Protein AF-0000000073546910 (afdb_homodimer)

Radius of gyration: 27.58 Å; Cα contacts (8 Å, |Δi|>4): 1381; chains: 2; bounding box: 55×91×62 Å

Solvent-accessible surface area (backbone atoms only — not comparable to full-atom values): 33506 Å² total; per-residue (Å²): 132,84,55,55,30,28,35,29,56,52,60,58,39,86,56,25,52,48,54,94,54,43,61,73,51,51,74,62,28,40,79,40,33,62,66,52,44,73,75,37,59,79,50,26,66,51,26,33,32,34,53,36,30,92,54,50,89,72,77,43,71,75,54,55,68,55,28,81,49,39,44,32,39,32,32,50,40,63,79,60,80,67,53,60,58,70,64,45,42,74,70,67,23,46,44,32,38,32,61,84,58,40,33,60,45,31,25,50,44,51,52,20,40,51,37,30,60,32,52,33,46,59,60,32,30,50,41,53,56,62,50,55,92,92,61,69,89,55,79,89,59,50,17,46,73,60,60,64,33,31,39,20,32,40,22,60,51,75,40,33,45,51,36,37,39,33,41,39,44,42,50,30,46,37,36,31,28,52,97,66,82,72,61,66,69,65,28,60,75,35,58,40,41,84,32,89,49,62,61,62,40,35,48,68,17,44,32,36,41,39,43,45,75,77,45,83,82,31,46,40,60,41,30,56,70,50,49,66,40,28,33,48,76,14,33,43,33,35,68,46,49,23,54,31,38,31,60,68,42,48,46,51,31,52,75,68,47,41,24,51,32,38,26,26,28,38,46,72,58,78,70,60,64,72,80,41,68,65,66,72,42,88,53,47,47,45,35,73,60,51,44,50,48,19,54,61,43,45,51,51,36,51,54,48,39,50,51,30,52,54,28,44,75,69,71,42,81,33,89,41,57,62,82,131,132,83,55,55,30,28,34,30,56,51,61,57,40,87,57,26,52,46,55,94,54,45,61,73,52,52,73,62,27,39,80,40,32,61,66,52,45,73,75,37,59,79,49,25,67,52,26,33,31,35,52,36,31,93,55,51,89,71,78,43,70,76,54,57,69,56,28,81,48,38,44,33,38,33,34,50,38,61,77,58,79,65,54,60,58,70,66,45,41,73,71,69,24,44,44,31,36,29,60,86,58,41,31,62,45,31,26,50,42,51,53,21,41,52,36,31,60,32,51,32,46,61,59,31,30,51,42,52,55,63,50,54,91,92,62,67,89,54,79,90,59,50,17,46,70,62,59,64,33,31,37,20,33,40,23,59,51,75,39,32,44,51,36,37,38,33,40,39,45,43,49,31,46,37,37,31,28,53,97,66,81,73,60,66,68,66,27,60,75,34,57,41,41,85,32,89,49,63,60,61,40,35,47,67,17,43,32,36,40,39,43,46,74,74,45,83,84,31,48,40,60,42,29,56,70,48,48,66,38,28,32,48,78,13,32,44,33,35,68,44,49,22,56,31,39,32,61,67,40,48,47,52,31,52,74,68,48,40,24,50,32,37,26,26,29,37,48,72,59,77,73,58,64,73,79,41,68,65,66,72,42,88,52,46,47,45,35,73,58,52,42,50,48,18,54,61,43,43,51,50,35,50,52,48,39,50,52,32,52,53,28,44,75,70,71,42,80,33,90,42,56,61,83,129

Organism: Merluccius polli (NCBI:txid89951)

InterPro domains:
  IPR006139 D-isomer specific 2-hydroxyacid dehydrogenase, catalytic domain [PF00389] (46-322)
  IPR006140 D-isomer specific 2-hydroxyacid dehydrogenase, NAD-binding domain [PF02826] (111-291)
  IPR029752 D-isomer specific 2-hydroxyacid dehydrogenase, NAD-binding domain conserved site 1 [PS00065] (151-178)
  IPR036291 NAD(P)-binding domain superfamily [SSF51735] (104-291)
  IPR050223 D-isomer specific 2-hydroxyacid dehydrogenase [PTHR10996] (21-318)

Foldseek 3Di:
DAAAEAEFADACDPQGPHPVQVVLVVVRHHYDYPVRCVVPVVCLARHAEYEGGPADPPPDLVSLVSNLNHAEYEYEDDADVRDPQVSCCVSVHFYFYDHPLLQQLLLVVLVVLVCCLQQVVVVVVVCVVDPDPPDDDDPVRHGHQLAQFEEEEEDCDRNNLSNLQVSVVSNYQYEYEDPDDDPPVSCVVSNYHYDPDLLVSQQRHQEYEYADHDDPCQFQCPALVSLLSHDLAHEYEYLHEQRSHPVVSVLVCCVVSSHQAYEYAYHPPQPDDPPDSQNVRSRYHYHRNCSQVDPVSSNVSSNLSSQQSVCSVVVHHGPGTDDD/DAAAEAEFADACDPQGPHPVQVVLVVVRHHYDYPVRCVVPVVCLARHAEYEGGPADPPPDPVSLVSNLNHAEYEYEDDADVRDPQVSCCVSVHFYFYDHPLLQQLLLVVLVVLVCCLQQVVVVVVVCVVDPDPPDDDDPVRHGHQLAQFEEEEEDCDRNNLSNLQVSVVSNYQYEYEDPDDDPPVSCVVSNYHYDPDLLVSQQRHQEYEYADHDDPCQFQCPALVSLLSHQLAHEYEYLHEQRSHPVVSVLVCCVVSSHQAYEYAYHPPQPDDPPDSQNVRSRYHYHRNCSQVDPVSSSVSSNLSSQQSVCSVVVHHGPGTDDD

pLDDT: mean 95.23, std 5.52, range [59.09, 98.94]

Structure (mmCIF, N/CA/C/O backbone):
data_AF-0000000073546910-model_v1
#
loop_
_entity.id
_entity.type
_entity.pdbx_description
1 polymer 'Glyoxylate reductase/hydroxypyruvate reductase'
#
loop_
_atom_site.group_PDB
_atom_site.id
_atom_site.type_symbol
_atom_site.label_atom_id
_atom_site.label_alt_id
_atom_site.label_comp_id
_atom_site.label_asym_id
_atom_site.label_entity_id
_atom_site.label_seq_id
_atom_site.pdbx_PDB_ins_code
_atom_site.Cartn_x
_atom_site.Cartn_y
_atom_site.Cartn_z
_atom_site.occupancy
_atom_site.B_iso_or_equiv
_atom_site.auth_seq_id
_atom_site.auth_comp_id
_atom_site.auth_asym_id
_atom_site.auth_atom_id
_atom_site.pdbx_PDB_model_num
ATOM 1 N N . MET A 1 1 ? 22.75 -40.25 -12.492 1 59.09 1 MET A N 1
ATOM 2 C CA . MET A 1 1 ? 21.438 -40.75 -12.93 1 59.09 1 MET A CA 1
ATOM 3 C C . MET A 1 1 ? 20.719 -39.688 -13.766 1 59.09 1 MET A C 1
ATOM 5 O O . MET A 1 1 ? 20.891 -38.469 -13.531 1 59.09 1 MET A O 1
ATOM 9 N N . GLU A 1 2 ? 20.031 -40.031 -14.828 1 87.62 2 GLU A N 1
ATOM 10 C CA . GLU A 1 2 ? 19.406 -39.125 -15.789 1 87.62 2 GLU A CA 1
ATOM 11 C C . GLU A 1 2 ? 18.203 -38.406 -15.172 1 87.62 2 GLU A C 1
ATOM 13 O O . GLU A 1 2 ? 17.406 -39 -14.469 1 87.62 2 GLU A O 1
ATOM 18 N N . LYS A 1 3 ? 18.188 -37.031 -15.172 1 94.88 3 LYS A N 1
ATOM 19 C CA . LYS A 1 3 ? 17.078 -36.25 -14.633 1 94.88 3 LYS A CA 1
ATOM 20 C C . LYS A 1 3 ? 15.773 -36.594 -15.328 1 94.88 3 LYS A C 1
ATOM 22 O O . LYS A 1 3 ? 15.742 -36.812 -16.547 1 94.88 3 LYS A O 1
ATOM 27 N N . PRO A 1 4 ? 14.758 -36.781 -14.555 1 96.94 4 PRO A N 1
ATOM 28 C CA . PRO A 1 4 ? 13.461 -36.969 -15.203 1 96.94 4 PRO A CA 1
ATOM 29 C C . PRO A 1 4 ? 13.086 -35.844 -16.141 1 96.94 4 PRO A C 1
ATOM 31 O O . PRO A 1 4 ? 13.57 -34.719 -15.984 1 96.94 4 PRO A O 1
ATOM 34 N N . CYS A 1 5 ? 12.234 -36.188 -17.156 1 97.38 5 CYS A N 1
ATOM 35 C CA . CYS A 1 5 ? 11.836 -35.188 -18.156 1 97.38 5 CYS A CA 1
ATOM 36 C C . CYS A 1 5 ? 10.508 -34.562 -17.781 1 97.38 5 CYS A C 1
ATOM 38 O O . CYS A 1 5 ? 9.57 -35.25 -17.375 1 97.38 5 CYS A O 1
ATOM 40 N N . VAL A 1 6 ? 10.539 -33.25 -17.906 1 97.75 6 VAL A N 1
ATOM 41 C CA . VAL A 1 6 ? 9.32 -32.5 -17.641 1 97.75 6 VAL A CA 1
ATOM 42 C C . VAL A 1 6 ? 8.977 -31.625 -18.844 1 97.75 6 VAL A C 1
ATOM 44 O O . VAL A 1 6 ? 9.867 -31.172 -19.562 1 97.75 6 VAL A O 1
ATOM 47 N N . LEU A 1 7 ? 7.691 -31.547 -19.047 1 96.81 7 LEU A N 1
ATOM 48 C CA . LEU A 1 7 ? 7.18 -30.672 -20.109 1 96.81 7 LEU A CA 1
ATOM 49 C C . LEU A 1 7 ? 6.781 -29.312 -19.562 1 96.81 7 LEU A C 1
ATOM 51 O O . LEU A 1 7 ? 6.125 -29.234 -18.516 1 96.81 7 LEU A O 1
ATOM 55 N N . ALA A 1 8 ? 7.262 -28.281 -20.172 1 94.81 8 ALA A N 1
ATOM 56 C CA . ALA A 1 8 ? 6.902 -26.906 -19.812 1 94.81 8 ALA A CA 1
ATOM 57 C C . ALA A 1 8 ? 6.934 -26 -21.031 1 94.81 8 ALA A C 1
ATOM 59 O O . ALA A 1 8 ? 7.508 -26.344 -22.062 1 94.81 8 ALA A O 1
ATOM 60 N N . ARG A 1 9 ? 6.219 -24.844 -20.938 1 92.5 9 ARG A N 1
ATOM 61 C CA . ARG A 1 9 ? 6.414 -23.812 -21.938 1 92.5 9 ARG A CA 1
ATOM 62 C C . ARG A 1 9 ? 7.848 -23.281 -21.922 1 92.5 9 ARG A C 1
ATOM 64 O O . ARG A 1 9 ? 8.484 -23.266 -20.859 1 92.5 9 ARG A O 1
ATOM 71 N N . LYS A 1 10 ? 8.273 -22.844 -23.078 1 91.69 10 LYS A N 1
ATOM 72 C CA . LYS A 1 10 ? 9.625 -22.297 -23.141 1 91.69 10 LYS A CA 1
ATOM 73 C C . LYS A 1 10 ? 9.797 -21.141 -22.156 1 91.69 10 LYS A C 1
ATOM 75 O O . LYS A 1 10 ? 8.984 -20.219 -22.141 1 91.69 10 LYS A O 1
ATOM 80 N N . PHE A 1 11 ? 10.867 -21.281 -21.375 1 91.88 11 PHE A N 1
ATOM 81 C CA . PHE A 1 11 ? 11.109 -20.281 -20.344 1 91.88 11 PHE A CA 1
ATOM 82 C C . PHE A 1 11 ? 11.195 -18.891 -20.953 1 91.88 11 PHE A C 1
ATOM 84 O O . PHE A 1 11 ? 11.805 -18.703 -22.016 1 91.88 11 PHE A O 1
ATOM 91 N N . GLY A 1 12 ? 10.562 -17.938 -20.234 1 87.19 12 GLY A N 1
ATOM 92 C CA . GLY A 1 12 ? 10.625 -16.547 -20.688 1 87.19 12 GLY A CA 1
ATOM 93 C C . GLY A 1 12 ? 9.508 -16.172 -21.641 1 87.19 12 GLY A C 1
ATOM 94 O O . GLY A 1 12 ? 9.281 -14.992 -21.906 1 87.19 12 GLY A O 1
ATOM 95 N N . ASN A 1 13 ? 8.82 -17.203 -22.156 1 85.88 13 ASN A N 1
ATOM 96 C CA . ASN A 1 13 ? 7.656 -16.922 -22.984 1 85.88 13 ASN A CA 1
ATOM 97 C C . ASN A 1 13 ? 6.449 -16.516 -22.141 1 85.88 13 ASN A C 1
ATOM 99 O O . ASN A 1 13 ? 6.504 -16.562 -20.906 1 85.88 13 ASN A O 1
ATOM 103 N N . GLN A 1 14 ? 5.441 -16.109 -22.891 1 81.94 14 GLN A N 1
ATOM 104 C CA . GLN A 1 14 ? 4.195 -15.766 -22.219 1 81.94 14 GLN A CA 1
ATOM 105 C C . GLN A 1 14 ? 3.65 -16.953 -21.438 1 81.94 14 GLN A C 1
ATOM 107 O O . GLN A 1 14 ? 3.654 -18.078 -21.922 1 81.94 14 GLN A O 1
ATOM 112 N N . GLU A 1 15 ? 3.285 -16.703 -20.188 1 83.56 15 GLU A N 1
ATOM 113 C CA . GLU A 1 15 ? 2.668 -17.703 -19.328 1 83.56 15 GLU A CA 1
ATOM 114 C C . GLU A 1 15 ? 3.656 -18.812 -18.969 1 83.56 15 GLU A C 1
ATOM 116 O O . GLU A 1 15 ? 3.26 -19.953 -18.75 1 83.56 15 GLU A O 1
ATOM 121 N N . ALA A 1 16 ? 4.953 -18.5 -19.094 1 90.06 16 ALA A N 1
ATOM 122 C CA . ALA A 1 16 ? 5.984 -19.484 -18.75 1 90.06 16 ALA A CA 1
ATOM 123 C C . ALA A 1 16 ? 6.809 -19.016 -17.562 1 90.06 16 ALA A C 1
ATOM 125 O O . ALA A 1 16 ? 6.762 -17.844 -17.188 1 90.06 16 ALA A O 1
ATOM 126 N N . ILE A 1 17 ? 7.465 -20.031 -16.969 1 93.31 17 ILE A N 1
ATOM 127 C CA . ILE A 1 17 ? 8.422 -19.703 -15.914 1 93.31 17 ILE A CA 1
ATOM 128 C C . ILE A 1 17 ? 9.484 -18.766 -16.469 1 93.31 17 ILE A C 1
ATOM 130 O O . ILE A 1 17 ? 9.969 -18.938 -17.594 1 93.31 17 ILE A O 1
ATOM 134 N N . TYR A 1 18 ? 9.805 -17.797 -15.703 1 92.88 18 TYR A N 1
ATOM 135 C CA . TYR A 1 18 ? 10.758 -16.766 -16.125 1 92.88 18 TYR A CA 1
ATOM 136 C C . TYR A 1 18 ? 12.141 -17.359 -16.344 1 92.88 18 TYR A C 1
ATOM 138 O O . TYR A 1 18 ? 12.578 -18.234 -15.594 1 92.88 18 TYR A O 1
ATOM 146 N N . SER A 1 19 ? 12.875 -16.828 -17.312 1 94.12 19 SER A N 1
ATOM 147 C CA . SER A 1 19 ? 14.18 -17.344 -17.703 1 94.12 19 SER A CA 1
ATOM 148 C C . SER A 1 19 ? 15.172 -17.281 -16.547 1 94.12 19 SER A C 1
ATOM 150 O O . SER A 1 19 ? 15.992 -18.188 -16.375 1 94.12 19 SER A O 1
ATOM 152 N N . CYS A 1 20 ? 15.055 -16.266 -15.75 1 93.81 20 CYS A N 1
ATOM 153 C CA . CYS A 1 20 ? 16.016 -16.047 -14.68 1 93.81 20 CYS A CA 1
ATOM 154 C C . CYS A 1 20 ? 15.836 -17.078 -13.57 1 93.81 20 CYS A C 1
ATOM 156 O O . CYS A 1 20 ? 16.688 -17.219 -12.695 1 93.81 20 CYS A O 1
ATOM 158 N N . LEU A 1 21 ? 14.773 -17.875 -13.633 1 96.31 21 LEU A N 1
ATOM 159 C CA . LEU A 1 21 ? 14.492 -18.859 -12.586 1 96.31 21 LEU A CA 1
ATOM 160 C C . LEU A 1 21 ? 14.523 -20.281 -13.148 1 96.31 21 LEU A C 1
ATOM 162 O O . LEU A 1 21 ? 14.18 -21.234 -12.453 1 96.31 21 LEU A O 1
ATOM 166 N N . SER A 1 22 ? 14.922 -20.422 -14.398 1 96.5 22 SER A N 1
ATOM 167 C CA . SER A 1 22 ? 14.891 -21.703 -15.094 1 96.5 22 SER A CA 1
ATOM 168 C C . SER A 1 22 ? 15.812 -22.719 -14.414 1 96.5 22 SER A C 1
ATOM 170 O O . SER A 1 22 ? 15.531 -23.906 -14.414 1 96.5 22 SER A O 1
ATOM 172 N N . SER A 1 23 ? 16.906 -22.234 -13.789 1 97.25 23 SER A N 1
ATOM 173 C CA . SER A 1 23 ? 17.891 -23.109 -13.18 1 97.25 23 SER A CA 1
ATOM 174 C C . SER A 1 23 ? 17.281 -23.906 -12.023 1 97.25 23 SER A C 1
ATOM 176 O O . SER A 1 23 ? 17.719 -25.016 -11.742 1 97.25 23 SER A O 1
ATOM 178 N N . LEU A 1 24 ? 16.297 -23.344 -11.406 1 97.56 24 LEU A N 1
ATOM 179 C CA . LEU A 1 24 ? 15.641 -24.016 -10.297 1 97.56 24 LEU A CA 1
ATOM 180 C C . LEU A 1 24 ? 14.93 -25.281 -10.766 1 97.56 24 LEU A C 1
ATOM 182 O O . LEU A 1 24 ? 14.828 -26.25 -10.023 1 97.56 24 LEU A O 1
ATOM 186 N N . VAL A 1 25 ? 14.445 -25.25 -11.984 1 98.12 25 VAL A N 1
ATOM 187 C CA . VAL A 1 25 ? 13.781 -26.406 -12.578 1 98.12 25 VAL A CA 1
ATOM 188 C C . VAL A 1 25 ? 14.828 -27.391 -13.117 1 98.12 25 VAL A C 1
ATOM 190 O O . VAL A 1 25 ? 14.758 -28.594 -12.867 1 98.12 25 VAL A O 1
ATOM 193 N N . GLU A 1 26 ? 15.812 -26.812 -13.773 1 97.44 26 GLU A N 1
ATOM 194 C CA . GLU A 1 26 ? 16.812 -27.594 -14.492 1 97.44 26 GLU A CA 1
ATOM 195 C C . GLU A 1 26 ? 17.719 -28.344 -13.523 1 97.44 26 GLU A C 1
ATOM 197 O O . GLU A 1 26 ? 18.391 -29.312 -13.914 1 97.44 26 GLU A O 1
ATOM 202 N N . GLU A 1 27 ? 17.734 -27.875 -12.344 1 96.81 27 GLU A N 1
ATOM 203 C CA . GLU A 1 27 ? 18.5 -28.578 -11.312 1 96.81 27 GLU A CA 1
ATOM 204 C C . GLU A 1 27 ? 17.938 -29.984 -11.078 1 96.81 27 GLU A C 1
ATOM 206 O O . GLU A 1 27 ? 18.672 -30.906 -10.719 1 96.81 27 GLU A O 1
ATOM 211 N N . HIS A 1 28 ? 16.688 -30.188 -11.359 1 97.19 28 HIS A N 1
ATOM 212 C CA . HIS A 1 28 ? 16.031 -31.438 -10.984 1 97.19 28 HIS A CA 1
ATOM 213 C C . HIS A 1 28 ? 15.523 -32.188 -12.211 1 97.19 28 HIS A C 1
ATOM 215 O O . HIS A 1 28 ? 15.32 -33.406 -12.164 1 97.19 28 HIS A O 1
ATOM 221 N N . PHE A 1 29 ? 15.383 -31.406 -13.352 1 97.94 29 PHE A N 1
ATOM 222 C CA . PHE A 1 29 ? 14.68 -32 -14.477 1 97.94 29 PHE A CA 1
ATOM 223 C C . PHE A 1 29 ? 15.344 -31.641 -15.797 1 97.94 29 PHE A C 1
ATOM 225 O O . PHE A 1 29 ? 16 -30.609 -15.898 1 97.94 29 PHE A O 1
ATOM 232 N N . THR A 1 30 ? 15.195 -32.562 -16.75 1 97.44 30 THR A N 1
ATOM 233 C CA . THR A 1 30 ? 15.383 -32.188 -18.156 1 97.44 30 THR A CA 1
ATOM 234 C C . THR A 1 30 ? 14.102 -31.578 -18.719 1 97.44 30 THR A C 1
ATOM 236 O O . THR A 1 30 ? 13.062 -32.25 -18.766 1 97.44 30 THR A O 1
ATOM 239 N N . VAL A 1 31 ? 14.227 -30.344 -19.156 1 97.12 31 VAL A N 1
ATOM 240 C CA . VAL A 1 31 ? 13.039 -29.609 -19.562 1 97.12 31 VAL A CA 1
ATOM 241 C C . VAL A 1 31 ? 12.852 -29.75 -21.078 1 97.12 31 VAL A C 1
ATOM 243 O O . VAL A 1 31 ? 13.766 -29.469 -21.844 1 97.12 31 VAL A O 1
ATOM 246 N N . ILE A 1 32 ? 11.688 -30.234 -21.422 1 96.5 32 ILE A N 1
ATOM 247 C CA . ILE A 1 32 ? 11.273 -30.297 -22.828 1 96.5 32 ILE A CA 1
ATOM 248 C C . ILE A 1 32 ? 10.125 -29.312 -23.078 1 96.5 32 ILE A C 1
ATOM 250 O O . ILE A 1 32 ? 9.133 -29.328 -22.344 1 96.5 32 ILE A O 1
ATOM 254 N N . ASP A 1 33 ? 10.25 -28.406 -24.062 1 93.88 33 ASP A N 1
ATOM 255 C CA . ASP A 1 33 ? 9.203 -27.422 -24.281 1 93.88 33 ASP A CA 1
ATOM 256 C C . ASP A 1 33 ? 8.133 -27.953 -25.234 1 93.88 33 ASP A C 1
ATOM 258 O O . ASP A 1 33 ? 8.32 -29 -25.859 1 93.88 33 ASP A O 1
ATOM 262 N N . LEU A 1 34 ? 7.066 -27.266 -25.281 1 90.19 34 LEU A N 1
ATOM 263 C CA . LEU A 1 34 ? 5.895 -27.688 -26.047 1 90.19 34 LEU A CA 1
ATOM 264 C C . LEU A 1 34 ? 6.215 -27.781 -27.531 1 90.19 34 LEU A C 1
ATOM 266 O O . LEU A 1 34 ? 5.68 -28.641 -28.234 1 90.19 34 LEU A O 1
ATOM 270 N N . GLU A 1 35 ? 7.055 -26.984 -28 1 89.19 35 GLU A N 1
ATOM 271 C CA . GLU A 1 35 ? 7.426 -27.016 -29.422 1 89.19 35 GLU A CA 1
ATOM 272 C C . GLU A 1 35 ? 8.242 -28.25 -29.75 1 89.19 35 GLU A C 1
ATOM 274 O O . GLU A 1 35 ? 8.086 -28.844 -30.828 1 89.19 35 GLU A O 1
ATOM 279 N N . THR A 1 36 ? 9.078 -28.609 -28.859 1 91.19 36 THR A N 1
ATOM 280 C CA . THR A 1 36 ? 9.93 -29.781 -29.062 1 91.19 36 THR A CA 1
ATOM 281 C C . THR A 1 36 ? 9.086 -31.047 -29.156 1 91.19 36 THR A C 1
ATOM 283 O O . THR A 1 36 ? 9.32 -31.891 -30.016 1 91.19 36 THR A O 1
ATOM 286 N N . ILE A 1 37 ? 8.125 -31.188 -28.281 1 90.69 37 ILE A N 1
ATOM 287 C CA . ILE A 1 37 ? 7.332 -32.406 -28.281 1 90.69 37 ILE A CA 1
ATOM 288 C C . ILE A 1 37 ? 6.477 -32.469 -29.531 1 90.69 37 ILE A C 1
ATOM 290 O O . ILE A 1 37 ? 6.137 -33.562 -30 1 90.69 37 ILE A O 1
ATOM 294 N N . ALA A 1 38 ? 6.137 -31.344 -30.078 1 88.62 38 ALA A N 1
ATOM 295 C CA . ALA A 1 38 ? 5.352 -31.297 -31.312 1 88.62 38 ALA A CA 1
ATOM 296 C C . ALA A 1 38 ? 6.184 -31.75 -32.5 1 88.62 38 ALA A C 1
ATOM 298 O O . ALA A 1 38 ? 5.672 -32.438 -33.406 1 88.62 38 ALA A O 1
ATOM 299 N N . SER A 1 39 ? 7.441 -31.469 -32.469 1 92.56 39 SER A N 1
ATOM 300 C CA . SER A 1 39 ? 8.305 -31.766 -33.625 1 92.56 39 SER A CA 1
ATOM 301 C C . SER A 1 39 ? 9.016 -33.094 -33.438 1 92.56 39 SER A C 1
ATOM 303 O O . SER A 1 39 ? 9.414 -33.75 -34.406 1 92.56 39 SER A O 1
ATOM 305 N N . GLN A 1 40 ? 9.164 -33.531 -32.219 1 93.75 40 GLN A N 1
ATOM 306 C CA . GLN A 1 40 ? 9.883 -34.75 -31.906 1 93.75 40 GLN A CA 1
ATOM 307 C C . GLN A 1 40 ? 9.07 -35.656 -30.969 1 93.75 40 GLN A C 1
ATOM 309 O O . GLN A 1 40 ? 9.391 -35.75 -29.781 1 93.75 40 GLN A O 1
ATOM 314 N N . PRO A 1 41 ? 8.219 -36.375 -31.516 1 91.75 41 PRO A N 1
ATOM 315 C CA . PRO A 1 41 ? 7.289 -37.188 -30.703 1 91.75 41 PRO A CA 1
ATOM 316 C C . PRO A 1 41 ? 7.992 -38.25 -29.875 1 91.75 41 PRO A C 1
ATOM 318 O O . PRO A 1 41 ? 7.398 -38.812 -28.953 1 91.75 41 PRO A O 1
ATOM 321 N N . GLU A 1 42 ? 9.203 -38.594 -30.203 1 92.44 42 GLU A N 1
ATOM 322 C CA . GLU A 1 42 ? 9.945 -39.594 -29.453 1 92.44 42 GLU A CA 1
ATOM 323 C C . GLU A 1 42 ? 10.117 -39.156 -28 1 92.44 42 GLU A C 1
ATOM 325 O O . GLU A 1 42 ? 10.273 -40 -27.109 1 92.44 42 GLU A O 1
ATOM 330 N N . PHE A 1 43 ? 9.992 -37.875 -27.812 1 93.81 43 PHE A N 1
ATOM 331 C CA . PHE A 1 43 ? 10.172 -37.375 -26.453 1 93.81 43 PHE A CA 1
ATOM 332 C C . PHE A 1 43 ? 8.922 -37.594 -25.609 1 93.81 43 PHE A C 1
ATOM 334 O O . PHE A 1 43 ? 8.961 -37.5 -24.391 1 93.81 43 PHE A O 1
ATOM 341 N N . ASN A 1 44 ? 7.805 -37.844 -26.234 1 95.69 44 ASN A N 1
ATOM 342 C CA . ASN A 1 44 ? 6.535 -38.031 -25.531 1 95.69 44 ASN A CA 1
ATOM 343 C C . ASN A 1 44 ? 6.625 -39.094 -24.469 1 95.69 44 ASN A C 1
ATOM 345 O O . ASN A 1 44 ? 6.062 -38.969 -23.375 1 95.69 44 ASN A O 1
ATOM 349 N N . GLN A 1 45 ? 7.43 -40.125 -24.766 1 95.38 45 GLN A N 1
ATOM 350 C CA . GLN A 1 45 ? 7.527 -41.25 -23.859 1 95.38 45 GLN A CA 1
ATOM 351 C C . GLN A 1 45 ? 8.375 -40.906 -22.641 1 95.38 45 GLN A C 1
ATOM 353 O O . GLN A 1 45 ? 8.305 -41.594 -21.625 1 95.38 45 GLN A O 1
ATOM 358 N N . LYS A 1 46 ? 9.047 -39.812 -22.781 1 96.19 46 LYS A N 1
ATOM 359 C CA . LYS A 1 46 ? 9.984 -39.469 -21.719 1 96.19 46 LYS A CA 1
ATOM 360 C C . LYS A 1 46 ? 9.352 -38.531 -20.703 1 96.19 46 LYS A C 1
ATOM 362 O O . LYS A 1 46 ? 9.867 -38.375 -19.594 1 96.19 46 LYS A O 1
ATOM 367 N N . ILE A 1 47 ? 8.32 -37.938 -21.031 1 97.69 47 ILE A N 1
ATOM 368 C CA . ILE A 1 47 ? 7.715 -36.906 -20.203 1 97.69 47 ILE A CA 1
ATOM 369 C C . ILE A 1 47 ? 7.027 -37.562 -19 1 97.69 47 ILE A C 1
ATOM 371 O O . ILE A 1 47 ? 6.164 -38.406 -19.156 1 97.69 47 ILE A O 1
ATOM 375 N N . GLN A 1 48 ? 7.367 -37.062 -17.859 1 98 48 GLN A N 1
ATOM 376 C CA . GLN A 1 48 ? 6.809 -37.656 -16.641 1 98 48 GLN A CA 1
ATOM 377 C C . GLN A 1 48 ? 6.016 -36.625 -15.844 1 98 48 GLN A C 1
ATOM 379 O O . GLN A 1 48 ? 5.23 -37 -14.969 1 98 48 GLN A O 1
ATOM 384 N N . ALA A 1 49 ? 6.223 -35.406 -16.094 1 98.31 49 ALA A N 1
ATOM 385 C CA . ALA A 1 49 ? 5.52 -34.312 -15.406 1 98.31 49 ALA A CA 1
ATOM 386 C C . ALA A 1 49 ? 5.316 -33.125 -16.328 1 98.31 49 ALA A C 1
ATOM 388 O O . ALA A 1 49 ? 6.047 -32.969 -17.312 1 98.31 49 ALA A O 1
ATOM 389 N N . ILE A 1 50 ? 4.281 -32.344 -16.047 1 97.62 50 ILE A N 1
ATOM 390 C CA . ILE A 1 50 ? 4.027 -31.078 -16.75 1 97.62 50 ILE A CA 1
ATOM 391 C C . ILE A 1 50 ? 4.031 -29.938 -15.742 1 97.62 50 ILE A C 1
ATOM 393 O O . ILE A 1 50 ? 3.426 -30.031 -14.672 1 97.62 50 ILE A O 1
ATOM 397 N N . LEU A 1 51 ? 4.75 -28.891 -16.047 1 97.06 51 LEU A N 1
ATOM 398 C CA . LEU A 1 51 ? 4.738 -27.672 -15.242 1 97.06 51 LEU A CA 1
ATOM 399 C C . LEU A 1 51 ? 3.877 -26.609 -15.898 1 97.06 51 LEU A C 1
ATOM 401 O O . LEU A 1 51 ? 4.062 -26.281 -17.078 1 97.06 51 LEU A O 1
ATOM 405 N N . VAL A 1 52 ? 2.926 -26.125 -15.125 1 95.69 52 VAL A N 1
ATOM 406 C CA . VAL A 1 52 ? 2.029 -25.078 -15.602 1 95.69 52 VAL A CA 1
ATOM 407 C C . VAL A 1 52 ? 2.277 -23.797 -14.82 1 95.69 52 VAL A C 1
ATOM 409 O O . VAL A 1 52 ? 2.271 -23.797 -13.586 1 95.69 52 VAL A O 1
ATOM 412 N N . TRP A 1 53 ? 2.555 -22.719 -15.602 1 91.44 53 TRP A N 1
ATOM 413 C CA . TRP A 1 53 ? 2.777 -21.406 -15 1 91.44 53 TRP A CA 1
ATOM 414 C C . TRP A 1 53 ? 1.747 -20.391 -15.5 1 91.44 53 TRP A C 1
ATOM 416 O O . TRP A 1 53 ? 1.717 -20.062 -16.688 1 91.44 53 TRP A O 1
ATOM 426 N N . ASP A 1 54 ? 0.639 -19.719 -14.688 1 76.69 54 ASP A N 1
ATOM 427 C CA . ASP A 1 54 ? -0.355 -18.672 -14.93 1 76.69 54 ASP A CA 1
ATOM 428 C C . ASP A 1 54 ? -1.488 -19.188 -15.812 1 76.69 54 ASP A C 1
ATOM 430 O O . ASP A 1 54 ? -2.658 -18.891 -15.57 1 76.69 54 ASP A O 1
ATOM 434 N N . GLY A 1 55 ? -1.188 -19.938 -17.031 1 74.5 55 GLY A N 1
ATOM 435 C CA . GLY A 1 55 ? -2.213 -20.406 -17.953 1 74.5 55 GLY A CA 1
ATOM 436 C C . GLY A 1 55 ? -1.895 -21.75 -18.578 1 74.5 55 GLY A C 1
ATOM 437 O O . GLY A 1 55 ? -0.782 -22.266 -18.422 1 74.5 55 GLY A O 1
ATOM 438 N N . CYS A 1 56 ? -3.057 -22.422 -18.875 1 74.12 56 CYS A N 1
ATOM 439 C CA . CYS A 1 56 ? -2.83 -23.766 -19.422 1 74.12 56 CYS A CA 1
ATOM 440 C C . CYS A 1 56 ? -3.771 -24.031 -20.594 1 74.12 56 CYS A C 1
ATOM 442 O O . CYS A 1 56 ? -4.715 -24.812 -20.469 1 74.12 56 CYS A O 1
ATOM 444 N N . SER A 1 57 ? -3.484 -23.438 -21.703 1 74.44 57 SER A N 1
ATOM 445 C CA . SER A 1 57 ? -4.367 -23.719 -22.828 1 74.44 57 SER A CA 1
ATOM 446 C C . SER A 1 57 ? -3.951 -25 -23.547 1 74.44 57 SER A C 1
ATOM 448 O O . SER A 1 57 ? -4.75 -25.594 -24.281 1 74.44 57 SER A O 1
ATOM 450 N N . PHE A 1 58 ? -2.873 -25.562 -23.234 1 83.31 58 PHE A N 1
ATOM 451 C CA . PHE A 1 58 ? -2.332 -26.672 -24 1 83.31 58 PHE A CA 1
ATOM 452 C C . PHE A 1 58 ? -2.666 -28.016 -23.344 1 83.31 58 PHE A C 1
ATOM 454 O O . PHE A 1 58 ? -2.537 -29.062 -23.953 1 83.31 58 PHE A O 1
ATOM 461 N N . LEU A 1 59 ? -3.098 -28.016 -22.125 1 92.19 59 LEU A N 1
ATOM 462 C CA . LEU A 1 59 ? -3.373 -29.25 -21.391 1 92.19 59 LEU A CA 1
ATOM 463 C C . LEU A 1 59 ? -4.766 -29.781 -21.719 1 92.19 59 LEU A C 1
ATOM 465 O O . LEU A 1 59 ? -5.715 -29.547 -20.969 1 92.19 59 LEU A O 1
ATOM 469 N N . ASN A 1 60 ? -4.852 -30.516 -22.844 1 93.69 60 ASN A N 1
ATOM 470 C CA . ASN A 1 60 ? -6.102 -31.094 -23.328 1 93.69 60 ASN A CA 1
ATOM 471 C C . ASN A 1 60 ? -5.984 -32.594 -23.531 1 93.69 60 ASN A C 1
ATOM 473 O O . ASN A 1 60 ? -4.93 -33.188 -23.281 1 93.69 60 ASN A O 1
ATOM 477 N N . ARG A 1 61 ? -7.066 -33.188 -24 1 95.81 61 ARG A N 1
ATOM 478 C CA . ARG A 1 61 ? -7.129 -34.656 -24.156 1 95.81 61 ARG A CA 1
ATOM 479 C C . ARG A 1 61 ? -6.078 -35.125 -25.156 1 95.81 61 ARG A C 1
ATOM 481 O O . ARG A 1 61 ? -5.422 -36.156 -24.938 1 95.81 61 ARG A O 1
ATOM 488 N N . SER A 1 62 ? -5.953 -34.375 -26.25 1 94.94 62 SER A N 1
ATOM 489 C CA . SER A 1 62 ? -5.016 -34.781 -27.312 1 94.94 62 SER A CA 1
ATOM 490 C C . SER A 1 62 ? -3.592 -34.844 -26.766 1 94.94 62 SER A C 1
ATOM 492 O O . SER A 1 62 ? -2.854 -35.781 -27.094 1 94.94 62 SER A O 1
ATOM 494 N N . LEU A 1 63 ? -3.229 -33.906 -25.922 1 95.25 63 LEU A N 1
ATOM 495 C CA . LEU A 1 63 ? -1.889 -33.906 -25.344 1 95.25 63 LEU A CA 1
ATOM 496 C C . LEU A 1 63 ? -1.725 -35.062 -24.359 1 95.25 63 LEU A C 1
ATOM 498 O O . LEU A 1 63 ? -0.71 -35.75 -24.375 1 95.25 63 LEU A O 1
ATOM 502 N N . LEU A 1 64 ? -2.688 -35.312 -23.5 1 96.69 64 LEU A N 1
ATOM 503 C CA . LEU A 1 64 ? -2.619 -36.312 -22.469 1 96.69 64 LEU A CA 1
ATOM 504 C C . LEU A 1 64 ? -2.51 -37.719 -23.078 1 96.69 64 LEU A C 1
ATOM 506 O O . LEU A 1 64 ? -1.821 -38.594 -22.531 1 96.69 64 LEU A O 1
ATOM 510 N N . GLN A 1 65 ? -3.078 -37.875 -24.234 1 96.06 65 GLN A N 1
ATOM 511 C CA . GLN A 1 65 ? -3.111 -39.188 -24.906 1 96.06 65 GLN A CA 1
ATOM 512 C C . GLN A 1 65 ? -1.723 -39.594 -25.391 1 96.06 65 GLN A C 1
ATOM 514 O O . GLN A 1 65 ? -1.413 -40.781 -25.484 1 96.06 65 GLN A O 1
ATOM 519 N N . VAL A 1 66 ? -0.938 -38.625 -25.672 1 95.12 66 VAL A N 1
ATOM 520 C CA . VAL A 1 66 ? 0.35 -38.938 -26.281 1 95.12 66 VAL A CA 1
ATOM 521 C C . VAL A 1 66 ? 1.442 -38.938 -25.219 1 95.12 66 VAL A C 1
ATOM 523 O O . VAL A 1 66 ? 2.629 -39.031 -25.531 1 95.12 66 VAL A O 1
ATOM 526 N N . LEU A 1 67 ? 1.092 -38.781 -23.922 1 97.19 67 LEU A N 1
ATOM 527 C CA . LEU A 1 67 ? 2.045 -38.781 -22.828 1 97.19 67 LEU A CA 1
ATOM 528 C C . LEU A 1 67 ? 1.79 -39.969 -21.875 1 97.19 67 LEU A C 1
ATOM 530 O O . LEU A 1 67 ? 1.367 -39.75 -20.734 1 97.19 67 LEU A O 1
ATOM 534 N N . PRO A 1 68 ? 2.158 -41.156 -22.266 1 95.75 68 PRO A N 1
ATOM 535 C CA . PRO A 1 68 ? 1.768 -42.344 -21.531 1 95.75 68 PRO A CA 1
ATOM 536 C C . PRO A 1 68 ? 2.441 -42.469 -20.172 1 95.75 68 PRO A C 1
ATOM 538 O O . PRO A 1 68 ? 1.945 -43.156 -19.281 1 95.75 68 PRO A O 1
ATOM 541 N N . ASN A 1 69 ? 3.549 -41.781 -19.969 1 97.12 69 ASN A N 1
ATOM 542 C CA . ASN A 1 69 ? 4.285 -41.938 -18.719 1 97.12 69 ASN A CA 1
ATOM 543 C C . ASN A 1 69 ? 4.078 -40.75 -17.797 1 97.12 69 ASN A C 1
ATOM 545 O O . ASN A 1 69 ? 4.754 -40.625 -16.766 1 97.12 69 ASN A O 1
ATOM 549 N N . LEU A 1 70 ? 3.189 -39.844 -18.172 1 98.06 70 LEU A N 1
ATOM 550 C CA . LEU A 1 70 ? 2.904 -38.656 -17.359 1 98.06 70 LEU A CA 1
ATOM 551 C C . LEU A 1 70 ? 2.314 -39.062 -16.016 1 98.06 70 LEU A C 1
ATOM 553 O O . LEU A 1 70 ? 1.366 -39.844 -15.945 1 98.06 70 LEU A O 1
ATOM 557 N N . LYS A 1 71 ? 2.844 -38.5 -14.961 1 98.06 71 LYS A N 1
ATOM 558 C CA . LYS A 1 71 ? 2.408 -38.875 -13.625 1 98.06 71 LYS A CA 1
ATOM 559 C C . LYS A 1 71 ? 1.736 -37.719 -12.914 1 98.06 71 LYS A C 1
ATOM 561 O O . LYS A 1 71 ? 0.87 -37.906 -12.055 1 98.06 71 LYS A O 1
ATOM 566 N N . VAL A 1 72 ? 2.17 -36.531 -13.289 1 98.38 72 VAL A N 1
ATOM 567 C CA . VAL A 1 72 ? 1.682 -35.406 -12.5 1 98.38 72 VAL A CA 1
ATOM 568 C C . VAL A 1 72 ? 1.694 -34.125 -13.344 1 98.38 72 VAL A C 1
ATOM 570 O O . VAL A 1 72 ? 2.576 -33.938 -14.188 1 98.38 72 VAL A O 1
ATOM 573 N N . VAL A 1 73 ? 0.667 -33.312 -13.164 1 97.88 73 VAL A N 1
ATOM 574 C CA . VAL A 1 73 ? 0.617 -31.906 -13.602 1 97.88 73 VAL A CA 1
ATOM 575 C C . VAL A 1 73 ? 0.761 -30.984 -12.391 1 97.88 73 VAL A C 1
ATOM 577 O O . VAL A 1 73 ? -0.04 -31.047 -11.461 1 97.88 73 VAL A O 1
ATOM 580 N N . VAL A 1 74 ? 1.826 -30.156 -12.422 1 97.56 74 VAL A N 1
ATOM 581 C CA . VAL A 1 74 ? 2.088 -29.266 -11.289 1 97.56 74 VAL A CA 1
ATOM 582 C C . VAL A 1 74 ? 1.808 -27.828 -11.695 1 97.56 74 VAL A C 1
ATOM 584 O O . VAL A 1 74 ? 2.477 -27.281 -12.578 1 97.56 74 VAL A O 1
ATOM 587 N N . ASN A 1 75 ? 0.834 -27.297 -11.023 1 96.19 75 ASN A N 1
ATOM 588 C CA . ASN A 1 75 ? 0.411 -25.922 -11.273 1 96.19 75 ASN A CA 1
ATOM 589 C C . ASN A 1 75 ? 1.065 -24.938 -10.297 1 96.19 75 ASN A C 1
ATOM 591 O O . ASN A 1 75 ? 1.048 -25.172 -9.086 1 96.19 75 ASN A O 1
ATOM 595 N N . GLY A 1 76 ? 1.677 -23.891 -10.938 1 94.75 76 GLY A N 1
ATOM 596 C CA . GLY A 1 76 ? 2.125 -22.781 -10.094 1 94.75 76 GLY A CA 1
ATOM 597 C C . GLY A 1 76 ? 1.001 -21.859 -9.68 1 94.75 76 GLY A C 1
ATOM 598 O O . GLY A 1 76 ? 0.342 -21.25 -10.523 1 94.75 76 GLY A O 1
ATOM 599 N N . GLY A 1 77 ? 0.866 -21.672 -8.352 1 93.06 77 GLY A N 1
ATOM 600 C CA . GLY A 1 77 ? -0.205 -20.844 -7.836 1 93.06 77 GLY A CA 1
ATOM 601 C C . GLY A 1 77 ? -1.245 -21.625 -7.055 1 93.06 77 GLY A C 1
ATOM 602 O O . GLY A 1 77 ? -1.221 -22.859 -7.035 1 93.06 77 GLY A O 1
ATOM 603 N N . ALA A 1 78 ? -2.146 -20.969 -6.453 1 90.12 78 ALA A N 1
ATOM 604 C CA . ALA A 1 78 ? -3.178 -21.594 -5.637 1 90.12 78 ALA A CA 1
ATOM 605 C C . ALA A 1 78 ? -4.387 -22 -6.48 1 90.12 78 ALA A C 1
ATOM 607 O O . ALA A 1 78 ? -4.965 -23.062 -6.285 1 90.12 78 ALA A O 1
ATOM 608 N N . GLY A 1 79 ? -4.785 -21.109 -7.414 1 88.5 79 GLY A N 1
ATOM 609 C CA . GLY A 1 79 ? -5.957 -21.359 -8.242 1 88.5 79 GLY A CA 1
ATOM 610 C C . GLY A 1 79 ? -5.719 -22.406 -9.312 1 88.5 79 GLY A C 1
ATOM 611 O O . GLY A 1 79 ? -4.637 -22.469 -9.898 1 88.5 79 GLY A O 1
ATOM 612 N N . VAL A 1 80 ? -6.75 -23.25 -9.594 1 91 80 VAL A N 1
ATOM 613 C CA . VAL A 1 80 ? -6.594 -24.328 -10.57 1 91 80 VAL A CA 1
ATOM 614 C C . VAL A 1 80 ? -7.762 -24.297 -11.555 1 91 80 VAL A C 1
ATOM 616 O O . VAL A 1 80 ? -8.031 -25.297 -12.227 1 91 80 VAL A O 1
ATOM 619 N N . ASN A 1 81 ? -8.43 -23.156 -11.633 1 88.25 81 ASN A N 1
ATOM 620 C CA . ASN A 1 81 ? -9.641 -23.047 -12.438 1 88.25 81 ASN A CA 1
ATOM 621 C C . ASN A 1 81 ? -9.344 -23.188 -13.922 1 88.25 81 ASN A C 1
ATOM 623 O O . ASN A 1 81 ? -10.242 -23.484 -14.719 1 88.25 81 ASN A O 1
ATOM 627 N N . HIS A 1 82 ? -8.133 -23.109 -14.305 1 89.25 82 HIS A N 1
ATOM 628 C CA . HIS A 1 82 ? -7.754 -23.203 -15.711 1 89.25 82 HIS A CA 1
ATOM 629 C C . HIS A 1 82 ? -7.406 -24.625 -16.094 1 89.25 82 HIS A C 1
ATOM 631 O O . HIS A 1 82 ? -7.094 -24.906 -17.25 1 89.25 82 HIS A O 1
ATOM 637 N N . LEU A 1 83 ? -7.477 -25.562 -15.188 1 93.31 83 LEU A N 1
ATOM 638 C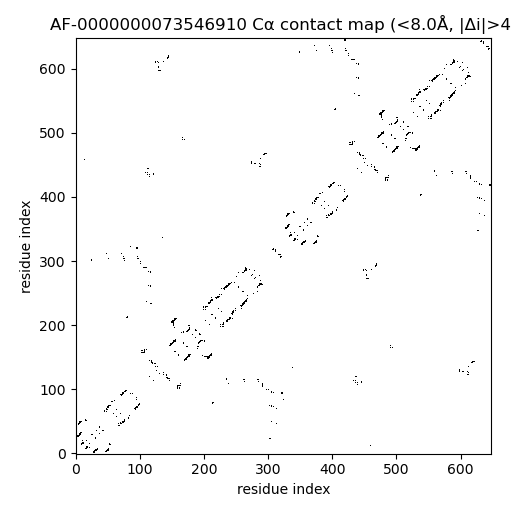 CA . LEU A 1 83 ? -7.172 -26.969 -15.43 1 93.31 83 LEU A CA 1
ATOM 639 C C . LEU A 1 83 ? -8.445 -27.812 -15.43 1 93.31 83 LEU A C 1
ATOM 641 O O . LEU A 1 83 ? -9.336 -27.609 -14.602 1 93.31 83 LEU A O 1
ATOM 645 N N . ASP A 1 84 ? -8.594 -28.688 -16.422 1 93.88 84 ASP A N 1
ATOM 646 C CA . ASP A 1 84 ? -9.633 -29.703 -16.406 1 93.88 84 ASP A CA 1
ATOM 647 C C . ASP A 1 84 ? -9.203 -30.906 -15.555 1 93.88 84 ASP A C 1
ATOM 649 O O . ASP A 1 84 ? -8.805 -31.938 -16.094 1 93.88 84 ASP A O 1
ATOM 653 N N . ILE A 1 85 ? -9.391 -30.781 -14.266 1 95.12 85 ILE A N 1
ATOM 654 C CA . ILE A 1 85 ? -8.82 -31.719 -13.312 1 95.12 85 ILE A CA 1
ATOM 655 C C . ILE A 1 85 ? -9.453 -33.094 -13.516 1 95.12 85 ILE A C 1
ATOM 657 O O . ILE A 1 85 ? -8.758 -34.125 -13.562 1 95.12 85 ILE A O 1
ATOM 661 N N . PRO A 1 86 ? -10.797 -33.219 -13.734 1 95.62 86 PRO A N 1
ATOM 662 C CA . PRO A 1 86 ? -11.375 -34.531 -14 1 95.62 86 PRO A CA 1
ATOM 663 C C . PRO A 1 86 ? -10.773 -35.219 -15.227 1 95.62 86 PRO A C 1
ATOM 665 O O . PRO A 1 86 ? -10.484 -36.406 -15.195 1 95.62 86 PRO A O 1
ATOM 668 N N . LEU A 1 87 ? -10.562 -34.469 -16.234 1 96.31 87 LEU A N 1
ATOM 669 C CA . LEU A 1 87 ? -9.953 -35 -17.438 1 96.31 87 LEU A CA 1
ATOM 670 C C . LEU A 1 87 ? -8.547 -35.5 -17.156 1 96.31 87 LEU A C 1
ATOM 672 O O . LEU A 1 87 ? -8.188 -36.625 -17.547 1 96.31 87 LEU A O 1
ATOM 676 N N . ILE A 1 88 ? -7.75 -34.719 -16.453 1 97.19 88 ILE A N 1
ATOM 677 C CA . ILE A 1 88 ? -6.371 -35.094 -16.141 1 97.19 88 ILE A CA 1
ATOM 678 C C . ILE A 1 88 ? -6.336 -36.344 -15.281 1 97.19 88 ILE A C 1
ATOM 680 O O . ILE A 1 88 ? -5.594 -37.281 -15.57 1 97.19 88 ILE A O 1
ATOM 684 N N . ASN A 1 89 ? -7.211 -36.406 -14.297 1 96.88 89 ASN A N 1
ATOM 685 C CA . ASN A 1 89 ? -7.277 -37.562 -13.391 1 96.88 89 ASN A CA 1
ATOM 686 C C . ASN A 1 89 ? -7.723 -38.812 -14.117 1 96.88 89 ASN A C 1
ATOM 688 O O . ASN A 1 89 ? -7.312 -39.938 -13.75 1 96.88 89 ASN A O 1
ATOM 692 N N . SER A 1 90 ? -8.555 -38.656 -15.117 1 97 90 SER A N 1
ATOM 693 C CA . SER A 1 90 ? -9.062 -39.812 -15.859 1 97 90 SER A CA 1
ATOM 694 C C . SER A 1 90 ? -7.934 -40.531 -16.578 1 97 90 SER A C 1
ATOM 696 O O . SER A 1 90 ? -8.086 -41.719 -16.953 1 97 90 SER A O 1
ATOM 698 N N . PHE A 1 91 ? -6.805 -39.938 -16.719 1 97.25 91 PHE A N 1
ATOM 699 C CA . PHE A 1 91 ? -5.641 -40.562 -17.328 1 97.25 91 PHE A CA 1
ATOM 700 C C . PHE A 1 91 ? -4.711 -41.125 -16.266 1 97.25 91 PHE A C 1
ATOM 702 O O . PHE A 1 91 ? -3.596 -41.562 -16.578 1 97.25 91 PHE A O 1
ATOM 709 N N . GLY A 1 92 ? -5.152 -41 -14.992 1 95.94 92 GLY A N 1
ATOM 710 C CA . GLY A 1 92 ? -4.34 -41.5 -13.891 1 95.94 92 GLY A CA 1
ATOM 711 C C . GLY A 1 92 ? -3.248 -40.531 -13.484 1 95.94 92 GLY A C 1
ATOM 712 O O . GLY A 1 92 ? -2.281 -40.906 -12.82 1 95.94 92 GLY A O 1
ATOM 713 N N . VAL A 1 93 ? -3.367 -39.312 -13.922 1 97.38 93 VAL A N 1
ATOM 714 C CA . VAL A 1 93 ? -2.371 -38.281 -13.672 1 97.38 93 VAL A CA 1
ATOM 715 C C . VAL A 1 93 ? -2.797 -37.406 -12.484 1 97.38 93 VAL A C 1
ATOM 717 O O . VAL A 1 93 ? -3.955 -37 -12.391 1 97.38 93 VAL A O 1
ATOM 720 N N . LYS A 1 94 ? -1.875 -37.125 -11.539 1 97.62 94 LYS A N 1
ATOM 721 C CA . LYS A 1 94 ? -2.156 -36.281 -10.375 1 97.62 94 LYS A CA 1
ATOM 722 C C . LYS A 1 94 ? -2.07 -34.812 -10.727 1 97.62 94 LYS A C 1
ATOM 724 O O . LYS A 1 94 ? -1.401 -34.438 -11.695 1 97.62 94 LYS A O 1
ATOM 729 N N . VAL A 1 95 ? -2.797 -34 -10 1 97.5 95 VAL A N 1
ATOM 730 C CA . VAL A 1 95 ? -2.713 -32.531 -10.125 1 97.5 95 VAL A CA 1
ATOM 731 C C . VAL A 1 95 ? -2.271 -31.922 -8.797 1 97.5 95 VAL A C 1
ATOM 733 O O . VAL A 1 95 ? -2.789 -32.281 -7.742 1 97.5 95 VAL A O 1
ATOM 736 N N . CYS A 1 96 ? -1.224 -31.109 -8.859 1 97.56 96 CYS A N 1
ATOM 737 C CA . CYS A 1 96 ? -0.742 -30.375 -7.699 1 97.56 96 CYS A CA 1
ATOM 738 C C . CYS A 1 96 ? -0.757 -28.875 -7.961 1 97.56 96 CYS A C 1
ATOM 740 O O . CYS A 1 96 ? -0.797 -28.438 -9.117 1 97.56 96 CYS A O 1
ATOM 742 N N . ASN A 1 97 ? -0.827 -28.109 -6.918 1 96.06 97 ASN A N 1
ATOM 743 C CA . ASN A 1 97 ? -0.661 -26.672 -6.973 1 96.06 97 ASN A CA 1
ATOM 744 C C . ASN A 1 97 ? 0.233 -26.156 -5.844 1 96.06 97 ASN A C 1
ATOM 746 O O . ASN A 1 97 ? 1.035 -26.922 -5.293 1 96.06 97 ASN A O 1
ATOM 750 N N . THR A 1 98 ? 0.344 -24.812 -5.602 1 94.88 98 THR A N 1
ATOM 751 C CA . THR A 1 98 ? 1.23 -24.25 -4.586 1 94.88 98 THR A CA 1
ATOM 752 C C . THR A 1 98 ? 0.476 -23.281 -3.689 1 94.88 98 THR A C 1
ATOM 754 O O . THR A 1 98 ? 0.849 -22.109 -3.584 1 94.88 98 THR A O 1
ATOM 757 N N . PRO A 1 99 ? -0.486 -23.719 -2.889 1 91.88 99 PRO A N 1
ATOM 758 C CA . PRO A 1 99 ? -1.383 -22.844 -2.143 1 91.88 99 PRO A CA 1
ATOM 759 C C . PRO A 1 99 ? -0.703 -22.188 -0.939 1 91.88 99 PRO A C 1
ATOM 761 O O . PRO A 1 99 ? -1.113 -21.109 -0.502 1 91.88 99 PRO A O 1
ATOM 764 N N . ASN A 1 100 ? 0.346 -22.719 -0.405 1 91.31 100 ASN A N 1
ATOM 765 C CA . ASN A 1 100 ? 0.908 -22.266 0.867 1 91.31 100 ASN A CA 1
ATOM 766 C C . ASN A 1 100 ? 2.008 -21.234 0.664 1 91.31 100 ASN A C 1
ATOM 768 O O . ASN A 1 100 ? 2.459 -20.609 1.623 1 91.31 100 ASN A O 1
ATOM 772 N N . VAL A 1 101 ? 2.395 -21.016 -0.56 1 95.31 101 VAL A N 1
ATOM 773 C CA . VAL A 1 101 ? 3.547 -20.141 -0.773 1 95.31 101 VAL A CA 1
ATOM 774 C C . VAL A 1 101 ? 3.084 -18.812 -1.34 1 95.31 101 VAL A C 1
ATOM 776 O O . VAL A 1 101 ? 3.836 -17.828 -1.328 1 95.31 101 VAL A O 1
ATOM 779 N N . VAL A 1 102 ? 1.834 -18.719 -1.71 1 95.69 102 VAL A N 1
ATOM 780 C CA . VAL A 1 102 ? 1.403 -17.531 -2.449 1 95.69 102 VAL A CA 1
ATOM 781 C C . VAL A 1 102 ? 0.652 -16.594 -1.516 1 95.69 102 VAL A C 1
ATOM 783 O O . VAL A 1 102 ? 0.38 -15.445 -1.874 1 95.69 102 VAL A O 1
ATOM 786 N N . GLY A 1 103 ? 0.355 -17.016 -0.288 1 96.5 103 GLY A N 1
ATOM 787 C CA . GLY A 1 103 ? -0.576 -16.344 0.604 1 96.5 103 GLY A CA 1
ATOM 788 C C . GLY A 1 103 ? -0.122 -14.953 1.002 1 96.5 103 GLY A C 1
ATOM 789 O O . GLY A 1 103 ? -0.867 -13.977 0.843 1 96.5 103 GLY A O 1
ATOM 790 N N . ASN A 1 104 ? 1.117 -14.867 1.458 1 97.81 104 ASN A N 1
ATOM 791 C CA . ASN A 1 104 ? 1.629 -13.586 1.942 1 97.81 104 ASN A CA 1
ATOM 792 C C . ASN A 1 104 ? 1.759 -12.57 0.812 1 97.81 104 ASN A C 1
ATOM 794 O O . ASN A 1 104 ? 1.342 -11.422 0.956 1 97.81 104 ASN A O 1
ATOM 798 N N . ALA A 1 105 ? 2.297 -13.023 -0.281 1 98 105 ALA A N 1
ATOM 799 C CA . ALA A 1 105 ? 2.504 -12.109 -1.405 1 98 105 ALA A CA 1
ATOM 800 C C . ALA A 1 105 ? 1.176 -11.547 -1.906 1 98 105 ALA A C 1
ATOM 802 O O . ALA A 1 105 ? 1.07 -10.352 -2.193 1 98 105 ALA A O 1
ATOM 803 N N . THR A 1 106 ? 0.189 -12.383 -2.02 1 98.25 106 THR A N 1
ATOM 804 C CA . THR A 1 106 ? -1.119 -11.953 -2.504 1 98.25 106 THR A CA 1
ATOM 805 C C . THR A 1 106 ? -1.797 -11.039 -1.492 1 98.25 106 THR A C 1
ATOM 807 O O . THR A 1 106 ? -2.398 -10.031 -1.867 1 98.25 106 THR A O 1
ATOM 810 N N . ALA A 1 107 ? -1.694 -11.383 -0.206 1 98.62 107 ALA A N 1
ATOM 811 C CA . ALA A 1 107 ? -2.268 -10.547 0.845 1 98.62 107 ALA A CA 1
ATOM 812 C C . ALA A 1 107 ? -1.6 -9.172 0.876 1 98.62 107 ALA A C 1
ATOM 814 O O . ALA A 1 107 ? -2.271 -8.156 1.042 1 98.62 107 ALA A O 1
ATOM 815 N N . ASP A 1 108 ? -0.265 -9.164 0.716 1 98.69 108 ASP A N 1
ATOM 816 C CA . ASP A 1 108 ? 0.475 -7.91 0.65 1 98.69 108 ASP A CA 1
ATOM 817 C C . ASP A 1 108 ? -0.033 -7.035 -0.493 1 98.69 108 ASP A C 1
ATOM 819 O O . ASP A 1 108 ? -0.223 -5.828 -0.321 1 98.69 108 ASP A O 1
ATOM 823 N N . LEU A 1 109 ? -0.258 -7.645 -1.609 1 98.75 109 LEU A N 1
ATOM 824 C CA . LEU A 1 109 ? -0.696 -6.875 -2.766 1 98.75 109 LEU A CA 1
ATOM 825 C C . LEU A 1 109 ? -2.113 -6.348 -2.562 1 98.75 109 LEU A C 1
ATOM 827 O O . LEU A 1 109 ? -2.428 -5.227 -2.971 1 98.75 109 LEU A O 1
ATOM 831 N N . ALA A 1 110 ? -2.967 -7.152 -1.96 1 98.88 110 ALA A N 1
ATOM 832 C CA . ALA A 1 110 ? -4.32 -6.695 -1.657 1 98.88 110 ALA A CA 1
ATOM 833 C C . ALA A 1 110 ? -4.297 -5.438 -0.793 1 98.88 110 ALA A C 1
ATOM 835 O O . ALA A 1 110 ? -4.973 -4.453 -1.101 1 98.88 110 ALA A O 1
ATOM 836 N N . MET A 1 111 ? -3.479 -5.465 0.245 1 98.88 111 MET A N 1
ATOM 837 C CA . MET A 1 111 ? -3.322 -4.293 1.104 1 98.88 111 MET A CA 1
ATOM 838 C C . MET A 1 111 ? -2.721 -3.125 0.329 1 98.88 111 MET A C 1
ATOM 840 O O . MET A 1 111 ? -3.145 -1.98 0.498 1 98.88 111 MET A O 1
ATOM 844 N N . GLY A 1 112 ? -1.691 -3.445 -0.503 1 98.88 112 GLY A N 1
ATOM 845 C CA . GLY A 1 112 ? -1.062 -2.424 -1.325 1 98.88 112 GLY A CA 1
ATOM 846 C C . GLY A 1 112 ? -2.035 -1.725 -2.256 1 98.88 112 GLY A C 1
ATOM 847 O O . GLY A 1 112 ? -2.006 -0.5 -2.387 1 98.88 112 GLY A O 1
ATOM 848 N N . LEU A 1 113 ? -2.922 -2.527 -2.883 1 98.94 113 LEU A N 1
ATOM 849 C CA . LEU A 1 113 ? -3.93 -1.971 -3.779 1 98.94 113 LEU A CA 1
ATOM 850 C C . LEU A 1 113 ? -4.926 -1.111 -3.008 1 98.94 113 LEU A C 1
ATOM 852 O O . LEU A 1 113 ? -5.312 -0.036 -3.471 1 98.94 113 LEU A O 1
ATOM 856 N N . MET A 1 114 ? -5.34 -1.573 -1.847 1 98.88 114 MET A N 1
ATOM 857 C CA . MET A 1 114 ? -6.254 -0.81 -1.003 1 98.88 114 MET A CA 1
ATOM 858 C C . MET A 1 114 ? -5.656 0.545 -0.639 1 98.88 114 MET A C 1
ATOM 860 O O . MET A 1 114 ? -6.285 1.583 -0.847 1 98.88 114 MET A O 1
ATOM 864 N N . LEU A 1 115 ? -4.43 0.55 -0.206 1 98.88 115 LEU A N 1
ATOM 865 C CA . LEU A 1 115 ? -3.764 1.771 0.234 1 98.88 115 LEU A CA 1
ATOM 866 C C . LEU A 1 115 ? -3.475 2.689 -0.949 1 98.88 115 LEU A C 1
ATOM 868 O O . LEU A 1 115 ? -3.656 3.904 -0.855 1 98.88 115 LEU A O 1
ATOM 872 N N . ALA A 1 116 ? -2.994 2.082 -2.072 1 98.88 116 ALA A N 1
ATOM 873 C CA . ALA A 1 116 ? -2.684 2.883 -3.252 1 98.88 116 ALA A CA 1
ATOM 874 C C . ALA A 1 116 ? -3.932 3.582 -3.785 1 98.88 116 ALA A C 1
ATOM 876 O O . ALA A 1 116 ? -3.875 4.746 -4.191 1 98.88 116 ALA A O 1
ATOM 877 N N . SER A 1 117 ? -5.031 2.83 -3.768 1 98.69 117 SER A N 1
ATOM 878 C CA . SER A 1 117 ? -6.297 3.4 -4.227 1 98.69 117 SER A CA 1
ATOM 879 C C . SER A 1 117 ? -6.809 4.457 -3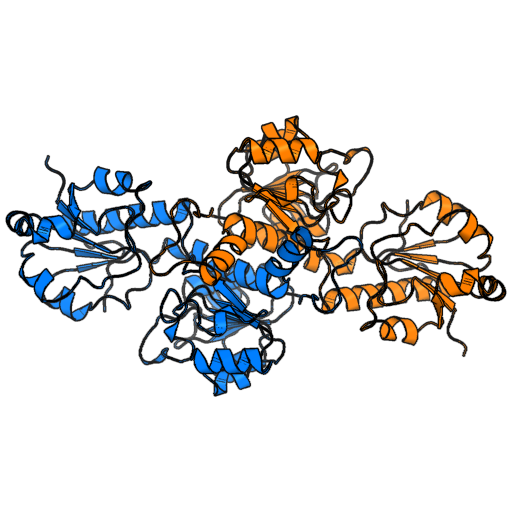.252 1 98.69 117 SER A C 1
ATOM 881 O O . SER A 1 117 ? -7.164 5.562 -3.66 1 98.69 117 SER A O 1
ATOM 883 N N . ALA A 1 118 ? -6.832 4.164 -1.972 1 98.62 118 ALA A N 1
ATOM 884 C CA . ALA A 1 118 ? -7.371 5.043 -0.937 1 98.62 118 ALA A CA 1
ATOM 885 C C . ALA A 1 118 ? -6.602 6.359 -0.879 1 98.62 118 ALA A C 1
ATOM 887 O O . ALA A 1 118 ? -7.188 7.414 -0.63 1 98.62 118 ALA A O 1
ATOM 888 N N . ARG A 1 119 ? -5.289 6.281 -1.181 1 98.25 119 ARG A N 1
ATOM 889 C CA . ARG A 1 119 ? -4.438 7.438 -0.926 1 98.25 119 ARG A CA 1
ATOM 890 C C . ARG A 1 119 ? -3.959 8.07 -2.232 1 98.25 119 ARG A C 1
ATOM 892 O O . ARG A 1 119 ? -3.082 8.93 -2.227 1 98.25 119 ARG A O 1
ATOM 899 N N . ASN A 1 120 ? -4.469 7.594 -3.326 1 97.69 120 ASN A N 1
ATOM 900 C CA . ASN A 1 120 ? -4.199 8.164 -4.641 1 97.69 120 ASN A CA 1
ATOM 901 C C . ASN A 1 120 ? -2.705 8.203 -4.941 1 97.69 120 ASN A C 1
ATOM 903 O O . ASN A 1 120 ? -2.18 9.227 -5.375 1 97.69 120 ASN A O 1
ATOM 907 N N . ILE A 1 121 ? -2.018 7.098 -4.68 1 98.31 121 ILE A N 1
ATOM 908 C CA . ILE A 1 121 ? -0.563 7.055 -4.805 1 98.31 121 ILE A CA 1
ATOM 909 C C . ILE A 1 121 ? -0.164 7.227 -6.266 1 98.31 121 ILE A C 1
ATOM 911 O O . ILE A 1 121 ? 0.76 7.977 -6.582 1 98.31 121 ILE A O 1
ATOM 915 N N . ILE A 1 122 ? -0.893 6.559 -7.199 1 97.88 122 ILE A N 1
ATOM 916 C CA . ILE A 1 122 ? -0.569 6.645 -8.617 1 97.88 122 ILE A CA 1
ATOM 917 C C . ILE A 1 122 ? -0.797 8.07 -9.109 1 97.88 122 ILE A C 1
ATOM 919 O O . ILE A 1 122 ? 0.055 8.641 -9.797 1 97.88 122 ILE A O 1
ATOM 923 N N . GLN A 1 123 ? -1.896 8.695 -8.711 1 95.62 123 GLN A N 1
ATOM 924 C CA . GLN A 1 123 ? -2.215 10.062 -9.102 1 95.62 123 GLN A CA 1
ATOM 925 C C . GLN A 1 123 ? -1.209 11.055 -8.516 1 95.62 123 GLN A C 1
ATOM 927 O O . GLN A 1 123 ? -0.802 12 -9.188 1 95.62 123 GLN A O 1
ATOM 932 N N . GLY A 1 124 ? -0.859 10.844 -7.27 1 96.19 124 GLY A N 1
ATOM 933 C CA . GLY A 1 124 ? 0.123 11.703 -6.633 1 96.19 124 GLY A CA 1
ATOM 934 C C . GLY A 1 124 ? 1.475 11.68 -7.324 1 96.19 124 GLY A C 1
ATOM 935 O O . GLY A 1 124 ? 2.09 12.727 -7.535 1 96.19 124 GLY A O 1
ATOM 936 N N . ASP A 1 125 ? 1.945 10.492 -7.668 1 97.06 125 ASP A N 1
ATOM 937 C CA . ASP A 1 125 ? 3.215 10.367 -8.375 1 97.06 125 ASP A CA 1
ATOM 938 C C . ASP A 1 125 ? 3.148 11.039 -9.75 1 97.06 125 ASP A C 1
ATOM 940 O O . ASP A 1 125 ? 4.082 11.734 -10.148 1 97.06 125 ASP A O 1
ATOM 944 N N . SER A 1 126 ? 2.055 10.742 -10.438 1 94.62 126 SER A N 1
ATOM 945 C CA . SER A 1 126 ? 1.851 11.383 -11.734 1 94.62 126 SER A CA 1
ATOM 946 C C . SER A 1 126 ? 1.871 12.898 -11.609 1 94.62 126 SER A C 1
ATOM 948 O O . SER A 1 126 ? 2.482 13.586 -12.43 1 94.62 126 SER A O 1
ATOM 950 N N . PHE A 1 127 ? 1.242 13.469 -10.617 1 93.56 127 PHE A N 1
ATOM 951 C CA . PHE A 1 127 ? 1.22 14.906 -10.375 1 93.56 127 PHE A CA 1
ATOM 952 C C . PHE A 1 127 ? 2.633 15.453 -10.188 1 93.56 127 PHE A C 1
ATOM 954 O O . PHE A 1 127 ? 3.006 16.453 -10.797 1 93.56 127 PHE A O 1
ATOM 961 N N . SER A 1 128 ? 3.402 14.789 -9.312 1 94.19 128 SER A N 1
ATOM 962 C CA . SER A 1 128 ? 4.77 15.227 -9.047 1 94.19 128 SER A CA 1
ATOM 963 C C . SER A 1 128 ? 5.594 15.266 -10.328 1 94.19 128 SER A C 1
ATOM 965 O O . SER A 1 128 ? 6.418 16.172 -10.516 1 94.19 128 SER A O 1
ATOM 967 N N . ARG A 1 129 ? 5.332 14.336 -11.203 1 93.31 129 ARG A N 1
ATOM 968 C CA . ARG A 1 129 ? 6.129 14.211 -12.422 1 93.31 129 ARG A CA 1
ATOM 969 C C . ARG A 1 129 ? 5.645 15.18 -13.492 1 93.31 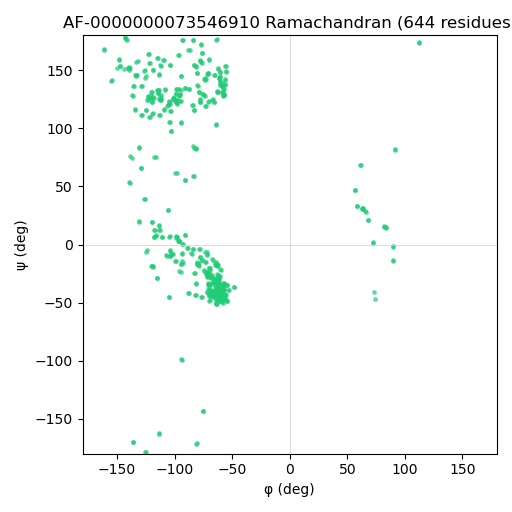129 ARG A C 1
ATOM 971 O O . ARG A 1 129 ? 6.418 15.578 -14.367 1 93.31 129 ARG A O 1
ATOM 978 N N . CYS A 1 130 ? 4.387 15.602 -13.438 1 88.81 130 CYS A N 1
ATOM 979 C CA . CYS A 1 130 ? 3.826 16.312 -14.586 1 88.81 130 CYS A CA 1
ATOM 980 C C . CYS A 1 130 ? 3.279 17.672 -14.18 1 88.81 130 CYS A C 1
ATOM 982 O O . CYS A 1 130 ? 2.848 18.453 -15.031 1 88.81 130 CYS A O 1
ATOM 984 N N . HIS A 1 131 ? 3.293 17.953 -12.945 1 82.06 131 HIS A N 1
ATOM 985 C CA . HIS A 1 131 ? 2.674 19.188 -12.5 1 82.06 131 HIS A CA 1
ATOM 986 C C . HIS A 1 131 ? 3.365 20.406 -13.117 1 82.06 131 HIS A C 1
ATOM 988 O O . HIS A 1 131 ? 4.562 20.359 -13.414 1 82.06 131 HIS A O 1
ATOM 994 N N . GLU A 1 132 ? 2.527 21.344 -13.406 1 79.56 132 GLU A N 1
ATOM 995 C CA . GLU A 1 132 ? 3.08 22.625 -13.859 1 79.56 132 GLU A CA 1
ATOM 996 C C . GLU A 1 132 ? 3.6 23.438 -12.688 1 79.56 132 GLU A C 1
ATOM 998 O O . GLU A 1 132 ? 3.199 23.234 -11.547 1 79.56 132 GLU A O 1
ATOM 1003 N N . GLU A 1 133 ? 4.461 24.328 -13.031 1 73.38 133 GLU A N 1
ATOM 1004 C CA . GLU A 1 133 ? 5.02 25.188 -12 1 73.38 133 GLU A CA 1
ATOM 1005 C C . GLU A 1 133 ? 3.922 25.953 -11.266 1 73.38 133 GLU A C 1
ATOM 1007 O O . GLU A 1 133 ? 3.006 26.484 -11.898 1 73.38 133 GLU A O 1
ATOM 1012 N N . GLY A 1 134 ? 4.008 25.859 -9.969 1 69.38 134 GLY A N 1
ATOM 1013 C CA . GLY A 1 134 ? 3.066 26.625 -9.156 1 69.38 134 GLY A CA 1
ATOM 1014 C C . GLY A 1 134 ? 1.789 25.859 -8.859 1 69.38 134 GLY A C 1
ATOM 1015 O O . GLY A 1 134 ? 0.932 26.344 -8.117 1 69.38 134 GLY A O 1
ATOM 1016 N N . GLN A 1 135 ? 1.724 24.641 -9.406 1 78.25 135 GLN A N 1
ATOM 1017 C CA . GLN A 1 135 ? 0.51 23.859 -9.172 1 78.25 135 GLN A CA 1
ATOM 1018 C C . GLN A 1 135 ? 0.651 22.984 -7.934 1 78.25 135 GLN A C 1
ATOM 1020 O O . GLN A 1 135 ? 1.715 22.406 -7.691 1 78.25 135 GLN A O 1
ATOM 1025 N N . ASP A 1 136 ? -0.453 23.047 -7.137 1 77.81 136 ASP A N 1
ATOM 1026 C CA . ASP A 1 136 ? -0.544 22.141 -5.996 1 77.81 136 ASP A CA 1
ATOM 1027 C C . ASP A 1 136 ? -1.616 21.078 -6.223 1 77.81 136 ASP A C 1
ATOM 1029 O O . ASP A 1 136 ? -2.473 21.234 -7.098 1 77.81 136 ASP A O 1
ATOM 1033 N N . ILE A 1 137 ? -1.441 20.062 -5.488 1 79.06 137 ILE A N 1
ATOM 1034 C CA . ILE A 1 137 ? -2.461 19.016 -5.57 1 79.06 137 ILE A CA 1
ATOM 1035 C C . ILE A 1 137 ? -3.779 19.531 -5.004 1 79.06 137 ILE A C 1
ATOM 1037 O O . ILE A 1 137 ? -3.807 20.125 -3.92 1 79.06 137 ILE A O 1
ATOM 1041 N N . ASP A 1 138 ? -4.781 19.469 -5.758 1 77.94 138 ASP A N 1
ATOM 1042 C CA . ASP A 1 138 ? -6.035 20.109 -5.371 1 77.94 138 ASP A CA 1
ATOM 1043 C C . ASP A 1 138 ? -6.953 19.125 -4.645 1 77.94 138 ASP A C 1
ATOM 1045 O O . ASP A 1 138 ? -6.582 17.969 -4.426 1 77.94 138 ASP A O 1
ATOM 1049 N N . GLU A 1 139 ? -8.055 19.672 -4.195 1 82.69 139 GLU A N 1
ATOM 1050 C CA . GLU A 1 139 ? -9.016 18.938 -3.369 1 82.69 139 GLU A CA 1
ATOM 1051 C C . GLU A 1 139 ? -9.625 17.766 -4.137 1 82.69 139 GLU A C 1
ATOM 1053 O O . GLU A 1 139 ? -10.211 16.875 -3.537 1 82.69 139 GLU A O 1
ATOM 1058 N N . SER A 1 140 ? -9.484 17.812 -5.422 1 78.81 140 SER A N 1
ATOM 1059 C CA . SER A 1 140 ? -10.023 16.719 -6.211 1 78.81 140 SER A CA 1
ATOM 1060 C C . SER A 1 140 ? -9.188 15.445 -6.043 1 78.81 140 SER A C 1
ATOM 1062 O O . SER A 1 140 ? -9.625 14.352 -6.406 1 78.81 140 SER A O 1
ATOM 1064 N N . HIS A 1 141 ? -8.086 15.57 -5.34 1 84.75 141 HIS A N 1
ATOM 1065 C CA . HIS A 1 141 ? -7.191 14.43 -5.172 1 84.75 141 HIS A CA 1
ATOM 1066 C C . HIS A 1 141 ? -7.156 13.969 -3.719 1 84.75 141 HIS A C 1
ATOM 1068 O O . HIS A 1 141 ? -6.254 13.227 -3.32 1 84.75 141 HIS A O 1
ATOM 1074 N N . PHE A 1 142 ? -8.188 14.461 -2.982 1 92.69 142 PHE A N 1
ATOM 1075 C CA . PHE A 1 142 ? -8.258 13.945 -1.622 1 92.69 142 PHE A CA 1
ATOM 1076 C C . PHE A 1 142 ? -8.359 12.422 -1.625 1 92.69 142 PHE A C 1
ATOM 1078 O O . PHE A 1 142 ? -9.172 11.852 -2.35 1 92.69 142 PHE A O 1
ATOM 1085 N N . GLY A 1 143 ? -7.512 11.836 -0.889 1 96.31 143 GLY A N 1
ATOM 1086 C CA . GLY A 1 143 ? -7.695 10.422 -0.605 1 96.31 143 GLY A CA 1
ATOM 1087 C C . GLY A 1 143 ? -8.695 10.164 0.507 1 96.31 143 GLY A C 1
ATOM 1088 O O . GLY A 1 143 ? -9.453 11.055 0.889 1 96.31 143 GLY A O 1
ATOM 1089 N N . ARG A 1 144 ? -8.766 8.945 0.908 1 97.62 144 ARG A N 1
ATOM 1090 C CA . ARG A 1 144 ? -9.609 8.492 2.008 1 97.62 144 ARG A CA 1
ATOM 1091 C C . ARG A 1 144 ? -8.797 7.734 3.047 1 97.62 144 ARG A C 1
ATOM 1093 O O . ARG A 1 144 ? -7.754 7.152 2.725 1 97.62 144 ARG A O 1
ATOM 1100 N N . ASP A 1 145 ? -9.227 7.816 4.246 1 98.19 145 ASP A N 1
ATOM 1101 C CA . ASP A 1 145 ? -8.555 7.082 5.316 1 98.19 145 ASP A CA 1
ATOM 1102 C C . ASP A 1 145 ? -8.812 5.582 5.195 1 98.19 145 ASP A C 1
ATOM 1104 O O . ASP A 1 145 ? -9.859 5.164 4.699 1 98.19 145 ASP A O 1
ATOM 1108 N N . VAL A 1 146 ? -7.844 4.82 5.598 1 98.56 146 VAL A N 1
ATOM 1109 C CA . VAL A 1 146 ? -7.965 3.367 5.684 1 98.56 146 VAL A CA 1
ATOM 1110 C C . VAL A 1 146 ? -8.109 2.949 7.145 1 98.56 146 VAL A C 1
ATOM 1112 O O . VAL A 1 146 ? -8.977 2.146 7.484 1 98.56 146 VAL A O 1
ATOM 1115 N N . SER A 1 147 ? -7.266 3.555 7.973 1 97.38 147 SER A N 1
ATOM 1116 C CA . SER A 1 147 ? -7.316 3.248 9.398 1 97.38 147 SER A CA 1
ATOM 1117 C C . SER A 1 147 ? -8.695 3.547 9.977 1 97.38 147 SER A C 1
ATOM 1119 O O . SER A 1 147 ? -9.312 4.559 9.633 1 97.38 147 SER A O 1
ATOM 1121 N N . SER A 1 148 ? -9.203 2.652 10.805 1 96 148 SER A N 1
ATOM 1122 C CA . SER A 1 148 ? -10.438 2.75 11.578 1 96 148 SER A CA 1
ATOM 1123 C C . SER A 1 148 ? -11.664 2.625 10.68 1 96 148 SER A C 1
ATOM 1125 O O . SER A 1 148 ? -12.789 2.82 11.125 1 96 148 SER A O 1
ATOM 1127 N N . LYS A 1 149 ? -11.453 2.414 9.398 1 98.62 149 LYS A N 1
ATOM 1128 C CA . LYS A 1 149 ? -12.562 2.166 8.484 1 98.62 149 LYS A CA 1
ATOM 1129 C C . LYS A 1 149 ? -12.961 0.694 8.492 1 98.62 149 LYS A C 1
ATOM 1131 O O . LYS A 1 149 ? -12.383 -0.11 9.227 1 98.62 149 LYS A O 1
ATOM 1136 N N . THR A 1 150 ? -14 0.378 7.766 1 98.88 150 THR A N 1
ATOM 1137 C CA . THR A 1 150 ? -14.539 -0.977 7.754 1 98.88 150 THR A CA 1
ATOM 1138 C C . THR A 1 150 ? -14.086 -1.729 6.504 1 98.88 150 THR A C 1
ATOM 1140 O O . THR A 1 150 ? -14.242 -1.233 5.387 1 98.88 150 THR A O 1
ATOM 1143 N N . LEU A 1 151 ? -13.5 -2.895 6.723 1 98.94 151 LEU A N 1
ATOM 1144 C CA . LEU A 1 151 ? -13.133 -3.797 5.637 1 98.94 151 LEU A CA 1
ATOM 1145 C C . LEU A 1 151 ? -14.094 -4.977 5.562 1 98.94 151 LEU A C 1
ATOM 1147 O O . LEU A 1 151 ? -14.336 -5.648 6.57 1 98.94 151 LEU A O 1
ATOM 1151 N N . GLY A 1 152 ? -14.711 -5.137 4.391 1 98.94 152 GLY A N 1
ATOM 1152 C CA . GLY A 1 152 ? -15.438 -6.359 4.094 1 98.94 152 GLY A CA 1
ATOM 1153 C C . GLY A 1 152 ? -14.633 -7.348 3.275 1 98.94 152 GLY A C 1
ATOM 1154 O O . GLY A 1 152 ? -14.164 -7.023 2.18 1 98.94 152 GLY A O 1
ATOM 1155 N N . ILE A 1 153 ? -14.422 -8.57 3.783 1 98.94 153 ILE A N 1
ATOM 1156 C CA . ILE A 1 153 ? -13.711 -9.625 3.078 1 98.94 153 ILE A CA 1
ATOM 1157 C C . ILE A 1 153 ? -14.703 -10.656 2.543 1 98.94 153 ILE A C 1
ATOM 1159 O O . ILE A 1 153 ? -15.406 -11.305 3.318 1 98.94 153 ILE A O 1
ATOM 1163 N N . VAL A 1 154 ? -14.773 -10.742 1.224 1 98.88 154 VAL A N 1
ATOM 1164 C CA . VAL A 1 154 ? -15.562 -11.797 0.6 1 98.88 154 VAL A CA 1
ATOM 1165 C C . VAL A 1 154 ? -14.672 -12.992 0.27 1 98.88 154 VAL A C 1
ATOM 1167 O O . VAL A 1 154 ? -13.914 -12.961 -0.706 1 98.88 154 VAL A O 1
ATOM 1170 N N . GLY A 1 155 ? -14.781 -14.039 1.05 1 98.25 155 GLY A N 1
ATOM 1171 C CA . GLY A 1 155 ? -13.875 -15.172 0.977 1 98.25 155 GLY A CA 1
ATOM 1172 C C . GLY A 1 155 ? -12.688 -15.039 1.911 1 98.25 155 GLY A C 1
ATOM 1173 O O . GLY A 1 155 ? -11.586 -14.711 1.477 1 98.25 155 GLY A O 1
ATOM 1174 N N . MET A 1 156 ? -12.922 -15.406 3.199 1 98.12 156 MET A N 1
ATOM 1175 C CA . MET A 1 156 ? -11.82 -15.367 4.152 1 98.12 156 MET A CA 1
ATOM 1176 C C . MET A 1 156 ? -11.227 -16.766 4.355 1 98.12 156 MET A C 1
ATOM 1178 O O . MET A 1 156 ? -11.289 -17.312 5.457 1 98.12 156 MET A O 1
ATOM 1182 N N . GLY A 1 157 ? -10.719 -17.297 3.27 1 96.12 157 GLY A N 1
ATOM 1183 C CA . GLY A 1 157 ? -9.898 -18.5 3.357 1 96.12 157 GLY A CA 1
ATOM 1184 C C . GLY A 1 157 ? -8.5 -18.219 3.881 1 96.12 157 GLY A C 1
ATOM 1185 O O . GLY A 1 157 ? -8.32 -17.406 4.785 1 96.12 157 GLY A O 1
ATOM 1186 N N . ASN A 1 158 ? -7.492 -18.906 3.371 1 94.62 158 ASN A N 1
ATOM 1187 C CA . ASN A 1 158 ? -6.109 -18.75 3.812 1 94.62 158 ASN A CA 1
ATOM 1188 C C . ASN A 1 158 ? -5.586 -17.359 3.523 1 94.62 158 ASN A C 1
ATOM 1190 O O . ASN A 1 158 ? -5.012 -16.703 4.402 1 94.62 158 ASN A O 1
ATOM 1194 N N . ILE A 1 159 ? -5.754 -16.906 2.303 1 97.06 159 ILE A N 1
ATOM 1195 C CA . ILE A 1 159 ? -5.258 -15.594 1.913 1 97.06 159 ILE A CA 1
ATOM 1196 C C . ILE A 1 159 ? -6.09 -14.508 2.586 1 97.06 159 ILE A C 1
ATOM 1198 O O . ILE A 1 159 ? -5.547 -13.516 3.084 1 97.06 159 ILE A O 1
ATOM 1202 N N . GLY A 1 160 ? -7.453 -14.68 2.623 1 98.12 160 GLY A N 1
ATOM 1203 C CA . GLY A 1 160 ? -8.32 -13.727 3.293 1 98.12 160 GLY A CA 1
ATOM 1204 C C . GLY A 1 160 ? -7.98 -13.531 4.758 1 98.12 160 GLY A C 1
ATOM 1205 O O . GLY A 1 160 ? -8.062 -12.414 5.277 1 98.12 160 GLY A O 1
ATOM 1206 N N . TYR A 1 161 ? -7.621 -14.625 5.41 1 98.25 161 TYR A N 1
ATOM 1207 C CA . TYR A 1 161 ? -7.23 -14.562 6.812 1 98.25 161 TYR A CA 1
ATOM 1208 C C . TYR A 1 161 ? -5.969 -13.727 6.992 1 98.25 161 TYR A C 1
ATOM 1210 O O . TYR A 1 161 ? -5.848 -12.977 7.961 1 98.25 161 TYR A O 1
ATOM 1218 N N . ARG A 1 162 ? -5.02 -13.867 6.07 1 98 162 ARG A N 1
ATOM 1219 C CA . ARG A 1 162 ? -3.799 -13.07 6.105 1 98 162 ARG A CA 1
ATOM 1220 C C . ARG A 1 162 ? -4.105 -11.594 5.891 1 98 162 ARG A C 1
ATOM 1222 O O . ARG A 1 162 ? -3.463 -10.727 6.492 1 98 162 ARG A O 1
ATOM 1229 N N . VAL A 1 163 ? -5.102 -11.289 5.055 1 98.81 163 VAL A N 1
ATOM 1230 C CA . VAL A 1 163 ? -5.543 -9.914 4.852 1 98.81 163 VAL A CA 1
ATOM 1231 C C . VAL A 1 163 ? -6.172 -9.375 6.137 1 98.81 163 VAL A C 1
ATOM 1233 O O . VAL A 1 163 ? -5.891 -8.25 6.551 1 98.81 163 VAL A O 1
ATOM 1236 N N . ALA A 1 164 ? -7.004 -10.188 6.797 1 98.88 164 ALA A N 1
ATOM 1237 C CA . ALA A 1 164 ? -7.656 -9.797 8.039 1 98.88 164 ALA A CA 1
ATOM 1238 C C . ALA A 1 164 ? -6.629 -9.453 9.117 1 98.88 164 ALA A C 1
ATOM 1240 O O . ALA A 1 164 ? -6.773 -8.453 9.828 1 98.88 164 ALA A O 1
ATOM 1241 N N . LYS A 1 165 ? -5.609 -10.242 9.211 1 98.56 165 LYS A N 1
ATOM 1242 C CA . LYS A 1 165 ? -4.543 -10.008 10.172 1 98.56 165 LYS A CA 1
ATOM 1243 C C . LYS A 1 165 ? -3.889 -8.648 9.953 1 98.56 165 LYS A C 1
ATOM 1245 O O . LYS A 1 165 ? -3.674 -7.895 10.898 1 98.56 165 LYS A O 1
ATOM 1250 N N . ARG A 1 166 ? -3.598 -8.336 8.781 1 98.62 166 ARG A N 1
ATOM 1251 C CA . ARG A 1 166 ? -2.973 -7.059 8.438 1 98.62 166 ARG A CA 1
ATOM 1252 C C . ARG A 1 166 ? -3.926 -5.898 8.68 1 98.62 166 ARG A C 1
ATOM 1254 O O . ARG A 1 166 ? -3.529 -4.867 9.234 1 98.62 166 ARG A O 1
ATOM 1261 N N . ALA A 1 167 ? -5.215 -6.102 8.281 1 98.81 167 ALA A N 1
ATOM 1262 C CA . ALA A 1 167 ? -6.215 -5.047 8.422 1 98.81 167 ALA A CA 1
ATOM 1263 C C . ALA A 1 167 ? -6.43 -4.688 9.891 1 98.81 167 ALA A C 1
ATOM 1265 O O . ALA A 1 167 ? -6.668 -3.523 10.227 1 98.81 167 ALA A O 1
ATOM 1266 N N . LEU A 1 168 ? -6.375 -5.664 10.758 1 98.62 168 LEU A N 1
ATOM 1267 C CA . LEU A 1 168 ? -6.527 -5.426 12.188 1 98.62 168 LEU A CA 1
ATOM 1268 C C . LEU A 1 168 ? -5.48 -4.438 12.695 1 98.62 168 LEU A C 1
ATOM 1270 O O . LEU A 1 168 ? -5.785 -3.572 13.516 1 98.62 168 LEU A O 1
ATOM 1274 N N . ALA A 1 169 ? -4.293 -4.516 12.203 1 98.12 169 ALA A N 1
ATOM 1275 C CA . ALA A 1 169 ? -3.195 -3.652 12.641 1 98.12 169 ALA A CA 1
ATOM 1276 C C . ALA A 1 169 ? -3.373 -2.23 12.117 1 98.12 169 ALA A C 1
ATOM 1278 O O . ALA A 1 169 ? -2.717 -1.301 12.594 1 98.12 169 ALA A O 1
ATOM 1279 N N . PHE A 1 170 ? -4.234 -2.018 11.148 1 98.38 170 PHE A N 1
ATOM 1280 C CA . PHE A 1 170 ? -4.621 -0.695 10.672 1 98.38 170 PHE A CA 1
ATOM 1281 C C . PHE A 1 170 ? -5.836 -0.179 11.43 1 98.38 170 PHE A C 1
ATOM 1283 O O . PHE A 1 170 ? -6.453 0.807 11.023 1 98.38 170 PHE A O 1
ATOM 1290 N N . ASP A 1 171 ? -6.227 -0.903 12.469 1 97.75 171 ASP A N 1
ATOM 1291 C CA . ASP A 1 171 ? -7.359 -0.562 13.328 1 97.75 171 ASP A CA 1
ATOM 1292 C C . ASP A 1 171 ? -8.672 -0.579 12.539 1 97.75 171 ASP A C 1
ATOM 1294 O O . ASP A 1 171 ? -9.539 0.262 12.758 1 97.75 171 ASP A O 1
ATOM 1298 N N . MET A 1 172 ? -8.766 -1.373 11.562 1 98.69 172 MET A N 1
ATOM 1299 C CA . MET A 1 172 ? -10 -1.485 10.789 1 98.69 172 MET A CA 1
ATOM 1300 C C . MET A 1 172 ? -11.008 -2.385 11.5 1 98.69 172 MET A C 1
ATOM 1302 O O . MET A 1 172 ? -10.625 -3.287 12.242 1 98.69 172 MET A O 1
ATOM 1306 N N . LYS A 1 173 ? -12.289 -2.086 11.344 1 98.69 173 LYS A N 1
ATOM 1307 C CA . LYS A 1 173 ? -13.344 -3.057 11.633 1 98.69 173 LYS A CA 1
ATOM 1308 C C . LYS A 1 173 ? -13.492 -4.062 10.492 1 98.69 173 LYS A C 1
ATOM 1310 O O . LYS A 1 173 ? -13.523 -3.68 9.32 1 98.69 173 LYS A O 1
A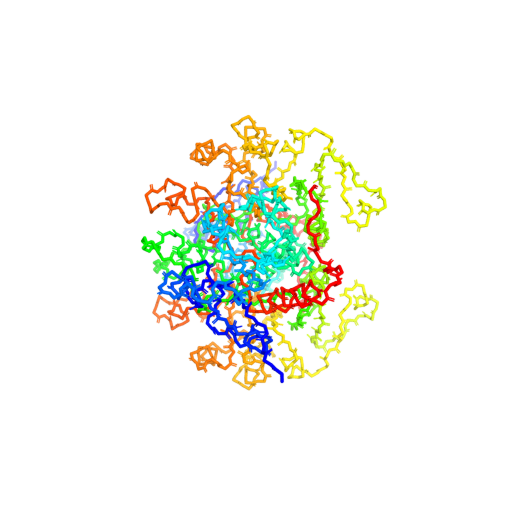TOM 1315 N N . ILE A 1 174 ? -13.531 -5.359 10.812 1 98.88 174 ILE A N 1
ATOM 1316 C CA . ILE A 1 174 ? -13.469 -6.371 9.766 1 98.88 174 ILE A CA 1
ATOM 1317 C C . ILE A 1 174 ? -14.734 -7.227 9.789 1 98.88 174 ILE A C 1
ATOM 1319 O O . ILE A 1 174 ? -15.086 -7.785 10.828 1 98.88 174 ILE A O 1
ATOM 1323 N N . PHE A 1 175 ? -15.43 -7.27 8.703 1 98.88 175 PHE A N 1
ATOM 1324 C CA . PHE A 1 175 ? -16.5 -8.219 8.438 1 98.88 175 PHE A CA 1
ATOM 1325 C C . PHE A 1 175 ? -16.125 -9.164 7.305 1 98.88 175 PHE A C 1
ATOM 1327 O O . PHE A 1 175 ? -15.352 -8.797 6.41 1 98.88 175 PHE A O 1
ATOM 1334 N N . TYR A 1 176 ? -16.578 -10.383 7.387 1 98.88 176 TYR A N 1
ATOM 1335 C CA . TYR A 1 176 ? -16.297 -11.281 6.277 1 98.88 176 TYR A CA 1
ATOM 1336 C C . TYR A 1 176 ? -17.5 -12.156 5.957 1 98.88 176 TYR A C 1
ATOM 1338 O O . TYR A 1 176 ? -18.391 -12.32 6.793 1 98.88 176 TYR A O 1
ATOM 1346 N N . HIS A 1 177 ? -17.547 -12.539 4.723 1 98.62 177 HIS A N 1
ATOM 1347 C CA . HIS A 1 177 ? -18.562 -13.461 4.227 1 98.62 177 HIS A CA 1
ATOM 1348 C C . HIS A 1 177 ? -17.922 -14.695 3.596 1 98.62 177 HIS A C 1
ATOM 1350 O O . HIS A 1 177 ? -17 -14.578 2.791 1 98.62 177 HIS A O 1
ATOM 1356 N N . ASN A 1 178 ? -18.312 -15.781 4 1 97.44 178 ASN A N 1
ATOM 1357 C CA . ASN A 1 178 ? -17.938 -17.094 3.502 1 97.44 178 ASN A CA 1
ATOM 1358 C C . ASN A 1 178 ? -19.141 -18 3.295 1 97.44 178 ASN A C 1
ATOM 1360 O O . ASN A 1 178 ? -20.219 -17.75 3.861 1 97.44 178 ASN A O 1
ATOM 1364 N N . ARG A 1 179 ? -18.938 -19.016 2.389 1 93.75 179 ARG A N 1
ATOM 1365 C CA . ARG A 1 179 ? -19.953 -20.062 2.318 1 93.75 179 ARG A CA 1
ATOM 1366 C C . ARG A 1 179 ? -20.094 -20.781 3.65 1 93.75 179 ARG A C 1
ATOM 1368 O O . ARG A 1 179 ? -21.203 -21.062 4.098 1 93.75 179 ARG A O 1
ATOM 1375 N N . ARG A 1 180 ? -18.969 -21.109 4.277 1 94.44 180 ARG A N 1
ATOM 1376 C CA . ARG A 1 180 ? -18.922 -21.734 5.598 1 94.44 180 ARG A CA 1
ATOM 1377 C C . ARG A 1 180 ? -18.172 -20.844 6.594 1 94.44 180 ARG A C 1
ATOM 1379 O O . ARG A 1 180 ? -17.016 -20.484 6.371 1 94.44 180 ARG A O 1
ATOM 1386 N N . ARG A 1 181 ? -18.859 -20.531 7.719 1 97.5 181 ARG A N 1
ATOM 1387 C CA . ARG A 1 181 ? -18.266 -19.672 8.75 1 97.5 181 ARG A CA 1
ATOM 1388 C C . ARG A 1 181 ? -17 -20.297 9.312 1 97.5 181 ARG A C 1
ATOM 1390 O O . ARG A 1 181 ? -16.938 -21.5 9.555 1 97.5 181 ARG A O 1
ATOM 1397 N N . ARG A 1 182 ? -15.977 -19.484 9.508 1 97.38 182 ARG A N 1
ATOM 1398 C CA . ARG A 1 182 ? -14.742 -19.938 10.148 1 97.38 182 ARG A CA 1
ATOM 1399 C C . ARG A 1 182 ? -14.969 -20.219 11.633 1 97.38 182 ARG A C 1
ATOM 1401 O O . ARG A 1 182 ? -15.914 -19.703 12.227 1 97.38 182 ARG A O 1
ATOM 1408 N N . PRO A 1 183 ? -14.062 -21.047 12.219 1 97.44 183 PRO A N 1
ATOM 1409 C CA . PRO A 1 183 ? -14.141 -21.203 13.672 1 97.44 183 PRO A CA 1
ATOM 1410 C C . PRO A 1 183 ? -14.047 -19.875 14.422 1 97.44 183 PRO A C 1
ATOM 1412 O O . PRO A 1 183 ? -13.25 -19.016 14.055 1 97.44 183 PRO A O 1
ATOM 1415 N N . VAL A 1 184 ? -14.789 -19.766 15.453 1 96.81 184 VAL A N 1
ATOM 1416 C CA . VAL A 1 184 ? -14.93 -18.516 16.203 1 96.81 184 VAL A CA 1
ATOM 1417 C C . VAL A 1 184 ? -13.57 -18.078 16.734 1 96.81 184 VAL A C 1
ATOM 1419 O O . VAL A 1 184 ? -13.273 -16.875 16.766 1 96.81 184 VAL A O 1
ATOM 1422 N N . GLU A 1 185 ? -12.781 -19 17.109 1 97.44 185 GLU A N 1
ATOM 1423 C CA . GLU A 1 185 ? -11.461 -18.703 17.641 1 97.44 185 GLU A CA 1
ATOM 1424 C C . GLU A 1 185 ? -10.594 -18 16.609 1 97.44 185 GLU A C 1
ATOM 1426 O O . GLU A 1 185 ? -9.828 -17.078 16.938 1 97.44 185 GLU A O 1
ATOM 1431 N N . GLU A 1 186 ? -10.688 -18.422 15.352 1 96.81 186 GLU A N 1
ATOM 1432 C CA . GLU A 1 186 ? -9.93 -17.812 14.273 1 96.81 186 GLU A CA 1
ATOM 1433 C C . GLU A 1 186 ? -10.438 -16.406 13.969 1 96.81 186 GLU A C 1
ATOM 1435 O O . GLU A 1 186 ? -9.656 -15.508 13.633 1 96.81 186 GLU A O 1
ATOM 1440 N N . GLU A 1 187 ? -11.781 -16.203 14.109 1 97.25 187 GLU A N 1
ATOM 1441 C CA . GLU A 1 187 ? -12.375 -14.875 13.969 1 97.25 187 GLU A CA 1
ATOM 1442 C C . GLU A 1 187 ? -11.828 -13.906 15.016 1 97.25 187 GLU A C 1
ATOM 1444 O O . GLU A 1 187 ? -11.43 -12.781 14.688 1 97.25 187 GLU A O 1
ATOM 1449 N N . GLN A 1 188 ? -11.797 -14.352 16.203 1 97.44 188 GLN A N 1
ATOM 1450 C CA . GLN A 1 188 ? -11.406 -13.523 17.344 1 97.44 188 GLN A CA 1
ATOM 1451 C C . GLN A 1 188 ? -9.93 -13.125 17.25 1 97.44 188 GLN A C 1
ATOM 1453 O O . GLN A 1 188 ? -9.562 -12.016 17.625 1 97.44 188 GLN A O 1
ATOM 1458 N N . MET A 1 189 ? -9.156 -13.977 16.688 1 97.12 189 MET A N 1
ATOM 1459 C CA . MET A 1 189 ? -7.723 -13.734 16.594 1 97.12 189 MET A CA 1
ATOM 1460 C C . MET A 1 189 ? -7.434 -12.547 15.672 1 97.12 189 MET A C 1
ATOM 1462 O O . MET A 1 189 ? -6.457 -11.828 15.867 1 97.12 189 MET A O 1
ATOM 1466 N N . VAL A 1 190 ? -8.328 -12.352 14.719 1 97.81 190 VAL A N 1
ATOM 1467 C CA . VAL A 1 190 ? -8.094 -11.25 13.789 1 97.81 190 VAL A CA 1
ATOM 1468 C C . VAL A 1 190 ? -9.195 -10.203 13.93 1 97.81 190 VAL A C 1
ATOM 1470 O O . VAL A 1 190 ? -9.305 -9.289 13.109 1 97.81 190 VAL A O 1
ATOM 1473 N N . GLY A 1 191 ? -10.031 -10.367 14.922 1 97.62 191 GLY A N 1
ATOM 1474 C CA . GLY A 1 191 ? -11.078 -9.391 15.195 1 97.62 191 GLY A CA 1
ATOM 1475 C C . GLY A 1 191 ? -12.117 -9.297 14.094 1 97.62 191 GLY A C 1
ATOM 1476 O O . GLY A 1 191 ? -12.656 -8.227 13.836 1 97.62 191 GLY A O 1
ATOM 1477 N N . ALA A 1 192 ? -12.344 -10.383 13.359 1 98.56 192 ALA A N 1
ATOM 1478 C CA . ALA A 1 192 ? -13.297 -10.383 12.25 1 98.56 192 ALA A CA 1
ATOM 1479 C C . ALA A 1 192 ? -14.672 -10.867 12.703 1 98.56 192 ALA A C 1
ATOM 1481 O O . ALA A 1 192 ? -14.773 -11.711 13.594 1 98.56 192 ALA A O 1
ATOM 1482 N N . GLU A 1 193 ? -15.68 -10.328 12.156 1 98.69 193 GLU A N 1
ATOM 1483 C CA . GLU A 1 193 ? -17.062 -10.727 12.43 1 98.69 193 GLU A CA 1
ATOM 1484 C C . GLU A 1 193 ? -17.719 -11.32 11.188 1 98.69 193 GLU A C 1
ATOM 1486 O O . GLU A 1 193 ? -17.609 -10.766 10.094 1 98.69 193 GLU A O 1
ATOM 1491 N N . TYR A 1 194 ? -18.375 -12.453 11.383 1 98.56 194 TYR A N 1
ATOM 1492 C CA . TYR A 1 194 ? -19.016 -13.156 10.281 1 98.56 194 TYR A CA 1
ATOM 1493 C C . TYR A 1 194 ? -20.312 -12.453 9.875 1 98.56 194 TYR A C 1
ATOM 1495 O O . TYR A 1 194 ? -21.125 -12.102 10.734 1 98.56 194 TYR A O 1
ATOM 1503 N N . CYS A 1 195 ? -20.469 -12.188 8.562 1 98.38 195 CYS A N 1
ATOM 1504 C CA . CYS A 1 195 ? -21.703 -11.695 7.965 1 98.38 195 CYS A CA 1
ATOM 1505 C C . CYS A 1 195 ? -22.328 -12.742 7.043 1 98.38 195 CYS A C 1
ATOM 1507 O O . CYS A 1 195 ? -21.828 -12.961 5.934 1 98.38 195 CYS A O 1
ATOM 1509 N N . PRO A 1 196 ? -23.453 -13.289 7.406 1 97.69 196 PRO A N 1
ATOM 1510 C CA . PRO A 1 196 ? -24.031 -14.359 6.598 1 97.69 196 PRO A CA 1
ATOM 1511 C C . PRO A 1 196 ? -24.609 -13.852 5.273 1 97.69 196 PRO A C 1
ATOM 1513 O O . PRO A 1 196 ? -24.672 -14.602 4.297 1 97.69 196 PRO A O 1
ATOM 1516 N N . VAL A 1 197 ? -25.031 -12.609 5.25 1 97.94 197 VAL A N 1
ATOM 1517 C CA . VAL A 1 197 ? -25.625 -12.031 4.051 1 97.94 197 VAL A CA 1
ATOM 1518 C C . VAL A 1 197 ? -24.625 -11.102 3.377 1 97.94 197 VAL A C 1
ATOM 1520 O O . VAL A 1 197 ? -24.188 -10.102 3.971 1 97.94 197 VAL A O 1
ATOM 1523 N N . LEU A 1 198 ? -24.297 -11.383 2.16 1 98.31 198 LEU A N 1
ATOM 1524 C CA . LEU A 1 198 ? -23.281 -10.641 1.415 1 98.31 198 LEU A CA 1
ATOM 1525 C C . LEU A 1 198 ? -23.672 -9.164 1.304 1 98.31 198 LEU A C 1
ATOM 1527 O O . LEU A 1 198 ? -22.828 -8.281 1.524 1 98.31 198 LEU A O 1
ATOM 1531 N N . GLU A 1 199 ? -24.906 -8.859 1.013 1 98 199 GLU A N 1
ATOM 1532 C CA . GLU A 1 199 ? -25.375 -7.492 0.805 1 98 199 GLU A CA 1
ATOM 1533 C C . GLU A 1 199 ? -25.203 -6.652 2.07 1 98 199 GLU A C 1
ATOM 1535 O O . GLU A 1 199 ? -24.922 -5.453 1.994 1 98 199 GLU A O 1
ATOM 1540 N N . ASP A 1 200 ? -25.406 -7.277 3.219 1 98.44 200 ASP A N 1
ATOM 1541 C CA . ASP A 1 200 ? -25.203 -6.57 4.48 1 98.44 200 ASP A CA 1
ATOM 1542 C C . ASP A 1 200 ? -23.734 -6.172 4.648 1 98.44 200 ASP A C 1
ATOM 1544 O O . ASP A 1 200 ? -23.438 -5.066 5.109 1 98.44 200 ASP A O 1
ATOM 1548 N N . LEU A 1 201 ? -22.859 -7.086 4.285 1 98.81 201 LEU A N 1
ATOM 1549 C CA . LEU A 1 201 ? -21.438 -6.793 4.332 1 98.81 201 LEU A CA 1
ATOM 1550 C C . LEU A 1 201 ? -21.094 -5.625 3.412 1 98.81 201 LEU A C 1
ATOM 1552 O O . LEU A 1 201 ? -20.375 -4.707 3.812 1 98.81 201 LEU A O 1
ATOM 1556 N N . LEU A 1 202 ? -21.594 -5.668 2.213 1 98.88 202 LEU A N 1
ATOM 1557 C CA . LEU A 1 202 ? -21.312 -4.645 1.211 1 98.88 202 LEU A CA 1
ATOM 1558 C C . LEU A 1 202 ? -21.812 -3.279 1.683 1 98.88 202 LEU A C 1
ATOM 1560 O O . LEU A 1 202 ? -21.125 -2.27 1.489 1 98.88 202 LEU A O 1
ATOM 1564 N N . ALA A 1 203 ? -22.922 -3.207 2.381 1 98.75 203 ALA A N 1
ATOM 1565 C CA . ALA A 1 203 ? -23.594 -1.968 2.775 1 98.75 203 ALA A CA 1
ATOM 1566 C C . ALA A 1 203 ? -22.797 -1.24 3.857 1 98.75 203 ALA A C 1
ATOM 1568 O O . ALA A 1 203 ? -22.859 -0.012 3.961 1 98.75 203 ALA A O 1
ATOM 1569 N N . VAL A 1 204 ? -22.031 -1.948 4.656 1 98.69 204 VAL A N 1
ATOM 1570 C CA . VAL A 1 204 ? -21.391 -1.314 5.801 1 98.69 204 VAL A CA 1
ATOM 1571 C C . VAL A 1 204 ? -19.906 -1.093 5.508 1 98.69 204 VAL A C 1
ATOM 1573 O O . VAL A 1 204 ? -19.219 -0.396 6.258 1 98.69 204 VAL A O 1
ATOM 1576 N N . SER A 1 205 ? -19.391 -1.654 4.418 1 98.94 205 SER A N 1
ATOM 1577 C CA . SER A 1 205 ? -17.953 -1.684 4.164 1 98.94 205 SER A CA 1
ATOM 1578 C C . SER A 1 205 ? -17.5 -0.421 3.439 1 98.94 205 SER A C 1
ATOM 1580 O O . SER A 1 205 ? -18.156 0.046 2.512 1 98.94 205 SER A O 1
ATOM 1582 N N . ASP A 1 206 ? -16.406 0.171 3.904 1 98.94 206 ASP A N 1
ATOM 1583 C CA . ASP A 1 206 ? -15.727 1.23 3.174 1 98.94 206 ASP A CA 1
ATOM 1584 C C . ASP A 1 206 ? -14.82 0.651 2.084 1 98.94 206 ASP A C 1
ATOM 1586 O O . ASP A 1 206 ? -14.602 1.286 1.052 1 98.94 206 ASP A O 1
ATOM 1590 N N . TYR A 1 207 ? -14.266 -0.482 2.354 1 98.94 207 TYR A N 1
ATOM 1591 C CA . TYR A 1 207 ? -13.445 -1.268 1.434 1 98.94 207 TYR A CA 1
ATOM 1592 C C . TYR A 1 207 ? -13.938 -2.709 1.367 1 98.94 207 TYR A C 1
ATOM 1594 O O . TYR A 1 207 ? -14.281 -3.301 2.393 1 98.94 207 TYR A O 1
ATOM 1602 N N . VAL A 1 208 ? -14 -3.252 0.148 1 98.94 208 VAL A N 1
ATOM 1603 C CA . VAL A 1 208 ? -14.375 -4.648 -0.057 1 98.94 208 VAL A CA 1
ATOM 1604 C C . VAL A 1 208 ? -13.281 -5.375 -0.828 1 98.94 208 VAL A C 1
ATOM 1606 O O . VAL A 1 208 ? -12.875 -4.934 -1.907 1 98.94 208 VAL A O 1
ATOM 1609 N N . VAL A 1 209 ? -12.773 -6.465 -0.28 1 98.94 209 VAL A N 1
ATOM 1610 C CA . VAL A 1 209 ? -11.75 -7.25 -0.96 1 98.94 209 VAL A CA 1
ATOM 1611 C C . VAL A 1 209 ? -12.312 -8.633 -1.309 1 98.94 209 VAL A C 1
ATOM 1613 O O . VAL A 1 209 ? -12.93 -9.281 -0.469 1 98.94 209 VAL A O 1
ATOM 1616 N N . LEU A 1 210 ? -12.133 -9.039 -2.564 1 98.88 210 LEU A N 1
ATOM 1617 C CA . LEU A 1 210 ? -12.594 -10.336 -3.053 1 98.88 210 LEU A CA 1
ATOM 1618 C C . LEU A 1 210 ? -11.453 -11.344 -3.072 1 98.88 210 LEU A C 1
ATOM 1620 O O . LEU A 1 210 ? -10.422 -11.109 -3.705 1 98.88 210 LEU A O 1
ATOM 1624 N N . LEU A 1 211 ? -11.625 -12.445 -2.387 1 98.12 211 LEU A N 1
ATOM 1625 C CA . LEU A 1 211 ? -10.633 -13.5 -2.268 1 98.12 211 LEU A CA 1
ATOM 1626 C C . LEU A 1 211 ? -11.289 -14.875 -2.342 1 98.12 211 LEU A C 1
ATOM 1628 O O . LEU A 1 211 ? -11.062 -15.727 -1.479 1 98.12 211 LEU A O 1
ATOM 1632 N N . VAL A 1 212 ? -12.047 -15.102 -3.396 1 97.19 212 VAL A N 1
ATOM 1633 C CA . VAL A 1 212 ? -12.773 -16.359 -3.574 1 97.19 212 VAL A CA 1
ATOM 1634 C C . VAL A 1 212 ? -12.195 -17.125 -4.766 1 97.19 212 VAL A C 1
ATOM 1636 O O . VAL A 1 212 ? -11.656 -16.516 -5.695 1 97.19 212 VAL A O 1
ATOM 1639 N N . ASN A 1 213 ? -12.352 -18.438 -4.734 1 92.5 213 ASN A N 1
ATOM 1640 C CA . ASN A 1 213 ? -12.07 -19.234 -5.926 1 92.5 213 ASN A CA 1
ATOM 1641 C C . ASN A 1 213 ? -13.133 -19.016 -7.004 1 92.5 213 ASN A C 1
ATOM 1643 O O . ASN A 1 213 ? -14.305 -18.781 -6.688 1 92.5 213 ASN A O 1
ATOM 1647 N N . LEU A 1 214 ? -12.703 -19.078 -8.188 1 93.81 214 LEU A N 1
ATOM 1648 C CA . LEU A 1 214 ? -13.68 -18.984 -9.266 1 93.81 214 LEU A CA 1
ATOM 1649 C C . LEU A 1 214 ? -14.406 -20.312 -9.453 1 93.81 214 LEU A C 1
ATOM 1651 O O . LEU A 1 214 ? -13.766 -21.375 -9.523 1 93.81 214 LEU A O 1
ATOM 1655 N N . SER A 1 215 ? -15.609 -20.375 -9.375 1 92.88 215 SER A N 1
ATOM 1656 C CA . SER A 1 215 ? -16.547 -21.484 -9.594 1 92.88 215 SER A CA 1
ATOM 1657 C C . SER A 1 215 ? -17.844 -20.984 -10.25 1 92.88 215 SER A C 1
ATOM 1659 O O . SER A 1 215 ? -17.969 -19.797 -10.555 1 92.88 215 SER A O 1
ATOM 1661 N N . LYS A 1 216 ? -18.719 -21.875 -10.523 1 94.44 216 LYS A N 1
ATOM 1662 C CA . LYS A 1 216 ? -20.016 -21.453 -11.039 1 94.44 216 LYS A CA 1
ATOM 1663 C C . LYS A 1 216 ? -20.719 -20.516 -10.062 1 94.44 216 LYS A C 1
ATOM 1665 O O . LYS A 1 216 ? -21.344 -19.531 -10.477 1 94.44 216 LYS A O 1
ATOM 1670 N N . ALA A 1 217 ? -20.578 -20.797 -8.82 1 94.25 217 ALA A N 1
ATOM 1671 C CA . ALA A 1 217 ? -21.266 -20.031 -7.773 1 94.25 217 ALA A CA 1
ATOM 1672 C C . ALA A 1 217 ? -20.641 -18.656 -7.598 1 94.25 217 ALA A C 1
ATOM 1674 O O . ALA A 1 217 ? -21.312 -17.719 -7.188 1 94.25 217 ALA A O 1
ATOM 1675 N N . SER A 1 218 ? -19.359 -18.453 -7.949 1 96.5 218 SER A N 1
ATOM 1676 C CA . SER A 1 218 ? -18.672 -17.188 -7.688 1 96.5 218 SER A CA 1
ATOM 1677 C C . SER A 1 218 ? -18.531 -16.359 -8.969 1 96.5 218 SER A C 1
ATOM 1679 O O . SER A 1 218 ? -18.031 -15.234 -8.93 1 96.5 218 SER A O 1
ATOM 1681 N N . THR A 1 219 ? -18.953 -16.969 -10.086 1 97.69 219 THR A N 1
ATOM 1682 C CA . THR A 1 219 ? -18.938 -16.203 -11.328 1 97.69 219 THR A CA 1
ATOM 1683 C C . THR A 1 219 ? -19.938 -15.062 -11.266 1 97.69 219 THR A C 1
ATOM 1685 O O . THR A 1 219 ? -21.125 -15.281 -11 1 97.69 219 THR A O 1
ATOM 1688 N N . HIS A 1 220 ? -19.469 -13.867 -11.445 1 98.06 220 HIS A N 1
ATOM 1689 C CA . HIS A 1 220 ? -20.281 -12.648 -11.375 1 98.06 220 HIS A CA 1
ATOM 1690 C C . HIS A 1 220 ? -20.953 -12.523 -10.016 1 98.06 220 HIS A C 1
ATOM 1692 O O . HIS A 1 220 ? -22.109 -12.109 -9.938 1 98.06 220 HIS A O 1
ATOM 1698 N N . LEU A 1 221 ? -20.219 -13.016 -9.008 1 98.44 221 LEU A N 1
ATOM 1699 C CA . LEU A 1 221 ? -20.672 -12.867 -7.625 1 98.44 221 LEU A CA 1
ATOM 1700 C C . LEU A 1 221 ? -20.969 -11.414 -7.309 1 98.44 221 LEU A C 1
ATOM 1702 O O . LEU A 1 221 ? -21.922 -11.117 -6.57 1 98.44 221 LEU A O 1
ATOM 1706 N N . ILE A 1 222 ? -20.172 -10.477 -7.801 1 98.88 222 ILE A N 1
ATOM 1707 C CA . ILE A 1 222 ? -20.375 -9.039 -7.672 1 98.88 222 ILE A CA 1
ATOM 1708 C C . ILE A 1 222 ? -20.906 -8.469 -8.992 1 98.88 222 ILE A C 1
ATOM 1710 O O . ILE A 1 222 ? -20.141 -8.258 -9.93 1 98.88 222 ILE A O 1
ATOM 1714 N N . GLY A 1 223 ? -22.141 -8.312 -9.047 1 98.56 223 GLY A N 1
ATOM 1715 C CA . GLY A 1 223 ? -22.797 -7.703 -10.195 1 98.56 223 GLY A CA 1
ATOM 1716 C C . GLY A 1 223 ? -23.438 -6.363 -9.875 1 98.56 223 GLY A C 1
ATOM 1717 O O . GLY A 1 223 ? -23.047 -5.695 -8.914 1 98.56 223 GLY A O 1
ATOM 1718 N N . ARG A 1 224 ? -24.328 -5.895 -10.68 1 98.38 224 ARG A N 1
ATOM 1719 C CA . ARG A 1 224 ? -24.969 -4.594 -10.555 1 98.38 224 ARG A CA 1
ATOM 1720 C C . ARG A 1 224 ? -25.656 -4.445 -9.195 1 98.38 224 ARG A C 1
ATOM 1722 O O . ARG A 1 224 ? -25.531 -3.406 -8.547 1 98.38 224 ARG A O 1
ATOM 1729 N N . LYS A 1 225 ? -26.359 -5.449 -8.82 1 98.44 225 LYS A N 1
ATOM 1730 C CA . LYS A 1 225 ? -27.078 -5.414 -7.543 1 98.44 225 LYS A CA 1
ATOM 1731 C C . LYS A 1 225 ? -26.109 -5.234 -6.379 1 98.44 225 LYS A C 1
ATOM 1733 O O . LYS A 1 225 ? -26.344 -4.406 -5.492 1 98.44 225 LYS A O 1
ATOM 1738 N N . GLN A 1 226 ? -25.078 -6.02 -6.363 1 98.81 226 GLN A N 1
ATOM 1739 C CA . GLN A 1 226 ? -24.094 -5.965 -5.289 1 98.81 226 GLN A CA 1
ATOM 1740 C C . GLN A 1 226 ? -23.375 -4.621 -5.273 1 98.81 226 GLN A C 1
ATOM 1742 O O . GLN A 1 226 ? -23.156 -4.039 -4.211 1 98.81 226 GLN A O 1
ATOM 1747 N N . LEU A 1 227 ? -23 -4.137 -6.434 1 98.81 227 LEU A N 1
ATOM 1748 C CA . LEU A 1 227 ? -22.328 -2.846 -6.543 1 98.81 227 LEU A CA 1
ATOM 1749 C C . LEU A 1 227 ? -23.234 -1.723 -6.031 1 98.81 227 LEU A C 1
ATOM 1751 O O . LEU A 1 227 ? -22.766 -0.793 -5.375 1 98.81 227 LEU A O 1
ATOM 1755 N N . SER A 1 228 ? -24.516 -1.832 -6.297 1 98.5 228 SER A N 1
ATOM 1756 C CA . SER A 1 228 ? -25.469 -0.818 -5.855 1 98.5 228 SER A CA 1
ATOM 1757 C C . SER A 1 228 ? -25.641 -0.848 -4.344 1 98.5 228 SER A C 1
ATOM 1759 O O . SER A 1 228 ? -26.062 0.143 -3.744 1 98.5 228 SER A O 1
ATOM 1761 N N . ALA A 1 229 ? -25.375 -1.985 -3.754 1 98.62 229 ALA A N 1
ATOM 1762 C CA . ALA A 1 229 ? -25.516 -2.139 -2.309 1 98.62 229 ALA A CA 1
ATOM 1763 C C . ALA A 1 229 ? -24.328 -1.545 -1.57 1 98.62 229 ALA A C 1
ATOM 1765 O O . ALA A 1 229 ? -24.375 -1.322 -0.359 1 98.62 229 ALA A O 1
ATOM 1766 N N . MET A 1 230 ? -23.219 -1.269 -2.234 1 98.75 230 MET A N 1
ATOM 1767 C CA . MET A 1 230 ? -22.031 -0.708 -1.614 1 98.75 230 MET A CA 1
ATOM 1768 C C . MET A 1 230 ? -22.203 0.779 -1.33 1 98.75 230 MET A C 1
ATOM 1770 O O . MET A 1 230 ? -23.047 1.435 -1.943 1 98.75 230 MET A O 1
ATOM 1774 N N . LYS A 1 231 ? -21.422 1.304 -0.35 1 98.44 231 LYS A N 1
ATOM 1775 C CA . LYS A 1 231 ? -21.375 2.748 -0.139 1 98.44 231 LYS A CA 1
ATOM 1776 C C . LYS A 1 231 ? -20.875 3.473 -1.381 1 98.44 231 LYS A C 1
ATOM 1778 O O . LYS A 1 231 ? -19.969 2.986 -2.062 1 98.44 231 LYS A O 1
ATOM 1783 N N . SER A 1 232 ? -21.359 4.602 -1.672 1 98.19 232 SER A N 1
ATOM 1784 C CA . SER A 1 232 ? -20.875 5.395 -2.803 1 98.19 232 SER A CA 1
ATOM 1785 C C . SER A 1 232 ? -19.422 5.805 -2.623 1 98.19 232 SER A C 1
ATOM 1787 O O . SER A 1 232 ? -18.75 6.148 -3.592 1 98.19 232 SER A O 1
ATOM 1789 N N . THR A 1 233 ? -18.906 5.734 -1.376 1 97.62 233 THR A N 1
ATOM 1790 C CA . THR A 1 233 ? -17.531 6.098 -1.068 1 97.62 233 THR A CA 1
ATOM 1791 C C . THR A 1 233 ? -16.641 4.863 -1.041 1 97.62 233 THR A C 1
ATOM 1793 O O . THR A 1 233 ? -15.453 4.957 -0.737 1 97.62 233 THR A O 1
ATOM 1796 N N . ALA A 1 234 ? -17.172 3.701 -1.339 1 98.69 234 ALA A N 1
ATOM 1797 C CA . ALA A 1 234 ? -16.453 2.447 -1.134 1 98.69 234 ALA A CA 1
ATOM 1798 C C . ALA A 1 234 ? -15.508 2.156 -2.303 1 98.69 234 ALA A C 1
ATOM 1800 O O . ALA A 1 234 ? -15.703 2.666 -3.406 1 98.69 234 ALA A O 1
ATOM 1801 N N . THR A 1 235 ? -14.508 1.426 -2.045 1 98.88 235 THR A N 1
ATOM 1802 C CA . THR A 1 235 ? -13.586 0.897 -3.039 1 98.88 235 THR A CA 1
ATOM 1803 C C . THR A 1 235 ? -13.672 -0.625 -3.105 1 98.88 235 THR A C 1
ATOM 1805 O O . THR A 1 235 ? -13.703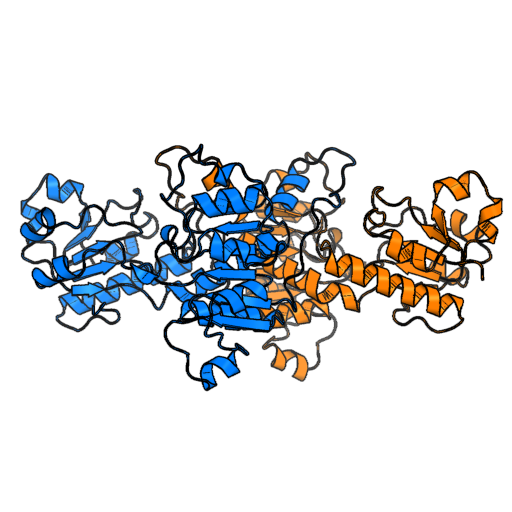 -1.295 -2.072 1 98.88 235 THR A O 1
ATOM 1808 N N . LEU A 1 236 ? -13.758 -1.14 -4.293 1 98.94 236 LEU A N 1
ATOM 1809 C CA . LEU A 1 236 ? -13.75 -2.58 -4.523 1 98.94 236 LEU A CA 1
ATOM 1810 C C . LEU A 1 236 ? -12.352 -3.057 -4.926 1 98.94 236 LEU A C 1
ATOM 1812 O O . LEU A 1 236 ? -11.766 -2.535 -5.879 1 98.94 236 LEU A O 1
ATOM 1816 N N . ILE A 1 237 ? -11.797 -4.02 -4.199 1 98.94 237 ILE A N 1
ATOM 1817 C CA . ILE A 1 237 ? -10.5 -4.613 -4.5 1 98.94 237 ILE A CA 1
ATOM 1818 C C . ILE A 1 237 ? -10.688 -6.066 -4.926 1 98.94 237 ILE A C 1
ATOM 1820 O O . ILE A 1 237 ? -11.289 -6.863 -4.203 1 98.94 237 ILE A O 1
ATOM 1824 N N . ASN A 1 238 ? -10.172 -6.395 -6.102 1 98.88 238 ASN A N 1
ATOM 1825 C CA . ASN A 1 238 ? -10.266 -7.773 -6.566 1 98.88 238 ASN A CA 1
ATOM 1826 C C . ASN A 1 238 ? -8.891 -8.367 -6.852 1 98.88 238 ASN A C 1
ATOM 1828 O O . ASN A 1 238 ? -8.219 -7.965 -7.809 1 98.88 238 ASN A O 1
ATOM 1832 N N . VAL A 1 239 ? -8.461 -9.312 -6.012 1 98.31 239 VAL A N 1
ATOM 1833 C CA . VAL A 1 239 ? -7.203 -10.031 -6.219 1 98.31 239 VAL A CA 1
ATOM 1834 C C . VAL A 1 239 ? -7.477 -11.523 -6.355 1 98.31 239 VAL A C 1
ATOM 1836 O O . VAL A 1 239 ? -6.605 -12.352 -6.07 1 98.31 239 VAL A O 1
ATOM 1839 N N . SER A 1 240 ? -8.68 -11.891 -6.652 1 96.62 240 SER A N 1
ATOM 1840 C CA . SER A 1 240 ? -9.078 -13.273 -6.875 1 96.62 240 SER A CA 1
ATOM 1841 C C . SER A 1 240 ? -9.023 -13.633 -8.352 1 96.62 240 SER A C 1
ATOM 1843 O O . SER A 1 240 ? -7.941 -13.812 -8.922 1 96.62 240 SER A O 1
ATOM 1845 N N . ARG A 1 241 ? -10.219 -13.617 -9.078 1 96.75 241 ARG A N 1
ATOM 1846 C CA . ARG A 1 241 ? -10.328 -13.836 -10.516 1 96.75 241 ARG A CA 1
ATOM 1847 C C . ARG A 1 241 ? -11.227 -12.789 -11.164 1 96.75 241 ARG A C 1
ATOM 1849 O O . ARG A 1 241 ? -12.211 -12.344 -10.555 1 96.75 241 ARG A O 1
ATOM 1856 N N . GLY A 1 242 ? -10.867 -12.422 -12.367 1 97.12 242 GLY A N 1
ATOM 1857 C CA . GLY A 1 242 ? -11.609 -11.383 -13.055 1 97.12 242 GLY A CA 1
ATOM 1858 C C . GLY A 1 242 ? -13.094 -11.688 -13.188 1 97.12 242 GLY A C 1
ATOM 1859 O O . GLY A 1 242 ? -13.93 -10.805 -13.039 1 97.12 242 GLY A O 1
ATOM 1860 N N . MET A 1 243 ? -13.414 -12.961 -13.344 1 97.44 243 MET A N 1
ATOM 1861 C CA . MET A 1 243 ? -14.773 -13.383 -13.656 1 97.44 243 MET A CA 1
ATOM 1862 C C . MET A 1 243 ? -15.648 -13.359 -12.406 1 97.44 243 MET A C 1
ATOM 1864 O O . MET A 1 243 ? -16.875 -13.523 -12.492 1 97.44 243 MET A O 1
ATOM 1868 N N . VAL A 1 244 ? -15.094 -13.07 -11.305 1 98.44 244 VAL A N 1
ATOM 1869 C CA . VAL A 1 244 ? -15.867 -12.945 -10.07 1 98.44 244 VAL A CA 1
ATOM 1870 C C . VAL A 1 244 ? -16.703 -11.664 -10.102 1 98.44 244 VAL A C 1
ATOM 1872 O O . VAL A 1 244 ? -17.75 -11.586 -9.477 1 98.44 244 VAL A O 1
ATOM 1875 N N . VAL A 1 245 ? -16.266 -10.703 -10.898 1 98.75 245 VAL A N 1
ATOM 1876 C CA . VAL A 1 245 ? -16.938 -9.414 -11.016 1 98.75 245 VAL A CA 1
ATOM 1877 C C . VAL A 1 245 ? -17.547 -9.273 -12.406 1 98.75 245 VAL A C 1
ATOM 1879 O O . VAL A 1 245 ? -16.906 -9.586 -13.406 1 98.75 245 VAL A O 1
ATOM 1882 N N . ASP A 1 246 ? -18.828 -8.938 -12.461 1 98.56 246 ASP A N 1
ATOM 1883 C CA . ASP A 1 246 ? -19.375 -8.469 -13.727 1 98.56 246 ASP A CA 1
ATOM 1884 C C . ASP A 1 246 ? -18.734 -7.16 -14.164 1 98.56 246 ASP A C 1
ATOM 1886 O O . ASP A 1 246 ? -19.125 -6.086 -13.703 1 98.56 246 ASP A O 1
ATOM 1890 N N . GLN A 1 247 ? -17.859 -7.285 -15.102 1 97.81 247 GLN A N 1
ATOM 1891 C CA . GLN A 1 247 ? -17 -6.16 -15.445 1 97.81 247 GLN A CA 1
ATOM 1892 C C . GLN A 1 247 ? -17.781 -5.043 -16.125 1 97.81 247 GLN A C 1
ATOM 1894 O O . GLN A 1 247 ? -17.453 -3.867 -15.977 1 97.81 247 GLN A O 1
ATOM 1899 N N . GLU A 1 248 ? -18.75 -5.395 -16.875 1 97.69 248 GLU A N 1
ATOM 1900 C CA . GLU A 1 248 ? -19.609 -4.367 -17.469 1 97.69 248 GLU A CA 1
ATOM 1901 C C . GLU A 1 248 ? -20.328 -3.561 -16.391 1 97.69 248 GLU A C 1
ATOM 1903 O O . GLU A 1 248 ? -20.391 -2.332 -16.469 1 97.69 248 GLU A O 1
ATOM 1908 N N . ALA A 1 249 ? -20.875 -4.246 -15.453 1 98.62 249 ALA A N 1
ATOM 1909 C CA . ALA A 1 249 ? -21.516 -3.58 -14.328 1 98.62 249 ALA A CA 1
ATOM 1910 C C . ALA A 1 249 ? -20.531 -2.707 -13.562 1 98.62 249 ALA A C 1
ATOM 1912 O O . ALA A 1 249 ? -20.875 -1.619 -13.102 1 98.62 249 ALA A O 1
ATOM 1913 N N . LEU A 1 250 ? -19.344 -3.199 -13.43 1 98.81 250 LEU A N 1
ATOM 1914 C CA . LEU A 1 250 ? -18.312 -2.449 -12.719 1 98.81 250 LEU A CA 1
ATOM 1915 C C . LEU A 1 250 ? -17.984 -1.153 -13.453 1 98.81 250 LEU A C 1
ATOM 1917 O O . LEU A 1 250 ? -17.859 -0.097 -12.828 1 98.81 250 LEU A O 1
ATOM 1921 N N . VAL A 1 251 ? -17.797 -1.244 -14.773 1 98.62 251 VAL A N 1
ATOM 1922 C CA . VAL A 1 251 ? -17.531 -0.056 -15.578 1 98.62 251 VAL A CA 1
ATOM 1923 C C . VAL A 1 251 ? -18.625 0.981 -15.344 1 98.62 251 VAL A C 1
ATOM 1925 O O . VAL A 1 251 ? -18.344 2.148 -15.07 1 98.62 251 VAL A O 1
ATOM 1928 N N . GLU A 1 252 ? -19.828 0.523 -15.43 1 98.56 252 GLU A N 1
ATOM 1929 C CA . GLU A 1 252 ? -20.969 1.415 -15.227 1 98.56 252 GLU A CA 1
ATOM 1930 C C . GLU A 1 252 ? -20.938 2.033 -13.828 1 98.56 252 GLU A C 1
ATOM 1932 O O . GLU A 1 252 ? -21.172 3.234 -13.68 1 98.56 252 GLU A O 1
ATOM 1937 N N . ALA A 1 253 ? -20.719 1.24 -12.844 1 98.81 253 ALA A N 1
ATOM 1938 C CA . ALA A 1 253 ? -20.703 1.697 -11.461 1 98.81 253 ALA A CA 1
ATOM 1939 C C . ALA A 1 253 ? -19.625 2.758 -11.234 1 98.81 253 ALA A C 1
ATOM 1941 O O . ALA A 1 253 ? -19.859 3.748 -10.539 1 98.81 253 ALA A O 1
ATOM 1942 N N . LEU A 1 254 ? -18.484 2.58 -11.812 1 98.69 254 LEU A N 1
ATOM 1943 C CA . LEU A 1 254 ? -17.375 3.512 -11.656 1 98.69 254 LEU A CA 1
ATOM 1944 C C . LEU A 1 254 ? -17.641 4.809 -12.414 1 98.69 254 LEU A C 1
ATOM 1946 O O . LEU A 1 254 ? -17.359 5.895 -11.914 1 98.69 254 LEU A O 1
ATOM 1950 N N . GLN A 1 255 ? -18.188 4.688 -13.602 1 98.12 255 GLN A N 1
ATOM 1951 C CA . GLN A 1 255 ? -18.5 5.863 -14.406 1 98.12 255 GLN A CA 1
ATOM 1952 C C . GLN A 1 255 ? -19.562 6.727 -13.734 1 98.12 255 GLN A C 1
ATOM 1954 O O . GLN A 1 255 ? -19.469 7.957 -13.758 1 98.12 255 GLN A O 1
ATOM 1959 N N . ASN A 1 256 ? -20.547 6.047 -13.148 1 98 256 ASN A N 1
ATOM 1960 C CA . ASN A 1 256 ? -21.672 6.75 -12.539 1 98 256 ASN A CA 1
ATOM 1961 C C . ASN A 1 256 ? -21.391 7.098 -11.078 1 98 256 ASN A C 1
ATOM 1963 O O . ASN A 1 256 ? -22.25 7.652 -10.398 1 98 256 ASN A O 1
ATOM 1967 N N . LYS A 1 257 ? -20.266 6.691 -10.586 1 97.12 257 LYS A N 1
ATOM 1968 C CA . LYS A 1 257 ? -19.844 6.965 -9.211 1 97.12 257 LYS A CA 1
ATOM 1969 C C . LYS A 1 257 ? -20.797 6.316 -8.203 1 97.12 257 LYS A C 1
ATOM 1971 O O . LYS A 1 257 ? -21.109 6.906 -7.172 1 97.12 257 LYS A O 1
ATOM 1976 N N . THR A 1 258 ? -21.328 5.172 -8.703 1 98.44 258 THR A N 1
ATOM 1977 C CA . THR A 1 258 ? -22.047 4.328 -7.75 1 98.44 258 THR A CA 1
ATOM 1978 C C . THR A 1 258 ? -21.125 3.896 -6.609 1 98.44 258 THR A C 1
ATOM 1980 O O . THR A 1 258 ? -21.562 3.795 -5.461 1 98.44 258 THR A O 1
ATOM 1983 N N . ILE A 1 259 ? -19.922 3.588 -6.895 1 98.62 259 ILE A N 1
ATOM 1984 C CA . ILE A 1 259 ? -18.828 3.42 -5.93 1 98.62 259 ILE A CA 1
ATOM 1985 C C . ILE A 1 259 ? -17.688 4.363 -6.277 1 98.62 259 ILE A C 1
ATOM 1987 O O . ILE A 1 259 ? -17.625 4.895 -7.391 1 98.62 259 ILE A O 1
ATOM 1991 N N . GLN A 1 260 ? -16.828 4.539 -5.34 1 97.94 260 GLN A N 1
ATOM 1992 C CA . GLN A 1 260 ? -15.781 5.543 -5.484 1 97.94 260 GLN A CA 1
ATOM 1993 C C . GLN A 1 260 ? -14.68 5.055 -6.41 1 97.94 260 GLN A C 1
ATOM 1995 O O . GLN A 1 260 ? -14.156 5.82 -7.223 1 97.94 260 GLN A O 1
ATOM 2000 N N . ALA A 1 261 ? -14.258 3.842 -6.223 1 98.62 261 ALA A N 1
ATOM 2001 C CA . ALA A 1 261 ? -13.07 3.371 -6.934 1 98.62 261 ALA A CA 1
ATOM 2002 C C . ALA A 1 261 ? -13.008 1.847 -6.949 1 98.62 261 ALA A C 1
ATOM 2004 O O . ALA A 1 261 ? -13.797 1.18 -6.273 1 98.62 261 ALA A O 1
ATOM 2005 N N . ALA A 1 262 ? -12.133 1.346 -7.754 1 98.88 262 ALA A N 1
ATOM 2006 C CA . ALA A 1 262 ? -11.781 -0.071 -7.758 1 98.88 262 ALA A CA 1
ATOM 2007 C C . ALA A 1 262 ? -10.273 -0.26 -7.938 1 98.88 262 ALA A C 1
ATOM 2009 O O . ALA A 1 262 ? -9.594 0.609 -8.492 1 98.88 262 ALA A O 1
ATOM 2010 N N . ALA A 1 263 ? -9.742 -1.291 -7.438 1 98.94 263 ALA A N 1
ATOM 2011 C CA . ALA A 1 263 ? -8.359 -1.727 -7.625 1 98.94 263 ALA A CA 1
ATOM 2012 C C . ALA A 1 263 ? -8.297 -3.219 -7.934 1 98.94 263 ALA A C 1
ATOM 2014 O O . ALA A 1 263 ? -8.648 -4.051 -7.094 1 98.94 263 ALA A O 1
ATOM 2015 N N . LEU A 1 264 ? -7.816 -3.51 -9.141 1 98.81 264 LEU A N 1
ATOM 2016 C CA . LEU A 1 264 ? -7.938 -4.859 -9.68 1 98.81 264 LEU A CA 1
ATOM 2017 C C . LEU A 1 264 ? -6.566 -5.441 -10.008 1 98.81 264 LEU A C 1
ATOM 2019 O O . LEU A 1 264 ? -5.793 -4.836 -10.758 1 98.81 264 LEU A O 1
ATOM 2023 N N . ASP A 1 265 ? -6.277 -6.613 -9.492 1 98.31 265 ASP A N 1
ATOM 2024 C CA . ASP A 1 265 ? -5.102 -7.359 -9.938 1 98.31 265 ASP A CA 1
ATOM 2025 C C . ASP A 1 265 ? -5.465 -8.344 -11.047 1 98.31 265 ASP A C 1
ATOM 2027 O O . ASP A 1 265 ? -4.578 -8.898 -11.703 1 98.31 265 ASP A O 1
ATOM 2031 N N . VAL A 1 266 ? -6.762 -8.562 -11.188 1 97.06 266 VAL A N 1
ATOM 2032 C CA . VAL A 1 266 ? -7.254 -9.547 -12.141 1 97.06 266 VAL A CA 1
ATOM 2033 C C . VAL A 1 266 ? -8.406 -8.945 -12.945 1 97.06 266 VAL A C 1
ATOM 2035 O O . VAL A 1 266 ? -9.164 -8.125 -12.438 1 97.06 266 VAL A O 1
ATOM 2038 N N . THR A 1 267 ? -8.484 -9.32 -14.125 1 96.38 267 THR A N 1
ATOM 2039 C CA . THR A 1 267 ? -9.531 -8.891 -15.039 1 96.38 267 THR A CA 1
ATOM 2040 C C . THR A 1 267 ? -9.969 -10.039 -15.938 1 96.38 267 THR A C 1
ATOM 2042 O O . THR A 1 267 ? -9.422 -11.141 -15.859 1 96.38 267 THR A O 1
ATOM 2045 N N . TYR A 1 268 ? -10.977 -9.742 -16.75 1 94.19 268 TYR A N 1
ATOM 2046 C CA . TYR A 1 268 ? -11.359 -10.672 -17.812 1 94.19 268 TYR A CA 1
ATOM 2047 C C . TYR A 1 268 ? -11.625 -9.93 -19.109 1 94.19 268 TYR A C 1
ATOM 2049 O O . TYR A 1 268 ? -12.461 -9.023 -19.156 1 94.19 268 TYR A O 1
ATOM 2057 N N . PRO A 1 269 ? -11.031 -10.297 -20.219 1 91.56 269 PRO A N 1
ATOM 2058 C CA . PRO A 1 269 ? -9.883 -11.203 -20.25 1 91.56 269 PRO A CA 1
ATOM 2059 C C . PRO A 1 269 ? -8.656 -10.625 -19.547 1 91.56 269 PRO A C 1
ATOM 2061 O O . PRO A 1 269 ? -8.711 -9.516 -19 1 91.56 269 PRO A O 1
ATOM 2064 N N . GLU A 1 270 ? -7.613 -11.375 -19.453 1 87.62 270 GLU A N 1
ATOM 2065 C CA . GLU A 1 270 ? -6.355 -10.969 -18.828 1 87.62 270 GLU A CA 1
ATOM 2066 C C . GLU A 1 270 ? -5.172 -11.219 -19.766 1 87.62 270 GLU A C 1
ATOM 2068 O O . GLU A 1 270 ? -4.875 -12.367 -20.109 1 87.62 270 GLU A O 1
ATOM 2073 N N . PRO A 1 271 ? -4.602 -10.172 -20.219 1 87.19 271 PRO A N 1
ATOM 2074 C CA . PRO A 1 271 ? -4.812 -8.742 -20 1 87.19 271 PRO A CA 1
ATOM 2075 C C . PRO A 1 271 ? -6.031 -8.203 -20.734 1 87.19 271 PRO A C 1
ATOM 2077 O O . PRO A 1 271 ? -6.539 -8.852 -21.656 1 87.19 271 PRO A O 1
ATOM 2080 N N . LEU A 1 272 ? -6.43 -7.027 -20.312 1 91.81 272 LEU A N 1
ATOM 2081 C CA . LEU A 1 272 ? -7.523 -6.352 -21 1 91.81 272 LEU A CA 1
ATOM 2082 C C . LEU A 1 272 ? -7.07 -5.812 -22.359 1 91.81 272 LEU A C 1
ATOM 2084 O O . LEU A 1 272 ? -5.934 -5.363 -22.5 1 91.81 272 LEU A O 1
ATOM 2088 N N . PRO A 1 273 ? -8.055 -5.938 -23.312 1 89.62 273 PRO A N 1
ATOM 2089 C CA . PRO A 1 273 ? -7.758 -5.195 -24.531 1 89.62 273 PRO A CA 1
ATOM 2090 C C . PRO A 1 273 ? -7.496 -3.713 -24.281 1 89.62 273 PRO A C 1
ATOM 2092 O O . PRO A 1 273 ? -8.109 -3.117 -23.391 1 89.62 273 PRO A O 1
ATOM 2095 N N . ARG A 1 274 ? -6.691 -3.082 -25.031 1 87.94 274 ARG A N 1
ATOM 2096 C CA . ARG A 1 274 ? -6.199 -1.723 -24.828 1 87.94 274 ARG A CA 1
ATOM 2097 C C . ARG A 1 274 ? -7.352 -0.722 -24.828 1 87.94 274 ARG A C 1
ATOM 2099 O O . ARG A 1 274 ? -7.273 0.318 -24.172 1 87.94 274 ARG A O 1
ATOM 2106 N N . ASP A 1 275 ? -8.406 -1.032 -25.5 1 91.44 275 ASP A N 1
ATOM 2107 C CA . ASP A 1 275 ? -9.508 -0.082 -25.625 1 91.44 275 ASP A CA 1
ATOM 2108 C C . ASP A 1 275 ? -10.609 -0.381 -24.609 1 91.44 275 ASP A C 1
ATOM 2110 O O . ASP A 1 275 ? -11.688 0.211 -24.656 1 91.44 275 ASP A O 1
ATOM 2114 N N . HIS A 1 276 ? -10.305 -1.289 -23.797 1 94.31 276 HIS A N 1
ATOM 2115 C CA . HIS A 1 276 ? -11.328 -1.595 -22.812 1 94.31 276 HIS A CA 1
ATOM 2116 C C . HIS A 1 276 ? -11.648 -0.374 -21.953 1 94.31 276 HIS A C 1
ATOM 2118 O O . HIS A 1 276 ? -10.742 0.319 -21.484 1 94.31 276 HIS A O 1
ATOM 2124 N N . PRO A 1 277 ? -12.852 -0.121 -21.609 1 96.44 277 PRO A N 1
ATOM 2125 C CA . PRO A 1 277 ? -13.258 1.094 -20.891 1 96.44 277 PRO A CA 1
ATOM 2126 C C . PRO A 1 277 ? -12.641 1.197 -19.5 1 96.44 277 PRO A C 1
ATOM 2128 O O . PRO A 1 277 ? -12.344 2.301 -19.031 1 96.44 277 PRO A O 1
ATOM 2131 N N . LEU A 1 278 ? -12.383 0.182 -18.812 1 96.69 278 LEU A N 1
ATOM 2132 C CA . LEU A 1 278 ? -11.797 0.195 -17.469 1 96.69 278 LEU A CA 1
ATOM 2133 C C . LEU A 1 278 ? -10.453 0.91 -17.469 1 96.69 278 LEU A C 1
ATOM 2135 O O . LEU A 1 278 ? -10.094 1.569 -16.5 1 96.69 278 LEU A O 1
ATOM 2139 N N . LEU A 1 279 ? -9.773 0.773 -18.562 1 96.25 279 LEU A N 1
ATOM 2140 C CA . LEU A 1 279 ? -8.406 1.269 -18.641 1 96.25 279 LEU A CA 1
ATOM 2141 C C . LEU A 1 279 ? -8.383 2.781 -18.844 1 96.25 279 LEU A C 1
ATOM 2143 O O . LEU A 1 279 ? -7.336 3.416 -18.688 1 96.25 279 LEU A O 1
ATOM 2147 N N . SER A 1 280 ? -9.523 3.379 -19.125 1 95.06 280 SER A N 1
ATOM 2148 C CA . SER A 1 280 ? -9.594 4.82 -19.359 1 95.06 280 SER A CA 1
ATOM 2149 C C . SER A 1 280 ? -10.156 5.543 -18.141 1 95.06 280 SER A C 1
ATOM 2151 O O . SER A 1 280 ? -10.164 6.773 -18.094 1 95.06 280 SER A O 1
ATOM 2153 N N . LEU A 1 281 ? -10.633 4.82 -17.172 1 96.62 281 LEU A N 1
ATOM 2154 C CA . LEU A 1 281 ? -11.227 5.426 -15.984 1 96.62 281 LEU A CA 1
ATOM 2155 C C . LEU A 1 281 ? -10.141 5.875 -15.016 1 96.62 281 LEU A C 1
ATOM 2157 O O . LEU A 1 281 ? -9.172 5.152 -14.773 1 96.62 281 LEU A O 1
ATOM 2161 N N . PRO A 1 282 ? -10.242 7.035 -14.422 1 94.56 282 PRO A N 1
ATOM 2162 C CA . PRO A 1 282 ? -9.211 7.551 -13.516 1 94.56 282 PRO A CA 1
ATOM 2163 C C . PRO A 1 282 ? -9.312 6.957 -12.109 1 94.56 282 PRO A C 1
ATOM 2165 O O . PRO A 1 282 ? -8.391 7.109 -11.305 1 94.56 282 PRO A O 1
ATOM 2168 N N . ASN A 1 283 ? -10.453 6.348 -11.766 1 97.44 283 ASN A N 1
ATOM 2169 C CA . ASN A 1 283 ? -10.68 5.883 -10.406 1 97.44 283 ASN A CA 1
ATOM 2170 C C . ASN A 1 283 ? -10.562 4.363 -10.305 1 97.44 283 ASN A C 1
ATOM 2172 O O . ASN A 1 283 ? -11.25 3.734 -9.5 1 97.44 283 ASN A O 1
ATOM 2176 N N . VAL A 1 284 ? -9.719 3.785 -11.188 1 98.44 284 VAL A N 1
ATOM 2177 C CA . VAL A 1 284 ? -9.461 2.352 -11.109 1 98.44 284 VAL A CA 1
ATOM 2178 C C . VAL A 1 284 ? -7.969 2.084 -11.258 1 98.44 284 VAL A C 1
ATOM 2180 O O . VAL A 1 284 ? -7.281 2.775 -12.016 1 98.44 284 VAL A O 1
ATOM 2183 N N . ILE A 1 285 ? -7.43 1.215 -10.445 1 98.69 285 ILE A N 1
ATOM 2184 C CA . ILE A 1 285 ? -6.105 0.634 -10.641 1 98.69 285 ILE A CA 1
ATOM 2185 C C . ILE A 1 285 ? -6.234 -0.748 -11.281 1 98.69 285 ILE A C 1
ATOM 2187 O O . ILE A 1 285 ? -7.086 -1.545 -10.875 1 98.69 285 ILE A O 1
ATOM 2191 N N . VAL A 1 286 ? -5.504 -0.994 -12.32 1 98.12 286 VAL A N 1
ATOM 2192 C CA . VAL A 1 286 ? -5.516 -2.301 -12.977 1 98.12 286 VAL A CA 1
ATOM 2193 C C . VAL A 1 286 ? -4.094 -2.846 -13.062 1 98.12 286 VAL A C 1
ATOM 2195 O O . VAL A 1 286 ? -3.23 -2.248 -13.711 1 98.12 286 VAL A O 1
ATOM 2198 N N . LEU A 1 287 ? -3.857 -3.941 -12.398 1 97.12 287 LEU A N 1
ATOM 2199 C CA . LEU A 1 287 ? -2.578 -4.637 -12.469 1 97.12 287 LEU A CA 1
ATOM 2200 C C . LEU A 1 287 ? -2.686 -5.887 -13.336 1 97.12 287 LEU A C 1
ATOM 2202 O O . LEU A 1 287 ? -3.781 -6.406 -13.547 1 97.12 287 LEU A O 1
ATOM 2206 N N . PRO A 1 288 ? -1.606 -6.34 -13.93 1 94.06 288 PRO A N 1
ATOM 2207 C CA . PRO A 1 288 ? -1.604 -7.523 -14.797 1 94.06 288 PRO A CA 1
ATOM 2208 C C . PRO A 1 288 ? -1.314 -8.812 -14.031 1 94.06 288 PRO A C 1
ATOM 2210 O O . PRO A 1 288 ? -0.394 -9.547 -14.383 1 94.06 288 PRO A O 1
ATOM 2213 N N . HIS A 1 289 ? -2.139 -9.055 -12.984 1 93.56 289 HIS A N 1
ATOM 2214 C CA . HIS A 1 289 ? -2.082 -10.305 -12.234 1 93.56 289 HIS A CA 1
ATOM 2215 C C . HIS A 1 289 ? -0.726 -10.484 -11.562 1 93.56 289 HIS A C 1
ATOM 2217 O O . HIS A 1 289 ? -0.033 -11.477 -11.805 1 93.56 289 HIS A O 1
ATOM 2223 N N . MET A 1 290 ? -0.446 -9.664 -10.578 1 95.5 290 MET A N 1
ATOM 2224 C CA . MET A 1 290 ? 0.878 -9.578 -9.969 1 95.5 290 MET A CA 1
ATOM 2225 C C . MET A 1 290 ? 0.844 -10.062 -8.523 1 95.5 290 MET A C 1
ATOM 2227 O O . MET A 1 290 ? 1.755 -9.781 -7.742 1 95.5 290 MET A O 1
ATOM 2231 N N . GLY A 1 291 ? -0.2 -10.688 -8.125 1 95.62 291 GLY A N 1
ATOM 2232 C CA . GLY A 1 291 ? -0.37 -11.125 -6.75 1 95.62 291 GLY A CA 1
ATOM 2233 C C . GLY A 1 291 ? 0.843 -11.852 -6.199 1 95.62 291 GLY A C 1
ATOM 2234 O O . GLY A 1 291 ? 1.206 -11.672 -5.035 1 95.62 291 GLY A O 1
ATOM 2235 N N . THR A 1 292 ? 1.486 -12.633 -7.066 1 94.88 292 THR A N 1
ATOM 2236 C CA . THR A 1 292 ? 2.631 -13.43 -6.633 1 94.88 292 THR A CA 1
ATOM 2237 C C . THR A 1 292 ? 3.896 -13 -7.371 1 94.88 292 THR A C 1
ATOM 2239 O O . THR A 1 292 ? 4.898 -13.719 -7.352 1 94.88 292 THR A O 1
ATOM 2242 N N . HIS A 1 293 ? 3.865 -11.867 -8.062 1 94.69 293 HIS A N 1
ATOM 2243 C CA . HIS A 1 293 ? 4.934 -11.469 -8.969 1 94.69 293 HIS A CA 1
ATOM 2244 C C . HIS A 1 293 ? 6.07 -10.781 -8.219 1 94.69 293 HIS A C 1
ATOM 2246 O O . HIS A 1 293 ? 6.406 -9.633 -8.5 1 94.69 293 HIS A O 1
ATOM 2252 N N . THR A 1 294 ? 6.664 -11.445 -7.285 1 96.56 294 THR A N 1
ATOM 2253 C CA . THR A 1 294 ? 7.914 -11.086 -6.625 1 96.56 294 THR A CA 1
ATOM 2254 C C . THR A 1 294 ? 8.977 -12.156 -6.852 1 96.56 294 THR A C 1
ATOM 2256 O O . THR A 1 294 ? 8.656 -13.336 -7.02 1 96.56 294 THR A O 1
ATOM 2259 N N . LEU A 1 295 ? 10.195 -11.734 -6.863 1 96.12 295 LEU A N 1
ATOM 2260 C CA . LEU A 1 295 ? 11.289 -12.672 -7.086 1 96.12 295 LEU A CA 1
ATOM 2261 C C . LEU A 1 295 ? 11.289 -13.766 -6.023 1 96.12 295 LEU A C 1
ATOM 2263 O O . LEU A 1 295 ? 11.375 -14.953 -6.348 1 96.12 295 LEU A O 1
ATOM 2267 N N . GLU A 1 296 ? 11.172 -13.391 -4.777 1 96.94 296 GLU A N 1
ATOM 2268 C CA . GLU A 1 296 ? 11.227 -14.336 -3.664 1 96.94 296 GLU A CA 1
ATOM 2269 C C . GLU A 1 296 ? 10.07 -15.336 -3.732 1 96.94 296 GLU A C 1
ATOM 2271 O O . GLU A 1 296 ? 10.289 -16.547 -3.635 1 96.94 296 GLU A O 1
ATOM 2276 N N . THR A 1 297 ? 8.883 -14.836 -3.941 1 97.12 297 THR A N 1
ATOM 2277 C CA . THR A 1 297 ? 7.715 -15.703 -3.988 1 97.12 297 THR A CA 1
ATOM 2278 C C . THR A 1 297 ? 7.789 -16.641 -5.191 1 97.12 297 THR A C 1
ATOM 2280 O O . THR A 1 297 ? 7.477 -17.828 -5.082 1 97.12 297 THR A O 1
ATOM 2283 N N . SER A 1 298 ? 8.188 -16.125 -6.367 1 96.19 298 SER A N 1
ATOM 2284 C CA . SER A 1 298 ? 8.32 -16.953 -7.555 1 96.19 298 SER A CA 1
ATOM 2285 C C . SER A 1 298 ? 9.312 -18.094 -7.324 1 96.19 298 SER A C 1
ATOM 2287 O O . SER A 1 298 ? 9.062 -19.234 -7.719 1 96.19 298 SER A O 1
ATOM 2289 N N . ARG A 1 299 ? 10.391 -17.781 -6.68 1 97.12 299 ARG A N 1
ATOM 2290 C CA . ARG A 1 299 ? 11.383 -18.797 -6.352 1 97.12 299 ARG A CA 1
ATOM 2291 C C . ARG A 1 299 ? 10.781 -19.875 -5.445 1 97.12 299 ARG A C 1
ATOM 2293 O O . ARG A 1 299 ? 10.969 -21.062 -5.684 1 97.12 299 ARG A O 1
ATOM 2300 N N . HIS A 1 300 ? 10.062 -19.422 -4.457 1 97.5 300 HIS A N 1
ATOM 2301 C CA . HIS A 1 300 ? 9.445 -20.359 -3.525 1 97.5 300 HIS A CA 1
ATOM 2302 C C . HIS A 1 300 ? 8.398 -21.219 -4.227 1 97.5 300 HIS A C 1
ATOM 2304 O O . HIS A 1 300 ? 8.266 -22.406 -3.924 1 97.5 300 HIS A O 1
ATOM 2310 N N . MET A 1 301 ? 7.645 -20.609 -5.133 1 97.38 301 MET A N 1
ATOM 2311 C CA . MET A 1 301 ? 6.645 -21.344 -5.898 1 97.38 301 MET A CA 1
ATOM 2312 C C . MET A 1 301 ? 7.293 -22.453 -6.715 1 97.38 301 MET A C 1
ATOM 2314 O O . MET A 1 301 ? 6.844 -23.609 -6.68 1 97.38 301 MET A O 1
ATOM 2318 N N . ILE A 1 302 ? 8.367 -22.109 -7.398 1 97.69 302 ILE A N 1
ATOM 2319 C CA . ILE A 1 302 ? 9.039 -23.078 -8.25 1 97.69 302 ILE A CA 1
ATOM 2320 C C . ILE A 1 302 ? 9.617 -24.203 -7.398 1 97.69 302 ILE A C 1
ATOM 2322 O O . ILE A 1 302 ? 9.492 -25.375 -7.734 1 97.69 302 ILE A O 1
ATOM 2326 N N . LYS A 1 303 ? 10.227 -23.859 -6.281 1 98 303 LYS A N 1
ATOM 2327 C CA . LYS A 1 303 ? 10.766 -24.875 -5.383 1 98 303 LYS A CA 1
ATOM 2328 C C . LYS A 1 303 ? 9.664 -25.828 -4.91 1 98 303 LYS A C 1
ATOM 2330 O O . LYS A 1 303 ? 9.875 -27.047 -4.852 1 98 303 LYS A O 1
ATOM 2335 N N . GLN A 1 304 ? 8.547 -25.234 -4.586 1 97.88 304 GLN A N 1
ATOM 2336 C CA . GLN A 1 304 ? 7.426 -26.062 -4.152 1 97.88 304 GLN A CA 1
ATOM 2337 C C . GLN A 1 304 ? 6.902 -26.922 -5.293 1 97.88 304 GLN A C 1
ATOM 2339 O O . GLN A 1 304 ? 6.508 -28.078 -5.078 1 97.88 304 GLN A O 1
ATOM 2344 N N . MET A 1 305 ? 6.828 -26.375 -6.5 1 97.94 305 MET A N 1
ATOM 2345 C CA . MET A 1 305 ? 6.449 -27.141 -7.676 1 97.94 305 MET A CA 1
ATOM 2346 C C . MET A 1 305 ? 7.371 -28.344 -7.855 1 97.94 305 MET A C 1
ATOM 2348 O O . MET A 1 305 ? 6.902 -29.453 -8.117 1 97.94 305 MET A O 1
ATOM 2352 N N . MET A 1 306 ? 8.695 -28.141 -7.656 1 97.94 306 MET A N 1
ATOM 2353 C CA . MET A 1 306 ? 9.672 -29.219 -7.789 1 97.94 306 MET A CA 1
ATOM 2354 C C . MET A 1 306 ? 9.453 -30.281 -6.723 1 97.94 306 MET A C 1
ATOM 2356 O O . MET A 1 306 ? 9.492 -31.484 -7.016 1 97.94 306 MET A O 1
ATOM 2360 N N . ALA A 1 307 ? 9.195 -29.828 -5.547 1 98 307 ALA A N 1
ATOM 2361 C CA . ALA A 1 307 ? 8.945 -30.766 -4.461 1 98 307 ALA A CA 1
ATOM 2362 C C . ALA A 1 307 ? 7.73 -31.641 -4.766 1 98 307 ALA A C 1
ATOM 2364 O O . ALA A 1 307 ? 7.758 -32.844 -4.527 1 98 307 ALA A O 1
ATOM 2365 N N . ASN A 1 308 ? 6.668 -31.078 -5.277 1 98.25 308 ASN A N 1
ATOM 2366 C CA . ASN A 1 308 ? 5.461 -31.797 -5.652 1 98.25 308 ASN A CA 1
ATOM 2367 C C . ASN A 1 308 ? 5.734 -32.812 -6.773 1 98.25 308 ASN A C 1
ATOM 2369 O O . ASN A 1 308 ? 5.32 -33.969 -6.695 1 98.25 308 ASN A O 1
ATOM 2373 N N . ALA A 1 309 ? 6.449 -32.375 -7.797 1 98.25 309 ALA A N 1
ATOM 2374 C CA . ALA A 1 309 ? 6.762 -33.219 -8.938 1 98.25 309 ALA A CA 1
ATOM 2375 C C . ALA A 1 309 ? 7.617 -34.406 -8.508 1 98.25 309 ALA A C 1
ATOM 2377 O O . ALA A 1 309 ? 7.328 -35.562 -8.867 1 98.25 309 ALA A O 1
ATOM 2378 N N . LEU A 1 310 ? 8.609 -34.125 -7.699 1 98.06 310 LEU A N 1
ATOM 2379 C CA . LEU A 1 310 ? 9.539 -35.188 -7.27 1 98.06 310 LEU A CA 1
ATOM 2380 C C . LEU A 1 310 ? 8.844 -36.219 -6.391 1 98.06 310 LEU A C 1
ATOM 2382 O O . LEU A 1 310 ? 9.086 -37.406 -6.516 1 98.06 310 LEU A O 1
ATOM 2386 N N . ALA A 1 311 ? 8.008 -35.719 -5.543 1 98.19 311 ALA A N 1
ATOM 2387 C CA . ALA A 1 311 ? 7.242 -36.656 -4.703 1 98.19 311 ALA A CA 1
ATOM 2388 C C . ALA A 1 311 ? 6.363 -37.562 -5.551 1 98.19 311 ALA A C 1
ATOM 2390 O O . ALA A 1 311 ? 6.316 -38.781 -5.32 1 98.19 311 ALA A O 1
ATOM 2391 N N . ALA A 1 312 ? 5.672 -37 -6.516 1 97.81 312 ALA A N 1
ATOM 2392 C CA . ALA A 1 312 ? 4.801 -37.781 -7.395 1 97.81 312 ALA A CA 1
ATOM 2393 C C . ALA A 1 312 ? 5.598 -38.812 -8.18 1 97.81 312 ALA A C 1
ATOM 2395 O O . ALA A 1 312 ? 5.16 -39.969 -8.328 1 97.81 312 ALA A O 1
ATOM 2396 N N . LEU A 1 313 ? 6.742 -38.469 -8.672 1 97.44 313 LEU A N 1
ATOM 2397 C CA . LEU A 1 313 ? 7.578 -39.344 -9.477 1 97.44 313 LEU A CA 1
ATOM 2398 C C . LEU A 1 313 ? 8.133 -40.469 -8.617 1 97.44 313 LEU A C 1
ATOM 2400 O O . LEU A 1 313 ? 8.398 -41.562 -9.125 1 97.44 313 LEU A O 1
ATOM 2404 N N . ALA A 1 314 ? 8.242 -40.188 -7.359 1 96.94 314 ALA A N 1
ATOM 2405 C CA . ALA A 1 314 ? 8.742 -41.188 -6.43 1 96.94 314 ALA A CA 1
ATOM 2406 C C . ALA A 1 314 ? 7.617 -42.125 -5.965 1 96.94 314 ALA A C 1
ATOM 2408 O O . ALA A 1 314 ? 7.852 -43.062 -5.195 1 96.94 314 ALA A O 1
ATOM 2409 N N . GLY A 1 315 ? 6.457 -41.844 -6.379 1 96 315 GLY A N 1
ATOM 2410 C CA . GLY A 1 315 ? 5.32 -42.656 -5.988 1 96 315 GLY A CA 1
ATOM 2411 C C . GLY A 1 315 ? 4.742 -42.281 -4.637 1 96 315 GLY A C 1
ATOM 2412 O O . GLY A 1 315 ? 3.955 -43.031 -4.059 1 96 315 GLY A O 1
ATOM 2413 N N . GLU A 1 316 ? 5.164 -41.094 -4.191 1 96.56 316 GLU A N 1
ATOM 2414 C CA . GLU A 1 316 ? 4.648 -40.594 -2.924 1 96.56 316 GLU A CA 1
ATOM 2415 C C . GLU A 1 316 ? 3.48 -39.625 -3.152 1 96.56 316 GLU A C 1
ATOM 2417 O O . GLU A 1 316 ? 3.209 -39.219 -4.285 1 96.56 316 GLU A O 1
ATOM 2422 N N . THR A 1 317 ? 2.785 -39.438 -2.068 1 94.81 317 THR A N 1
ATOM 2423 C CA . THR A 1 317 ? 1.749 -38.406 -2.146 1 94.81 317 THR A CA 1
ATOM 2424 C C . THR A 1 317 ? 2.365 -37 -2.152 1 94.81 317 THR A C 1
ATOM 2426 O O . THR A 1 317 ? 3.051 -36.625 -1.203 1 94.81 317 THR A O 1
ATOM 2429 N N . PRO A 1 318 ? 2.129 -36.281 -3.203 1 96.75 318 PRO A N 1
ATOM 2430 C CA . PRO A 1 318 ? 2.666 -34.906 -3.203 1 96.75 318 PRO A CA 1
ATOM 2431 C C . PRO A 1 318 ? 2.119 -34.062 -2.061 1 96.75 318 PRO A C 1
ATOM 2433 O O . PRO A 1 318 ? 0.953 -34.188 -1.682 1 96.75 318 PRO A O 1
ATOM 2436 N N . PRO A 1 319 ? 2.885 -33.125 -1.542 1 94.88 319 PRO A N 1
ATOM 2437 C CA . PRO A 1 319 ? 2.479 -32.281 -0.416 1 94.88 319 PRO A CA 1
ATOM 2438 C C . PRO A 1 319 ? 1.241 -31.438 -0.723 1 94.88 319 PRO A C 1
ATOM 2440 O O . PRO A 1 319 ? 0.461 -31.125 0.181 1 94.88 319 PRO A O 1
ATOM 2443 N N . ASP A 1 320 ? 1.018 -31.047 -2.021 1 97 320 ASP A N 1
ATOM 2444 C CA . ASP A 1 320 ? -0.064 -30.125 -2.369 1 97 320 ASP A CA 1
ATOM 2445 C C . ASP A 1 320 ? -0.956 -30.719 -3.459 1 97 320 ASP A C 1
ATOM 2447 O O . ASP A 1 320 ? -1.301 -30.031 -4.422 1 97 320 ASP A O 1
ATOM 2451 N N . GLU A 1 321 ? -1.196 -31.969 -3.373 1 97.06 321 GLU A N 1
ATOM 2452 C CA . GLU A 1 321 ? -2.092 -32.594 -4.348 1 97.06 321 GLU A CA 1
ATOM 2453 C C . GLU A 1 321 ? -3.498 -32 -4.25 1 97.06 321 GLU A C 1
ATOM 2455 O O . GLU A 1 321 ? -4.02 -31.797 -3.15 1 97.06 321 GLU A O 1
ATOM 2460 N N . VAL A 1 322 ? -4 -31.641 -5.41 1 94.88 322 VAL A N 1
ATOM 2461 C CA . VAL A 1 322 ? -5.352 -31.094 -5.465 1 94.88 322 VAL A CA 1
ATOM 2462 C C . VAL A 1 322 ? -6.367 -32.219 -5.496 1 94.88 322 VAL A C 1
ATOM 2464 O O . VAL A 1 322 ? -6.312 -33.094 -6.379 1 94.88 322 VAL A O 1
ATOM 2467 N N . ILE A 1 323 ? -7.152 -32.344 -4.547 1 84.25 323 ILE A N 1
ATOM 2468 C CA . ILE A 1 323 ? -8.164 -33.406 -4.496 1 84.25 323 ILE A CA 1
ATOM 2469 C C . ILE A 1 323 ? -9.539 -32.812 -4.801 1 84.25 323 ILE A C 1
ATOM 2471 O O . ILE A 1 323 ? -9.977 -31.859 -4.129 1 84.25 323 ILE A O 1
ATOM 2475 N N . VAL A 1 324 ? -10.039 -33.094 -6.062 1 73.06 324 VAL A N 1
ATOM 2476 C CA . VAL A 1 324 ? -11.367 -32.594 -6.395 1 73.06 324 VAL A CA 1
ATOM 2477 C C . VAL A 1 324 ? -12.406 -33.656 -6.059 1 73.06 324 VAL A C 1
ATOM 2479 O O . VAL A 1 324 ? -12.125 -34.875 -6.137 1 73.06 324 VAL A O 1
ATOM 2482 N N . MET B 1 1 ? -23.172 36.812 19.484 1 59.56 1 MET B N 1
ATOM 2483 C CA . MET B 1 1 ? -21.859 37.344 19.797 1 59.56 1 MET B CA 1
ATOM 2484 C C . MET B 1 1 ? -20.938 37.25 18.578 1 59.56 1 MET B C 1
ATOM 2486 O O . MET B 1 1 ? -21.047 36.312 17.766 1 59.56 1 MET B O 1
ATOM 2490 N N . GLU B 1 2 ? -20.094 38.219 18.297 1 87.81 2 GLU B N 1
ATOM 2491 C CA . GLU B 1 2 ? -19.266 38.344 17.109 1 87.81 2 GLU B CA 1
ATOM 2492 C C . GLU B 1 2 ? -18.141 37.312 17.125 1 87.81 2 GLU B C 1
ATOM 2494 O O . GLU B 1 2 ? -17.5 37.094 18.156 1 87.81 2 GLU B O 1
ATOM 2499 N N . LYS B 1 3 ? -18.031 36.438 16.078 1 94.81 3 LYS B N 1
ATOM 2500 C CA . LYS B 1 3 ? -16.969 35.438 15.977 1 94.81 3 LYS B CA 1
ATOM 2501 C C . LYS B 1 3 ? -15.586 36.094 16.016 1 94.81 3 LYS B C 1
ATOM 2503 O O . LYS B 1 3 ? -15.383 37.156 15.43 1 94.81 3 LYS B O 1
ATOM 2508 N N . PRO B 1 4 ? -14.727 35.531 16.797 1 96.94 4 PRO B N 1
ATOM 2509 C CA . PRO B 1 4 ? -13.367 36.062 16.75 1 96.94 4 PRO B CA 1
ATOM 2510 C C . PRO B 1 4 ? -12.758 36.031 15.352 1 96.94 4 PRO B C 1
ATOM 2512 O O . PRO B 1 4 ? -13.18 35.219 14.516 1 96.94 4 PRO B O 1
ATOM 2515 N N . CYS B 1 5 ? -11.789 36.969 15.125 1 97.38 5 CYS B N 1
ATOM 2516 C CA . CYS B 1 5 ? -11.172 37.094 13.805 1 97.38 5 CYS B CA 1
ATOM 2517 C C . CYS B 1 5 ? -9.875 36.281 13.75 1 97.38 5 CYS B C 1
ATOM 2519 O O . CYS B 1 5 ? -9.055 36.344 14.672 1 97.38 5 CYS B O 1
ATOM 2521 N N . VAL B 1 6 ? -9.781 35.531 12.664 1 97.75 6 VAL B N 1
ATOM 2522 C CA . VAL B 1 6 ? -8.562 34.781 12.445 1 97.75 6 VAL B CA 1
ATOM 2523 C C . VAL B 1 6 ? -7.969 35.125 11.086 1 97.75 6 VAL B C 1
ATOM 2525 O O . VAL B 1 6 ? -8.703 35.469 10.148 1 97.75 6 VAL B O 1
ATOM 2528 N N . LEU B 1 7 ? -6.668 35.125 11.094 1 96.81 7 LEU B N 1
ATOM 2529 C CA . LEU B 1 7 ? -5.934 35.344 9.852 1 96.81 7 LEU B CA 1
ATOM 2530 C C . LEU B 1 7 ? -5.527 34.031 9.211 1 96.81 7 LEU B C 1
ATOM 2532 O O . LEU B 1 7 ? -5.043 33.125 9.898 1 96.81 7 LEU B O 1
ATOM 2536 N N . ALA B 1 8 ? -5.836 33.875 7.957 1 94.81 8 ALA B N 1
ATOM 2537 C CA . ALA B 1 8 ? -5.434 32.719 7.188 1 94.81 8 ALA B CA 1
ATOM 2538 C C . ALA B 1 8 ? -5.203 33.062 5.723 1 94.81 8 ALA B C 1
ATOM 2540 O O . ALA B 1 8 ? -5.629 34.125 5.262 1 94.81 8 ALA B O 1
ATOM 2541 N N . ARG B 1 9 ? -4.434 32.219 5.008 1 92.62 9 ARG B N 1
ATOM 2542 C CA . ARG B 1 9 ? -4.395 32.344 3.557 1 92.62 9 ARG B CA 1
ATOM 2543 C C . ARG B 1 9 ? -5.773 32.094 2.947 1 92.62 9 ARG B C 1
ATOM 2545 O O . ARG B 1 9 ? -6.566 31.312 3.482 1 92.62 9 ARG B O 1
ATOM 2552 N N . LYS B 1 10 ? -5.977 32.719 1.826 1 91.75 10 LYS B N 1
ATOM 2553 C CA . LYS B 1 10 ? -7.258 32.531 1.155 1 91.75 10 LYS B CA 1
ATOM 2554 C C . LYS B 1 10 ? -7.492 31.047 0.845 1 91.75 10 LYS B C 1
ATOM 2556 O O . LYS B 1 10 ? -6.629 30.391 0.268 1 91.75 10 LYS B O 1
ATOM 2561 N N . PHE B 1 11 ? -8.68 30.609 1.284 1 91.88 11 PHE B N 1
ATOM 2562 C CA . PHE B 1 11 ? -9.008 29.203 1.119 1 91.88 11 PHE B CA 1
ATOM 2563 C C . PHE B 1 11 ? -8.898 28.781 -0.344 1 91.88 11 PHE B C 1
ATOM 2565 O O . PHE B 1 11 ? -9.32 29.531 -1.236 1 91.88 11 PHE B O 1
ATOM 2572 N N . GLY B 1 12 ? -8.305 27.609 -0.522 1 87.19 12 GLY B N 1
ATOM 2573 C CA . GLY B 1 12 ? -8.195 27.062 -1.869 1 87.19 12 GLY B CA 1
ATOM 2574 C C . GLY B 1 12 ? -6.922 27.484 -2.576 1 87.19 12 GLY B C 1
ATOM 2575 O O . GLY B 1 12 ? -6.57 26.906 -3.615 1 87.19 12 GLY B O 1
ATOM 2576 N N . ASN B 1 13 ? -6.246 28.469 -2.014 1 85.94 13 ASN B N 1
ATOM 2577 C CA . ASN B 1 13 ? -4.949 28.844 -2.564 1 85.94 13 ASN B CA 1
ATOM 2578 C C . ASN B 1 13 ? -3.861 27.859 -2.16 1 85.94 13 ASN B C 1
ATOM 2580 O O . ASN B 1 13 ? -4.113 26.938 -1.372 1 85.94 13 ASN B O 1
ATOM 2584 N N . GLN B 1 14 ? -2.717 28.094 -2.789 1 82.12 14 GLN B N 1
ATOM 2585 C CA . GLN B 1 14 ? -1.566 27.266 -2.439 1 82.12 14 GLN B CA 1
ATOM 2586 C C . GLN B 1 14 ? -1.24 27.375 -0.954 1 82.12 14 GLN B C 1
ATOM 2588 O O . GLN B 1 14 ? -1.249 28.469 -0.392 1 82.12 14 GLN B O 1
ATOM 2593 N N . GLU B 1 15 ? -1.062 26.234 -0.314 1 83.81 15 GLU B N 1
ATOM 2594 C CA . GLU B 1 15 ? -0.665 26.156 1.089 1 83.81 15 GLU B CA 1
ATOM 2595 C C . GLU B 1 15 ? -1.775 26.656 2.006 1 83.81 15 GLU B C 1
ATOM 2597 O O . GLU B 1 15 ? -1.505 27.156 3.096 1 83.81 15 GLU B O 1
ATOM 2602 N N . ALA B 1 16 ? -3.016 26.656 1.488 1 90.19 16 ALA B N 1
ATOM 2603 C CA . ALA B 1 16 ? -4.156 27.094 2.287 1 90.19 16 ALA B CA 1
ATOM 2604 C C . ALA B 1 16 ? -5.117 25.938 2.551 1 90.19 16 ALA B C 1
ATOM 2606 O O . ALA B 1 16 ? -5.027 24.891 1.907 1 90.19 16 ALA B O 1
ATOM 2607 N N . ILE B 1 17 ? -5.926 26.188 3.592 1 93.31 17 ILE B N 1
ATOM 2608 C CA . ILE B 1 17 ? -7.004 25.234 3.844 1 93.31 17 ILE B CA 1
ATOM 2609 C C . ILE B 1 17 ? -7.898 25.141 2.611 1 93.31 17 ILE B C 1
ATOM 2611 O O . ILE B 1 17 ? -8.211 26.141 1.977 1 93.31 17 ILE B O 1
ATOM 2615 N N . TYR B 1 18 ? -8.281 23.969 2.305 1 92.88 18 TYR B N 1
ATOM 2616 C CA . TYR B 1 18 ? -9.07 23.703 1.111 1 92.88 18 TYR B CA 1
ATOM 2617 C C . TYR B 1 18 ? -10.445 24.359 1.21 1 92.88 18 TYR B C 1
ATOM 2619 O O . TYR B 1 18 ? -11.055 24.375 2.279 1 92.88 18 TYR B O 1
ATOM 2627 N N . SER B 1 19 ? -10.977 24.812 0.08 1 94 19 SER B N 1
ATOM 2628 C CA . SER B 1 19 ? -12.242 25.547 0.032 1 94 19 SER B CA 1
ATOM 2629 C C . SER B 1 19 ? -13.391 24.688 0.543 1 94 19 SER B C 1
ATOM 2631 O O . SER B 1 19 ? -14.289 25.188 1.223 1 94 19 SER B O 1
ATOM 2633 N N . CYS B 1 20 ? -13.312 23.422 0.276 1 93.62 20 CYS B N 1
ATOM 2634 C CA . CYS B 1 20 ? -14.414 22.531 0.627 1 93.62 20 CYS B CA 1
ATOM 2635 C C . CYS B 1 20 ? -14.484 22.312 2.135 1 93.62 20 CYS B C 1
ATOM 2637 O O . CYS B 1 20 ? -15.484 21.797 2.646 1 93.62 20 CYS B O 1
ATOM 2639 N N . LEU B 1 21 ? -13.492 22.797 2.879 1 96.25 21 LEU B N 1
ATOM 2640 C CA . LEU B 1 21 ? -13.453 22.609 4.324 1 96.25 21 LEU B CA 1
ATOM 2641 C C . LEU B 1 21 ? -13.508 23.938 5.059 1 96.25 21 LEU B C 1
ATOM 2643 O O . LEU B 1 21 ? -13.344 23.984 6.281 1 96.25 21 LEU B O 1
ATOM 2647 N N . SER B 1 22 ? -13.711 25.016 4.328 1 96.44 22 SER B N 1
ATOM 2648 C CA . SER B 1 22 ? -13.672 26.359 4.887 1 96.44 22 SER B CA 1
ATOM 2649 C C . SER B 1 22 ? -14.75 26.562 5.941 1 96.44 22 SER B C 1
ATOM 2651 O O . SER B 1 22 ? -14.562 27.297 6.906 1 96.44 22 SER B O 1
ATOM 2653 N N . SER B 1 23 ? -15.891 25.859 5.789 1 97.25 23 SER B N 1
ATOM 2654 C CA . SER B 1 23 ? -17.016 26.016 6.695 1 97.25 23 SER B CA 1
ATOM 2655 C C . SER B 1 23 ? -16.656 25.594 8.109 1 97.25 23 SER B C 1
ATOM 2657 O O . SER B 1 23 ? -17.203 26.125 9.086 1 97.25 23 SER B O 1
ATOM 2659 N N . LEU B 1 24 ? -15.742 24.672 8.219 1 97.56 24 LEU B N 1
ATOM 2660 C CA . LEU B 1 24 ? -15.312 24.203 9.531 1 97.56 24 LEU B CA 1
ATOM 2661 C C . LEU B 1 24 ? -14.641 25.312 10.312 1 97.56 24 LEU B C 1
ATOM 2663 O O . LEU B 1 24 ? -14.727 25.359 11.547 1 97.56 24 LEU B O 1
ATOM 2667 N N . VAL B 1 25 ? -13.977 26.203 9.617 1 98.12 25 VAL B N 1
ATOM 2668 C CA . VAL B 1 25 ? -13.32 27.344 10.242 1 98.12 25 VAL B CA 1
ATOM 2669 C C . VAL B 1 25 ? -14.336 28.469 10.484 1 98.12 25 VAL B C 1
ATOM 2671 O O . VAL B 1 25 ? -14.391 29.031 11.578 1 98.12 25 VAL B O 1
ATOM 2674 N N . GLU B 1 26 ? -15.148 28.672 9.484 1 97.44 26 GLU B N 1
ATOM 2675 C CA . GLU B 1 26 ? -16.078 29.797 9.477 1 97.44 26 GLU B CA 1
ATOM 2676 C C . GLU B 1 26 ? -17.188 29.609 10.508 1 97.44 26 GLU B C 1
ATOM 2678 O O . GLU B 1 26 ? -17.859 30.562 10.898 1 97.44 26 GLU B O 1
ATOM 2683 N N . GLU B 1 27 ? -17.359 28.406 10.883 1 96.81 27 GLU B N 1
ATOM 2684 C CA . GLU B 1 27 ? -18.328 28.109 11.945 1 96.81 27 GLU B CA 1
ATOM 2685 C C . GLU B 1 27 ? -17.922 28.781 13.25 1 96.81 27 GLU B C 1
ATOM 2687 O O . GLU B 1 27 ? -18.766 29.156 14.062 1 96.81 27 GLU B O 1
ATOM 2692 N N . HIS B 1 28 ? -16.641 29.031 13.43 1 97.19 28 HIS B N 1
ATOM 2693 C CA . HIS B 1 28 ? -16.156 29.5 14.727 1 97.19 28 HIS B CA 1
ATOM 2694 C C . HIS B 1 28 ? -15.516 30.875 14.617 1 97.19 28 HIS B C 1
ATOM 2696 O O . HIS B 1 28 ? -15.414 31.594 15.609 1 97.19 28 HIS B O 1
ATOM 2702 N N . PHE B 1 29 ? -15.148 31.234 13.32 1 97.94 29 PHE B N 1
ATOM 2703 C CA . PHE B 1 29 ? -14.32 32.438 13.203 1 97.94 29 PHE B CA 1
ATOM 2704 C C . PHE B 1 29 ? -14.734 33.25 12 1 97.94 29 PHE B C 1
ATOM 2706 O O . PHE B 1 29 ? -15.297 32.75 11.039 1 97.94 29 PHE B O 1
ATOM 2713 N N . THR B 1 30 ? -14.492 34.562 12.133 1 97.44 30 THR B N 1
ATOM 2714 C CA . THR B 1 30 ? -14.422 35.406 10.953 1 97.44 30 THR B CA 1
ATOM 2715 C C . THR B 1 30 ? -13.031 35.375 10.328 1 97.44 30 THR B C 1
ATOM 2717 O O . THR B 1 30 ? -12.047 35.75 10.977 1 97.44 30 THR B O 1
ATOM 2720 N N . VAL B 1 31 ? -13.008 34.938 9.094 1 97.06 31 VAL B N 1
ATOM 2721 C CA . VAL B 1 31 ? -11.711 34.688 8.461 1 97.06 31 VAL B CA 1
ATOM 2722 C C . VAL B 1 31 ? -11.305 35.938 7.648 1 97.06 31 VAL B C 1
ATOM 2724 O O . VAL B 1 31 ? -12.07 36.406 6.812 1 97.06 31 VAL B O 1
ATOM 2727 N N . ILE B 1 32 ? -10.141 36.438 7.98 1 96.5 32 ILE B N 1
ATOM 2728 C CA . ILE B 1 32 ? -9.523 37.5 7.223 1 96.5 32 ILE B CA 1
ATOM 2729 C C . ILE B 1 32 ? -8.281 37 6.5 1 96.5 32 ILE B C 1
ATOM 2731 O O . ILE B 1 32 ? -7.414 36.375 7.113 1 96.5 32 ILE B O 1
ATOM 2735 N N . ASP B 1 33 ? -8.195 37.156 5.168 1 93.88 33 ASP B N 1
ATOM 2736 C CA . ASP B 1 33 ? -7.051 36.625 4.438 1 93.88 33 ASP B CA 1
ATOM 2737 C C . ASP B 1 33 ? -5.887 37.625 4.426 1 93.88 33 ASP B C 1
ATOM 2739 O O . ASP B 1 33 ? -6.047 38.781 4.801 1 93.88 33 ASP B O 1
ATOM 2743 N N . LEU B 1 34 ? -4.777 37.125 4.031 1 90.06 34 LEU B N 1
ATOM 2744 C CA . LEU B 1 34 ? -3.531 37.906 4.066 1 90.06 34 LEU B CA 1
ATOM 2745 C C . LEU B 1 34 ? -3.617 39.125 3.158 1 90.06 34 LEU B C 1
ATOM 2747 O O . LEU B 1 34 ? -3.039 40.156 3.463 1 90.06 34 LEU B O 1
ATOM 2751 N N . GLU B 1 35 ? -4.312 39.031 2.131 1 89 35 GLU B N 1
ATOM 2752 C CA . GLU B 1 35 ? -4.457 40.156 1.21 1 89 35 GLU B CA 1
ATOM 2753 C C . GLU B 1 35 ? -5.297 41.281 1.826 1 89 35 GLU B C 1
ATOM 2755 O O . GLU B 1 35 ? -5.016 42.469 1.627 1 89 35 GLU B O 1
ATOM 2760 N N . THR B 1 36 ? -6.289 40.875 2.504 1 91 36 THR B N 1
ATOM 2761 C CA . THR B 1 36 ? -7.184 41.844 3.143 1 91 36 THR B CA 1
ATOM 2762 C C . THR B 1 36 ? -6.438 42.656 4.195 1 91 36 THR B C 1
ATOM 2764 O O . THR B 1 36 ? -6.598 43.875 4.27 1 91 36 THR B O 1
ATOM 2767 N N . ILE B 1 37 ? -5.633 42.031 4.984 1 90.62 37 ILE B N 1
ATOM 2768 C CA . ILE B 1 37 ? -4.945 42.719 6.059 1 90.62 37 ILE B CA 1
ATOM 2769 C C . ILE B 1 37 ? -3.908 43.688 5.465 1 90.62 37 ILE B C 1
ATOM 2771 O O . ILE B 1 37 ? -3.586 44.719 6.062 1 90.62 37 ILE B O 1
ATOM 2775 N N . ALA B 1 38 ? -3.412 43.344 4.316 1 88.38 38 ALA B N 1
ATOM 2776 C CA . ALA B 1 38 ? -2.443 44.188 3.637 1 88.38 38 ALA B CA 1
ATOM 2777 C C . ALA B 1 38 ? -3.105 45.469 3.109 1 88.38 38 ALA B C 1
ATOM 2779 O O . ALA B 1 38 ? -2.51 46.531 3.141 1 88.38 38 ALA B O 1
ATOM 2780 N N . SER B 1 39 ? -4.324 45.344 2.701 1 92.44 39 SER B N 1
ATOM 2781 C CA . SER B 1 39 ? -5.016 46.469 2.086 1 92.44 39 SER B CA 1
ATOM 2782 C C . SER B 1 39 ? -5.844 47.25 3.113 1 92.44 39 SER B C 1
ATOM 2784 O O . SER B 1 39 ? -6.125 48.438 2.928 1 92.44 39 SER B O 1
ATOM 2786 N N . GLN B 1 40 ? -6.215 46.625 4.18 1 93.62 40 GLN B N 1
ATOM 2787 C CA . GLN B 1 40 ? -7.062 47.219 5.207 1 93.62 40 GLN B CA 1
ATOM 2788 C C . GLN B 1 40 ? -6.477 47 6.598 1 93.62 40 GLN B C 1
ATOM 2790 O O . GLN B 1 40 ? -6.992 46.188 7.375 1 93.62 40 GLN B O 1
ATOM 2795 N N . PRO B 1 41 ? -5.613 47.812 6.961 1 91.62 41 PRO B N 1
ATOM 2796 C CA . PRO B 1 41 ? -4.879 47.625 8.219 1 91.62 41 PRO B CA 1
ATOM 2797 C C . PRO B 1 41 ? -5.777 47.719 9.445 1 91.62 41 PRO B C 1
ATOM 2799 O O . PRO B 1 41 ? -5.383 47.312 10.539 1 91.62 41 PRO B O 1
ATOM 2802 N N . GLU B 1 42 ? -6.938 48.281 9.312 1 92.31 42 GLU B N 1
ATOM 2803 C CA . GLU B 1 42 ? -7.863 48.406 10.438 1 92.31 42 GLU B CA 1
ATOM 2804 C C . GLU B 1 42 ? -8.227 47.031 10.992 1 92.31 42 GLU B C 1
ATOM 2806 O O . GLU B 1 42 ? -8.586 46.906 12.164 1 92.31 42 GLU B O 1
ATOM 2811 N N . PHE B 1 43 ? -8.039 46.062 10.133 1 93.69 43 PHE B N 1
ATOM 2812 C CA . PHE B 1 43 ? -8.391 44.719 10.547 1 93.69 43 PHE B CA 1
ATOM 2813 C C . PHE B 1 43 ? -7.305 44.125 11.438 1 93.69 43 PHE B C 1
ATOM 2815 O O . PHE B 1 43 ? -7.535 43.125 12.133 1 93.69 43 PHE B O 1
ATOM 2822 N N . ASN B 1 44 ? -6.133 44.656 11.43 1 95.62 44 ASN B N 1
ATOM 2823 C CA . ASN B 1 44 ? -5.004 44.156 12.195 1 95.62 44 ASN B CA 1
ATOM 2824 C C . ASN B 1 44 ? -5.34 44.031 13.68 1 95.62 44 ASN B C 1
ATOM 2826 O O . ASN B 1 44 ? -4.945 43.062 14.336 1 95.62 44 ASN B O 1
ATOM 2830 N N . GLN B 1 45 ? -6.164 44.969 14.133 1 95.25 45 GLN B N 1
ATOM 2831 C CA . GLN B 1 45 ? -6.492 45 15.555 1 95.25 45 GLN B CA 1
ATOM 2832 C C . GLN B 1 45 ? -7.488 43.906 15.93 1 95.25 45 GLN B C 1
ATOM 2834 O O . GLN B 1 45 ? -7.629 43.562 17.109 1 95.25 45 GLN B O 1
ATOM 2839 N N . LYS B 1 46 ? -8.039 43.375 14.875 1 96.12 46 LYS B N 1
ATOM 2840 C CA . LYS B 1 46 ? -9.109 42.406 15.141 1 96.12 46 LYS B CA 1
ATOM 2841 C C . LYS B 1 46 ? -8.578 40.969 15.156 1 96.12 46 LYS B C 1
ATOM 2843 O O . LYS B 1 46 ? -9.242 40.062 15.648 1 96.12 46 LYS B O 1
ATOM 2848 N N . ILE B 1 47 ? -7.453 40.781 14.648 1 97.69 47 ILE B N 1
ATOM 2849 C CA . ILE B 1 47 ? -6.914 39.438 14.477 1 97.69 47 ILE B CA 1
ATOM 2850 C C . ILE B 1 47 ? -6.473 38.875 15.836 1 97.69 47 ILE B C 1
ATOM 2852 O O . ILE B 1 47 ? -5.66 39.469 16.531 1 97.69 47 ILE B O 1
ATOM 2856 N N . GLN B 1 48 ? -6.953 37.719 16.125 1 98 48 GLN B N 1
ATOM 2857 C CA . GLN B 1 48 ? -6.637 37.125 17.422 1 98 48 GLN B CA 1
ATOM 2858 C C . GLN B 1 48 ? -5.898 35.781 17.25 1 98 48 GLN B C 1
ATOM 2860 O O . GLN B 1 48 ? -5.285 35.281 18.188 1 98 48 GLN B O 1
ATOM 2865 N N . ALA B 1 49 ? -5.98 35.219 16.125 1 98.31 49 ALA B N 1
ATOM 2866 C CA . ALA B 1 49 ? -5.309 33.938 15.828 1 98.31 49 ALA B CA 1
ATOM 2867 C C . ALA B 1 49 ? -4.879 33.875 14.367 1 98.31 49 ALA B C 1
ATOM 2869 O O . ALA B 1 49 ? -5.434 34.594 13.516 1 98.31 49 ALA B O 1
ATOM 2870 N N . ILE B 1 50 ? -3.84 33.094 14.102 1 97.62 50 ILE B N 1
ATOM 2871 C CA . ILE B 1 50 ? -3.393 32.812 12.75 1 97.62 50 ILE B CA 1
ATOM 2872 C C . ILE B 1 50 ? -3.469 31.297 12.492 1 97.62 50 ILE B C 1
ATOM 2874 O O . ILE B 1 50 ? -3.043 30.5 13.328 1 97.62 50 ILE B O 1
ATOM 2878 N N . LEU B 1 51 ? -4.059 30.922 11.398 1 97.06 51 LEU B N 1
ATOM 2879 C CA . LEU B 1 51 ? -4.086 29.531 10.961 1 97.06 51 LEU B CA 1
ATOM 2880 C C . LEU B 1 51 ? -3.057 29.297 9.867 1 97.06 51 LEU B C 1
ATOM 2882 O O . LEU B 1 51 ? -3.037 30 8.859 1 97.06 51 LEU B O 1
ATOM 2886 N N . VAL B 1 52 ? -2.203 28.328 10.133 1 95.69 52 VAL B N 1
ATOM 2887 C CA . VAL B 1 52 ? -1.169 27.953 9.172 1 95.69 52 VAL B CA 1
ATOM 2888 C C . VAL B 1 52 ? -1.439 26.562 8.633 1 95.69 52 VAL B C 1
ATOM 2890 O O . VAL B 1 52 ? -1.619 25.609 9.406 1 95.69 52 VAL B O 1
ATOM 2893 N N . TRP B 1 53 ? -1.516 26.484 7.266 1 91.56 53 TRP B N 1
ATOM 2894 C CA . TRP B 1 53 ? -1.731 25.219 6.598 1 91.56 53 TRP B CA 1
ATOM 2895 C C . TRP B 1 53 ? -0.563 24.875 5.676 1 91.56 53 TRP B C 1
ATOM 2897 O O . TRP B 1 53 ? -0.316 25.578 4.695 1 91.56 53 TRP B O 1
ATOM 2907 N N . ASP B 1 54 ? 0.46 23.734 5.809 1 76.94 54 ASP B N 1
ATOM 2908 C CA . ASP B 1 54 ? 1.545 23.172 5.012 1 76.94 54 ASP B CA 1
ATOM 2909 C C . ASP B 1 54 ? 2.764 24.094 5.012 1 76.94 54 ASP B C 1
ATOM 2911 O O . ASP B 1 54 ? 3.902 23.625 5.027 1 76.94 54 ASP B O 1
ATOM 2915 N N . GLY B 1 55 ? 2.605 25.531 4.898 1 74.5 55 GLY B N 1
ATOM 2916 C CA . GLY B 1 55 ? 3.73 26.453 4.836 1 74.5 55 GLY B CA 1
ATOM 2917 C C . GLY B 1 55 ? 3.418 27.812 5.422 1 74.5 55 GLY B C 1
ATOM 2918 O O . GLY B 1 55 ? 2.264 28.125 5.727 1 74.5 55 GLY B O 1
ATOM 2919 N N . CYS B 1 56 ? 4.574 28.391 5.914 1 73.75 56 CYS B N 1
ATOM 2920 C CA . CYS B 1 56 ? 4.34 29.688 6.543 1 73.75 56 CYS B CA 1
ATOM 2921 C C . CYS B 1 56 ? 5.43 30.688 6.164 1 73.75 56 CYS B C 1
ATOM 2923 O O . CYS B 1 56 ? 6.324 30.969 6.965 1 73.75 56 CYS B O 1
ATOM 2925 N N . SER B 1 57 ? 5.352 31.188 4.98 1 74.5 57 SER B N 1
ATOM 2926 C CA . SER B 1 57 ? 6.375 32.156 4.633 1 74.5 57 SER B CA 1
ATOM 2927 C C . SER B 1 57 ? 5.984 33.562 5.102 1 74.5 57 SER B C 1
ATOM 2929 O O . SER B 1 57 ? 6.84 34.438 5.234 1 74.5 57 SER B O 1
ATOM 2931 N N . PHE B 1 58 ? 4.836 33.75 5.57 1 83.38 58 PHE B N 1
ATOM 2932 C CA . PHE B 1 58 ? 4.34 35.094 5.863 1 83.38 58 PHE B CA 1
ATOM 2933 C C . PHE B 1 58 ? 4.465 35.406 7.348 1 83.38 58 PHE B C 1
ATOM 2935 O O . PHE B 1 58 ? 4.363 36.562 7.758 1 83.38 58 PHE B O 1
ATOM 2942 N N . LEU B 1 59 ? 4.695 34.438 8.172 1 92.25 59 LEU B N 1
ATOM 2943 C CA . LEU B 1 59 ? 4.758 34.656 9.617 1 92.25 59 LEU B CA 1
ATOM 2944 C C . LEU B 1 59 ? 6.145 35.125 10.039 1 92.25 59 LEU B C 1
ATOM 2946 O O . LEU B 1 59 ? 6.977 34.344 10.477 1 92.25 59 LEU B O 1
ATOM 2950 N N . ASN B 1 60 ? 6.352 36.469 9.922 1 93.69 60 ASN B N 1
ATOM 2951 C CA . ASN B 1 60 ? 7.617 37.094 10.258 1 93.69 60 ASN B CA 1
ATOM 2952 C C . ASN B 1 60 ? 7.418 38.219 11.266 1 93.69 60 ASN B C 1
ATOM 2954 O O . ASN B 1 60 ? 6.297 38.5 11.711 1 93.69 60 ASN B O 1
ATOM 2958 N N . ARG B 1 61 ? 8.516 38.875 11.609 1 95.81 61 ARG B N 1
ATOM 2959 C CA . ARG B 1 61 ? 8.492 39.938 12.617 1 95.81 61 ARG B CA 1
ATOM 2960 C C . ARG B 1 61 ? 7.578 41.094 12.203 1 95.81 61 ARG B C 1
ATOM 2962 O O . ARG B 1 61 ? 6.82 41.625 13.016 1 95.81 61 ARG B O 1
ATOM 2969 N N . SER B 1 62 ? 7.688 41.469 10.922 1 94.88 62 SER B N 1
ATOM 2970 C CA . SER B 1 62 ? 6.898 42.562 10.406 1 94.88 62 SER B CA 1
ATOM 2971 C C . SER B 1 62 ? 5.406 42.312 10.586 1 94.88 62 SER B C 1
ATOM 2973 O O . SER B 1 62 ? 4.66 43.219 10.977 1 94.88 62 SER B O 1
ATOM 2975 N N . LEU B 1 63 ? 4.988 41.094 10.328 1 95.19 63 LEU B N 1
ATOM 2976 C CA . LEU B 1 63 ? 3.578 40.75 10.477 1 95.19 63 LEU B CA 1
ATOM 2977 C C . LEU B 1 63 ? 3.174 40.75 11.953 1 95.19 63 LEU B C 1
ATOM 2979 O O . LEU B 1 63 ? 2.125 41.281 12.312 1 95.19 63 LEU B O 1
ATOM 2983 N N . LEU B 1 64 ? 3.969 40.188 12.82 1 96.62 64 LEU B N 1
ATOM 2984 C CA . LEU B 1 64 ? 3.66 40.031 14.234 1 96.62 64 LEU B CA 1
ATOM 2985 C C . LEU B 1 64 ? 3.545 41.406 14.906 1 96.62 64 LEU B C 1
ATOM 2987 O O . LEU B 1 64 ? 2.721 41.594 15.805 1 96.62 64 LEU B O 1
ATOM 2991 N N . GLN B 1 65 ? 4.277 42.344 14.414 1 96 65 GLN B N 1
ATOM 2992 C CA . GLN B 1 65 ? 4.316 43.688 14.992 1 96 65 GLN B CA 1
ATOM 2993 C C . GLN B 1 65 ? 2.996 44.438 14.781 1 96 65 GLN B C 1
ATOM 2995 O O . GLN B 1 65 ? 2.619 45.281 15.586 1 96 65 GLN B O 1
ATOM 3000 N N . VAL B 1 66 ? 2.336 44.094 13.742 1 95.06 66 VAL B N 1
ATOM 3001 C CA . VAL B 1 66 ? 1.139 44.844 13.406 1 95.06 66 VAL B CA 1
ATOM 3002 C C . VAL B 1 66 ? -0.103 44.094 13.891 1 95.06 66 VAL B C 1
ATOM 3004 O O . VAL B 1 66 ? -1.23 44.5 13.586 1 95.06 66 VAL B O 1
ATOM 3007 N N . LEU B 1 67 ? 0.052 43 14.648 1 97.19 67 LEU B N 1
ATOM 3008 C CA . LEU B 1 67 ? -1.059 42.219 15.188 1 97.19 67 LEU B CA 1
ATOM 3009 C C . LEU B 1 67 ? -1.042 42.219 16.703 1 97.19 67 LEU B C 1
ATOM 3011 O O . LEU B 1 67 ? -0.785 41.188 17.344 1 97.19 67 LEU B O 1
ATOM 3015 N N . PRO B 1 68 ? -1.443 43.312 17.328 1 95.75 68 PRO B N 1
ATOM 3016 C CA . PRO B 1 68 ? -1.261 43.5 18.766 1 95.75 68 PRO B CA 1
ATOM 3017 C C . PRO B 1 68 ? -2.145 42.562 19.594 1 95.75 68 PRO B C 1
ATOM 3019 O O . PRO B 1 68 ? -1.847 42.312 20.766 1 95.75 68 PRO B O 1
ATOM 3022 N N . ASN B 1 69 ? -3.215 42.062 19.016 1 97.12 69 ASN B N 1
ATOM 3023 C CA . ASN B 1 69 ? -4.145 41.25 19.797 1 97.12 69 ASN B CA 1
ATOM 3024 C C . ASN B 1 69 ? -3.998 39.781 19.5 1 97.12 69 ASN B C 1
ATOM 3026 O O . ASN B 1 69 ? -4.816 38.969 19.922 1 97.12 69 ASN B O 1
ATOM 3030 N N . LEU B 1 70 ? -2.998 39.406 18.719 1 98.06 70 LEU B N 1
ATOM 3031 C CA . LEU B 1 70 ? -2.756 38.031 18.359 1 98.06 70 LEU B CA 1
ATOM 3032 C C . LEU B 1 70 ? -2.418 37.188 19.609 1 98.06 70 LEU B C 1
ATOM 3034 O O . LEU B 1 70 ? -1.551 37.594 20.391 1 98.06 70 LEU B O 1
ATOM 3038 N N . LYS B 1 71 ? -3.059 36.094 19.734 1 98.06 71 LYS B N 1
ATOM 3039 C CA . LYS B 1 71 ? -2.867 35.25 20.938 1 98.06 71 LYS B CA 1
ATOM 3040 C C . LYS B 1 71 ? -2.23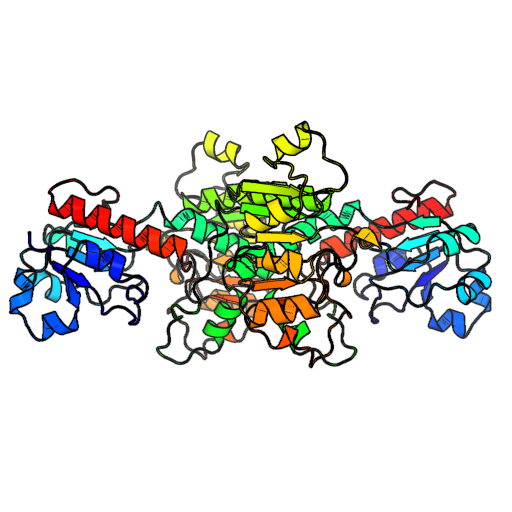4 33.906 20.578 1 98.06 71 LYS B C 1
ATOM 3042 O O . LYS B 1 71 ? -1.527 33.344 21.406 1 98.06 71 LYS B O 1
ATOM 3047 N N . VAL B 1 72 ? -2.51 33.5 19.375 1 98.38 72 VAL B N 1
ATOM 3048 C CA . VAL B 1 72 ? -2.07 32.125 19.078 1 98.38 72 VAL B CA 1
ATOM 3049 C C . VAL B 1 72 ? -1.856 31.953 17.578 1 98.38 72 VAL B C 1
ATOM 3051 O O . VAL B 1 72 ? -2.576 32.562 16.766 1 98.38 72 VAL B O 1
ATOM 3054 N N . VAL B 1 73 ? -0.816 31.219 17.219 1 97.88 73 VAL B N 1
ATOM 3055 C CA . VAL B 1 73 ? -0.595 30.672 15.883 1 97.88 73 VAL B CA 1
ATOM 3056 C C . VAL B 1 73 ? -0.858 29.156 15.898 1 97.88 73 VAL B C 1
ATOM 3058 O O . VAL B 1 73 ? -0.217 28.422 16.641 1 97.88 73 VAL B O 1
ATOM 3061 N N . VAL B 1 74 ? -1.84 28.734 15.078 1 97.62 74 VAL B N 1
ATOM 3062 C CA . VAL B 1 74 ? -2.211 27.328 15.055 1 97.62 74 VAL B CA 1
ATOM 3063 C C . VAL B 1 74 ? -1.764 26.688 13.742 1 97.62 74 VAL B C 1
ATOM 3065 O O . VAL B 1 74 ? -2.242 27.062 12.672 1 97.62 74 VAL B O 1
ATOM 3068 N N . ASN B 1 75 ? -0.874 25.766 13.906 1 96.25 75 ASN B N 1
ATOM 3069 C CA . ASN B 1 75 ? -0.313 25.047 12.766 1 96.25 7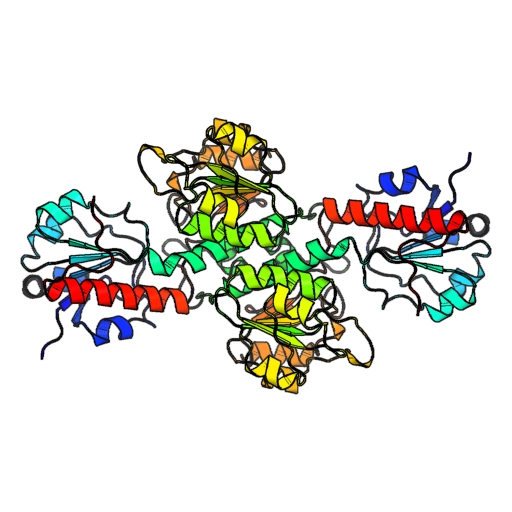5 ASN B CA 1
ATOM 3070 C C . ASN B 1 75 ? -1.037 23.734 12.523 1 96.25 75 ASN B C 1
ATOM 3072 O O . ASN B 1 75 ? -1.223 22.938 13.445 1 96.25 75 ASN B O 1
ATOM 3076 N N . GLY B 1 76 ? -1.463 23.578 11.219 1 94.88 76 GLY B N 1
ATOM 3077 C CA . GLY B 1 76 ? -1.948 22.266 10.828 1 94.88 76 GLY B CA 1
ATOM 3078 C C . GLY B 1 76 ? -0.833 21.266 10.562 1 94.88 76 GLY B C 1
ATOM 3079 O O . GLY B 1 76 ? 0.018 21.5 9.703 1 94.88 76 GLY B O 1
ATOM 3080 N N . GLY B 1 77 ? -0.918 20.125 11.266 1 93.19 77 GLY B N 1
ATOM 3081 C CA . GLY B 1 77 ? 0.117 19.109 11.117 1 93.19 77 GLY B CA 1
ATOM 3082 C C . GLY B 1 77 ? 0.959 18.938 12.367 1 93.19 77 GLY B C 1
ATOM 3083 O O . GLY B 1 77 ? 0.83 19.703 13.32 1 93.19 77 GLY B O 1
ATOM 3084 N N . ALA B 1 78 ? 1.817 18 12.375 1 90.38 78 ALA B N 1
ATOM 3085 C CA . ALA B 1 78 ? 2.66 17.703 13.531 1 90.38 78 ALA B CA 1
ATOM 3086 C C . ALA B 1 78 ? 3.949 18.516 13.492 1 90.38 78 ALA B C 1
ATOM 3088 O O . ALA B 1 78 ? 4.41 19.016 14.523 1 90.38 78 ALA B O 1
ATOM 3089 N N . GLY B 1 79 ? 4.555 18.641 12.312 1 88.88 79 GLY B N 1
ATOM 3090 C CA . GLY B 1 79 ? 5.82 19.344 12.164 1 88.88 79 GLY B CA 1
ATOM 3091 C C . GLY B 1 79 ? 5.676 20.859 12.25 1 88.88 79 GLY B C 1
ATOM 3092 O O . GLY B 1 79 ? 4.699 21.422 11.758 1 88.88 79 GLY B O 1
ATOM 3093 N N . VAL B 1 80 ? 6.672 21.531 12.883 1 91.25 80 VAL B N 1
ATOM 3094 C CA . VAL B 1 80 ? 6.594 22.969 13.07 1 91.25 80 VAL B CA 1
ATOM 3095 C C . VAL B 1 80 ? 7.902 23.625 12.617 1 91.25 80 VAL B C 1
ATOM 3097 O O . VAL B 1 80 ? 8.203 24.75 13 1 91.25 80 VAL B O 1
ATOM 3100 N N . ASN B 1 81 ? 8.656 22.906 11.797 1 88.5 81 ASN B N 1
ATOM 3101 C CA . ASN B 1 81 ? 9.984 23.359 11.406 1 88.5 81 ASN B CA 1
ATOM 3102 C C . ASN B 1 81 ? 9.914 24.609 10.531 1 88.5 81 ASN B C 1
ATOM 3104 O O . ASN B 1 81 ? 10.906 25.328 10.391 1 88.5 81 ASN B O 1
ATOM 3108 N N . HIS B 1 82 ? 8.781 24.938 10.055 1 89.44 82 HIS B N 1
ATOM 3109 C CA . HIS B 1 82 ? 8.625 26.094 9.195 1 89.44 82 HIS B CA 1
ATOM 3110 C C . HIS B 1 82 ? 8.242 27.328 10 1 89.44 82 HIS B C 1
ATOM 3112 O O . HIS B 1 82 ? 8.102 28.422 9.438 1 89.44 82 HIS B O 1
ATOM 3118 N N . LEU B 1 83 ? 8.109 27.234 11.281 1 93.38 83 LEU B N 1
ATOM 3119 C CA . LEU B 1 83 ? 7.742 28.344 12.156 1 93.38 83 LEU B CA 1
ATOM 3120 C C . LEU B 1 83 ? 8.938 28.781 13 1 93.38 83 LEU B C 1
ATOM 3122 O O . LEU B 1 83 ? 9.703 27.953 13.484 1 93.38 83 LEU B O 1
ATOM 3126 N N . ASP B 1 84 ? 9.172 30.094 13.086 1 93.94 84 ASP B N 1
ATOM 3127 C CA . ASP B 1 84 ? 10.109 30.656 14.055 1 93.94 84 ASP B CA 1
ATOM 3128 C C . ASP B 1 84 ? 9.469 30.797 15.43 1 93.94 84 ASP B C 1
ATOM 3130 O O . ASP B 1 84 ? 9.07 31.906 15.82 1 93.94 84 ASP B O 1
ATOM 3134 N N . ILE B 1 85 ? 9.453 29.719 16.156 1 95.19 85 ILE B N 1
ATOM 3135 C CA . ILE B 1 85 ? 8.672 29.625 17.391 1 95.19 85 ILE B CA 1
ATOM 3136 C C . ILE B 1 85 ? 9.227 30.609 18.422 1 95.19 85 ILE B C 1
ATOM 3138 O O . ILE B 1 85 ? 8.469 31.344 19.047 1 95.19 85 ILE B O 1
ATOM 3142 N N . PRO B 1 86 ? 10.57 30.75 18.578 1 95.69 86 PRO B N 1
ATOM 3143 C CA . PRO B 1 86 ? 11.094 31.75 19.516 1 95.69 86 PRO B CA 1
ATOM 3144 C C . PRO B 1 86 ? 10.641 33.156 19.172 1 95.69 86 PRO B C 1
ATOM 3146 O O . PRO B 1 86 ? 10.266 33.938 20.078 1 95.69 86 PRO B O 1
ATOM 3149 N N . LEU B 1 87 ? 10.641 33.469 17.938 1 96.31 87 LEU B N 1
ATOM 3150 C CA . LEU B 1 87 ? 10.188 34.812 17.516 1 96.31 87 LEU B CA 1
ATOM 3151 C C . LEU B 1 87 ? 8.719 35 17.859 1 96.31 87 LEU B C 1
ATOM 3153 O O . LEU B 1 87 ? 8.344 36.031 18.406 1 96.31 87 LEU B O 1
ATOM 3157 N N . ILE B 1 88 ? 7.883 34.031 17.578 1 97.19 88 ILE B N 1
ATOM 3158 C CA . ILE B 1 88 ? 6.445 34.094 17.828 1 97.19 88 ILE B CA 1
ATOM 3159 C C . ILE B 1 88 ? 6.184 34.25 19.328 1 97.19 88 ILE B C 1
ATOM 3161 O O . ILE B 1 88 ? 5.426 35.125 19.75 1 97.19 88 ILE B O 1
ATOM 3165 N N . ASN B 1 89 ? 6.891 33.5 20.125 1 96.88 89 ASN B N 1
ATOM 3166 C CA . ASN B 1 89 ? 6.727 33.5 21.562 1 96.88 89 ASN B CA 1
ATOM 3167 C C . ASN B 1 89 ? 7.184 34.844 22.156 1 96.88 89 ASN B C 1
ATOM 3169 O O . ASN B 1 89 ? 6.641 35.281 23.172 1 96.88 89 ASN B O 1
ATOM 3173 N N . SER B 1 90 ? 8.172 35.438 21.547 1 97.06 90 SER B N 1
ATOM 3174 C CA . SER B 1 90 ? 8.703 36.719 22.047 1 97.06 90 SER B CA 1
ATOM 3175 C C . SER B 1 90 ? 7.652 37.812 22 1 97.06 90 SER B C 1
ATOM 3177 O O . SER B 1 90 ? 7.766 38.844 22.688 1 97.06 90 SER B O 1
ATOM 3179 N N . PHE B 1 91 ? 6.613 37.625 21.25 1 97.25 91 PHE B N 1
ATOM 3180 C CA . PHE B 1 91 ? 5.516 38.594 21.172 1 97.25 91 PHE B CA 1
ATOM 3181 C C . PHE B 1 91 ? 4.391 38.188 22.125 1 97.25 91 PHE B C 1
ATOM 3183 O O . PHE B 1 91 ? 3.311 38.781 22.094 1 97.25 91 PHE B O 1
ATOM 3190 N N . GLY B 1 92 ? 4.633 37.094 22.891 1 96 92 GLY B N 1
ATOM 3191 C CA . GLY B 1 92 ? 3.623 36.625 23.812 1 96 92 GLY B CA 1
ATOM 3192 C C . GLY B 1 92 ? 2.557 35.781 23.156 1 96 92 GLY B C 1
ATOM 3193 O O . GLY B 1 92 ? 1.474 35.562 23.703 1 96 92 GLY B O 1
ATOM 3194 N N . VAL B 1 93 ? 2.834 35.312 21.969 1 97.44 93 VAL B N 1
ATOM 3195 C CA . VAL B 1 93 ? 1.891 34.562 21.172 1 97.44 93 VAL B CA 1
ATOM 3196 C C . VAL B 1 93 ? 2.188 33.062 21.328 1 97.44 93 VAL B C 1
ATOM 3198 O O . VAL B 1 93 ? 3.342 32.625 21.25 1 97.44 93 VAL B O 1
ATOM 3201 N N . LYS B 1 94 ? 1.154 32.219 21.547 1 97.62 94 LYS B N 1
ATOM 3202 C CA . LYS B 1 94 ? 1.312 30.781 21.672 1 97.62 94 LYS B CA 1
ATOM 3203 C C . LYS B 1 94 ? 1.393 30.109 20.312 1 97.62 94 LYS B C 1
ATOM 3205 O O . LYS B 1 94 ? 0.91 30.656 19.312 1 97.62 94 LYS B O 1
ATOM 3210 N N . VAL B 1 95 ? 2.049 28.969 20.25 1 97.56 95 VAL B N 1
ATOM 3211 C CA . VAL B 1 95 ? 2.09 28.156 19.031 1 97.56 95 VAL B CA 1
ATOM 3212 C C . VAL B 1 95 ? 1.494 26.781 19.328 1 97.56 95 VAL B C 1
ATOM 3214 O O . VAL B 1 95 ? 1.812 26.156 20.344 1 97.56 95 VAL B O 1
ATOM 3217 N N . CYS B 1 96 ? 0.544 26.375 18.5 1 97.62 96 CYS B N 1
ATOM 3218 C CA . CYS B 1 96 ? -0.057 25.047 18.578 1 97.62 96 CYS B CA 1
ATOM 3219 C C . CYS B 1 96 ? 0.11 24.297 17.281 1 97.62 96 CYS B C 1
ATOM 3221 O O . CYS B 1 96 ? 0.37 24.891 16.234 1 97.62 96 CYS B O 1
ATOM 3223 N N . ASN B 1 97 ? 0.059 23 17.359 1 96.19 97 ASN B N 1
ATOM 3224 C CA . ASN B 1 97 ? 0.012 22.141 16.188 1 96.19 97 ASN B CA 1
ATOM 3225 C C . ASN B 1 97 ? -1.013 21.016 16.359 1 96.19 97 ASN B C 1
ATOM 3227 O O . ASN B 1 97 ? -1.951 21.156 17.141 1 96.19 97 ASN B O 1
ATOM 3231 N N . THR B 1 98 ? -1.06 19.984 15.453 1 95.06 98 THR B N 1
ATOM 3232 C CA . THR B 1 98 ? -2.053 18.922 15.516 1 95.06 98 THR B CA 1
ATOM 3233 C C . THR B 1 98 ? -1.382 17.547 15.453 1 95.06 98 THR B C 1
ATOM 3235 O O . THR B 1 98 ? -1.677 16.75 14.562 1 95.06 98 THR B O 1
ATOM 3238 N N . PRO B 1 99 ? -0.595 17.141 16.438 1 92.12 99 PRO B N 1
ATOM 3239 C CA . PRO B 1 99 ? 0.239 15.938 16.375 1 92.12 99 PRO B CA 1
ATOM 3240 C C . PRO B 1 99 ? -0.569 14.648 16.516 1 92.12 99 PRO B C 1
ATOM 3242 O O . PRO B 1 99 ? -0.151 13.594 16.016 1 92.12 99 PRO B O 1
ATOM 3245 N N . ASN B 1 100 ? -1.722 14.656 17.078 1 91.38 100 ASN B N 1
ATOM 3246 C CA . ASN B 1 100 ? -2.439 13.438 17.438 1 91.38 100 ASN B CA 1
ATOM 3247 C C . ASN B 1 100 ? -3.408 13.008 16.344 1 91.38 100 ASN B C 1
ATOM 3249 O O . ASN B 1 100 ? -3.947 11.906 16.375 1 91.38 100 ASN B O 1
ATOM 3253 N N . VAL B 1 101 ? -3.58 13.844 15.367 1 95.38 101 VAL B N 1
ATOM 3254 C CA . VAL B 1 101 ? -4.613 13.539 14.383 1 95.38 101 VAL B CA 1
ATOM 3255 C C . VAL B 1 101 ? -3.969 13.086 13.078 1 95.38 101 VAL B C 1
ATOM 3257 O O . VAL B 1 101 ? -4.633 12.5 12.219 1 95.38 101 VAL B O 1
ATOM 3260 N N . VAL B 1 102 ? -2.672 13.227 12.969 1 95.75 102 VAL B N 1
ATOM 3261 C CA . VAL B 1 102 ? -2.041 13.008 11.672 1 95.75 102 VAL B CA 1
ATOM 3262 C C . VAL B 1 102 ? -1.382 11.633 11.648 1 95.75 102 VAL B C 1
ATOM 3264 O O . VAL B 1 102 ? -0.969 11.156 10.586 1 95.75 102 VAL B O 1
ATOM 3267 N N . GLY B 1 103 ? -1.318 10.938 12.781 1 96.56 103 GLY B N 1
ATOM 3268 C CA . GLY B 1 103 ? -0.494 9.75 12.969 1 96.56 103 GLY B CA 1
ATOM 3269 C C . GLY B 1 103 ? -0.897 8.602 12.07 1 96.56 103 GLY B C 1
ATOM 3270 O O . GLY B 1 103 ? -0.067 8.055 11.344 1 96.56 103 GLY B O 1
ATOM 3271 N N . ASN B 1 104 ? -2.184 8.281 12.094 1 97.88 104 ASN B N 1
ATOM 3272 C CA . ASN B 1 104 ? -2.664 7.129 11.336 1 97.88 104 ASN B CA 1
ATOM 3273 C C . ASN B 1 104 ? -2.543 7.363 9.828 1 97.88 104 ASN B C 1
ATOM 3275 O O . ASN B 1 104 ? -2.07 6.488 9.102 1 97.88 104 ASN B O 1
ATOM 3279 N N . ALA B 1 105 ? -2.938 8.531 9.414 1 98.06 105 ALA B N 1
ATOM 3280 C CA . ALA B 1 105 ? -2.896 8.828 7.984 1 98.06 105 ALA B CA 1
ATOM 3281 C C . ALA B 1 105 ? -1.47 8.758 7.449 1 98.06 105 ALA B C 1
ATOM 3283 O O . ALA B 1 105 ? -1.232 8.203 6.371 1 98.06 105 ALA B O 1
ATOM 3284 N N . THR B 1 106 ? -0.54 9.305 8.18 1 98.31 106 THR B N 1
ATOM 3285 C CA . THR B 1 106 ? 0.856 9.305 7.754 1 98.31 106 THR B CA 1
ATOM 3286 C C . THR B 1 106 ? 1.434 7.895 7.781 1 98.31 106 THR B C 1
ATOM 3288 O O . THR B 1 106 ? 2.16 7.496 6.871 1 98.31 106 THR B O 1
ATOM 3291 N N . ALA B 1 107 ? 1.106 7.133 8.836 1 98.69 107 ALA B N 1
ATOM 3292 C CA . ALA B 1 107 ? 1.569 5.754 8.938 1 98.69 107 ALA B CA 1
ATOM 3293 C C . ALA B 1 107 ? 1.011 4.902 7.797 1 98.69 107 ALA B C 1
ATOM 3295 O O . ALA B 1 107 ? 1.725 4.078 7.223 1 98.69 107 ALA B O 1
ATOM 3296 N N . ASP B 1 108 ? -0.278 5.117 7.48 1 98.75 108 ASP B N 1
ATOM 3297 C CA . ASP B 1 108 ? -0.899 4.418 6.355 1 98.75 108 ASP B CA 1
ATOM 3298 C C . ASP B 1 108 ? -0.155 4.703 5.055 1 98.75 108 ASP B C 1
ATOM 3300 O O . ASP B 1 108 ? 0.097 3.791 4.266 1 98.75 108 ASP B O 1
ATOM 3304 N N . LEU B 1 109 ? 0.19 5.934 4.863 1 98.81 109 LEU B N 1
ATOM 3305 C CA . LEU B 1 109 ? 0.861 6.297 3.621 1 98.81 109 LEU B CA 1
ATOM 3306 C C . LEU B 1 109 ? 2.264 5.703 3.566 1 98.81 109 LEU B C 1
ATOM 3308 O O . LEU B 1 109 ? 2.721 5.277 2.502 1 98.81 109 LEU B O 1
ATOM 3312 N N . ALA B 1 110 ? 2.953 5.695 4.691 1 98.88 110 ALA B N 1
ATOM 3313 C CA . ALA B 1 110 ? 4.273 5.07 4.742 1 98.88 110 ALA B CA 1
ATOM 3314 C C . ALA B 1 110 ? 4.207 3.609 4.309 1 98.88 110 ALA B C 1
ATOM 3316 O O . ALA B 1 110 ? 4.992 3.168 3.469 1 98.88 110 ALA B O 1
ATOM 3317 N N . MET B 1 111 ? 3.232 2.885 4.844 1 98.88 111 MET B N 1
ATOM 3318 C CA . MET B 1 111 ? 3.029 1.492 4.457 1 98.88 111 MET B CA 1
ATOM 3319 C C . MET B 1 111 ? 2.646 1.388 2.984 1 98.88 111 MET B C 1
ATOM 3321 O O . MET B 1 111 ? 3.121 0.497 2.275 1 98.88 111 MET B O 1
ATOM 3325 N N . GLY B 1 112 ? 1.739 2.305 2.551 1 98.94 112 GLY B N 1
ATOM 3326 C CA . GLY B 1 112 ? 1.325 2.332 1.157 1 98.94 112 GLY B CA 1
ATOM 3327 C C . GLY B 1 112 ? 2.482 2.529 0.195 1 98.94 112 GLY B C 1
ATOM 3328 O O . GLY B 1 112 ? 2.566 1.851 -0.83 1 98.94 112 GLY B O 1
ATOM 3329 N N . LEU B 1 113 ? 3.391 3.463 0.56 1 98.94 113 LEU B N 1
ATOM 3330 C CA . LEU B 1 113 ? 4.566 3.721 -0.266 1 98.94 113 LEU B CA 1
ATOM 3331 C C . LEU B 1 113 ? 5.488 2.508 -0.289 1 98.94 113 LEU B C 1
ATOM 3333 O O . LEU B 1 113 ? 6.023 2.148 -1.341 1 98.94 113 LEU B O 1
ATOM 3337 N N . MET B 1 114 ? 5.684 1.879 0.854 1 98.88 114 MET B N 1
ATOM 3338 C CA . MET B 1 114 ? 6.508 0.676 0.937 1 98.88 114 MET B CA 1
ATOM 3339 C C . MET B 1 114 ? 5.961 -0.42 0.027 1 98.88 114 MET B C 1
ATOM 3341 O O . MET B 1 114 ? 6.691 -0.965 -0.802 1 98.88 114 MET B O 1
ATOM 3345 N N . LEU B 1 115 ? 4.688 -0.667 0.096 1 98.88 115 LEU B N 1
ATOM 3346 C CA . LEU B 1 115 ? 4.055 -1.732 -0.672 1 98.88 115 LEU B CA 1
ATOM 3347 C C . LEU B 1 115 ? 4.023 -1.386 -2.158 1 98.88 115 LEU B C 1
ATOM 3349 O O . LEU B 1 115 ? 4.277 -2.244 -3.004 1 98.88 115 LEU B O 1
ATOM 3353 N N . ALA B 1 116 ? 3.68 -0.103 -2.461 1 98.88 116 ALA B N 1
ATOM 3354 C CA . ALA B 1 116 ? 3.617 0.315 -3.859 1 98.88 116 ALA B CA 1
ATOM 3355 C C . ALA B 1 116 ? 4.98 0.186 -4.531 1 98.88 116 ALA B C 1
ATOM 3357 O O . ALA B 1 116 ? 5.074 -0.239 -5.684 1 98.88 116 ALA B O 1
ATOM 3358 N N . SER B 1 117 ? 6.008 0.571 -3.77 1 98.69 117 SER B N 1
ATOM 3359 C CA . SER B 1 117 ? 7.367 0.465 -4.297 1 98.69 117 SER B CA 1
ATOM 3360 C C . SER B 1 117 ? 7.797 -0.992 -4.422 1 98.69 117 SER B C 1
ATOM 3362 O O . SER B 1 117 ? 8.289 -1.411 -5.473 1 98.69 117 SER B O 1
ATOM 3364 N N . ALA B 1 118 ? 7.605 -1.786 -3.398 1 98.62 118 ALA B N 1
ATOM 3365 C CA . ALA B 1 118 ? 8.039 -3.18 -3.344 1 98.62 118 ALA B CA 1
ATOM 3366 C C . ALA B 1 118 ? 7.371 -4.004 -4.438 1 98.62 118 ALA B C 1
ATOM 3368 O O . ALA B 1 118 ? 7.984 -4.91 -5.004 1 98.62 118 ALA B O 1
ATOM 3369 N N . ARG B 1 119 ? 6.113 -3.633 -4.77 1 98.25 119 ARG B N 1
ATOM 3370 C CA . ARG B 1 119 ? 5.316 -4.5 -5.633 1 98.25 119 ARG B CA 1
ATOM 3371 C C . ARG B 1 119 ? 5.102 -3.863 -7 1 98.25 119 ARG B C 1
ATOM 3373 O O . ARG B 1 119 ? 4.297 -4.352 -7.801 1 98.25 119 ARG B O 1
ATOM 3380 N N . ASN B 1 120 ? 5.738 -2.764 -7.238 1 97.69 120 ASN B N 1
ATOM 3381 C CA . ASN B 1 120 ? 5.719 -2.098 -8.539 1 97.69 120 ASN B CA 1
ATOM 3382 C C . ASN B 1 120 ? 4.297 -1.781 -8.984 1 97.69 120 ASN B C 1
ATOM 3384 O O . ASN B 1 120 ? 3.922 -2.061 -10.125 1 97.69 120 ASN B O 1
ATOM 3388 N N . ILE B 1 121 ? 3.498 -1.225 -8.086 1 98.38 121 ILE B N 1
ATOM 3389 C CA . ILE B 1 121 ? 2.084 -0.996 -8.359 1 98.38 121 ILE B CA 1
ATOM 3390 C C . ILE B 1 121 ? 1.934 0.05 -9.461 1 98.38 121 ILE B C 1
ATOM 3392 O O . ILE B 1 121 ? 1.13 -0.119 -10.383 1 98.38 121 ILE B O 1
ATOM 3396 N N . ILE B 1 122 ? 2.748 1.134 -9.414 1 97.88 122 ILE B N 1
ATOM 3397 C CA . ILE B 1 122 ? 2.656 2.193 -10.414 1 97.88 122 ILE B CA 1
ATOM 3398 C C . ILE B 1 122 ? 3.062 1.649 -11.781 1 97.88 122 ILE B C 1
ATOM 3400 O O . ILE B 1 122 ? 2.373 1.877 -12.773 1 97.88 122 ILE B O 1
ATOM 3404 N N . GLN B 1 123 ? 4.125 0.864 -11.844 1 95.75 123 GLN B N 1
ATOM 3405 C CA . GLN B 1 123 ? 4.598 0.27 -13.086 1 95.75 123 GLN B CA 1
ATOM 3406 C C . GLN B 1 123 ? 3.586 -0.734 -13.641 1 95.75 123 GLN B C 1
ATOM 3408 O O . GLN B 1 123 ? 3.357 -0.795 -14.844 1 95.75 123 GLN B O 1
ATOM 3413 N N . GLY B 1 124 ? 3.033 -1.532 -12.758 1 96.19 124 GLY B N 1
ATOM 3414 C CA . GLY B 1 124 ? 2.029 -2.498 -13.18 1 96.19 124 GLY B CA 1
ATOM 3415 C C . GLY B 1 124 ? 0.804 -1.852 -13.797 1 96.19 124 GLY B C 1
ATOM 3416 O O . GLY B 1 124 ? 0.309 -2.311 -14.836 1 96.19 124 GLY B O 1
ATOM 3417 N N . ASP B 1 125 ? 0.301 -0.791 -13.172 1 97.12 125 ASP B N 1
ATOM 3418 C CA . ASP B 1 125 ? -0.849 -0.075 -13.719 1 97.12 125 ASP B CA 1
ATOM 3419 C C . ASP B 1 125 ? -0.518 0.548 -15.07 1 97.12 125 ASP B C 1
ATOM 3421 O O . ASP B 1 125 ? -1.322 0.483 -16 1 97.12 125 ASP B O 1
ATOM 3425 N N . SER B 1 126 ? 0.654 1.18 -15.102 1 94.62 126 SER B N 1
ATOM 3426 C CA . SER B 1 126 ? 1.105 1.756 -16.359 1 94.62 126 SER B CA 1
ATOM 3427 C C . SER B 1 126 ? 1.178 0.697 -17.453 1 94.62 126 SER B C 1
ATOM 3429 O O . SER B 1 126 ? 0.754 0.938 -18.594 1 94.62 126 SER B O 1
ATOM 3431 N N . PHE B 1 127 ? 1.686 -0.477 -17.188 1 93.69 127 PHE B N 1
ATOM 3432 C CA . PHE B 1 127 ? 1.773 -1.582 -18.125 1 93.69 127 PHE B CA 1
ATOM 3433 C C . PHE B 1 127 ? 0.392 -1.964 -18.641 1 93.69 127 PHE B C 1
ATOM 3435 O O . PHE B 1 127 ? 0.192 -2.104 -19.859 1 93.69 127 PHE B O 1
ATOM 3442 N N . SER B 1 128 ? -0.552 -2.162 -17.719 1 94.25 128 SER B N 1
ATOM 3443 C CA . SER B 1 128 ? -1.908 -2.541 -18.109 1 94.25 128 SER B CA 1
ATOM 3444 C C . SER B 1 128 ? -2.518 -1.521 -19.062 1 94.25 128 SER B C 1
ATOM 3446 O O . SER B 1 128 ? -3.23 -1.89 -20 1 94.25 128 SER B O 1
ATOM 3448 N N . ARG B 1 129 ? -2.189 -0.27 -18.859 1 93.44 129 ARG B N 1
ATOM 3449 C CA . ARG B 1 129 ? -2.793 0.804 -19.641 1 93.44 129 ARG B CA 1
ATOM 3450 C C . ARG B 1 129 ? -2.078 0.974 -20.969 1 93.44 129 ARG B C 1
ATOM 3452 O O . ARG B 1 129 ? -2.674 1.44 -21.953 1 93.44 129 ARG B O 1
ATOM 3459 N N . CYS B 1 130 ? -0.814 0.574 -21.078 1 88.94 130 CYS B N 1
ATOM 3460 C CA . CYS B 1 130 ? -0.033 0.975 -22.234 1 88.94 130 CYS B CA 1
ATOM 3461 C C . CYS B 1 130 ? 0.543 -0.241 -22.953 1 88.94 130 CYS B C 1
ATOM 3463 O O . CYS B 1 130 ? 1.148 -0.111 -24.016 1 88.94 130 CYS B O 1
ATOM 3465 N N . HIS B 1 131 ? 0.378 -1.374 -22.391 1 82.06 131 HIS B N 1
ATOM 3466 C CA . HIS B 1 131 ? 1.018 -2.545 -22.984 1 82.06 131 HIS B CA 1
ATOM 3467 C C . HIS B 1 131 ? 0.502 -2.803 -24.391 1 82.06 131 HIS B C 1
ATOM 3469 O O . HIS B 1 131 ? -0.641 -2.467 -24.719 1 82.06 131 HIS B O 1
ATOM 3475 N N . GLU B 1 132 ? 1.434 -3.236 -25.172 1 79.69 132 GLU B N 1
ATOM 3476 C CA . GLU B 1 132 ? 1.04 -3.662 -26.516 1 79.69 132 GLU B CA 1
ATOM 3477 C C . GLU B 1 132 ? 0.403 -5.051 -26.484 1 79.69 132 GLU B C 1
ATOM 3479 O O . GLU B 1 132 ? 0.617 -5.82 -25.547 1 79.69 132 GLU B O 1
ATOM 3484 N N . GLU B 1 133 ? -0.344 -5.285 -27.5 1 73.62 133 GLU B N 1
ATOM 3485 C CA . GLU B 1 133 ? -0.996 -6.586 -27.609 1 73.62 133 GLU B CA 1
ATOM 3486 C C . GLU B 1 133 ? 0.025 -7.719 -27.578 1 73.62 133 GLU B C 1
ATOM 3488 O O . GLU B 1 133 ? 1.054 -7.652 -28.266 1 73.62 133 GLU B O 1
ATOM 3493 N N . GLY B 1 134 ? -0.248 -8.648 -26.719 1 69.69 134 GLY B N 1
ATOM 3494 C CA . GLY B 1 134 ? 0.61 -9.82 -26.656 1 69.69 134 GLY B CA 1
ATOM 3495 C C . GLY B 1 134 ? 1.769 -9.664 -25.688 1 69.69 134 GLY B C 1
ATOM 3496 O O . GLY B 1 134 ? 2.529 -10.609 -25.469 1 69.69 134 GLY B O 1
ATOM 3497 N N . GLN B 1 135 ? 1.834 -8.461 -25.094 1 78.56 135 GLN B N 1
ATOM 3498 C CA . GLN B 1 135 ? 2.938 -8.242 -24.156 1 78.56 135 GLN B CA 1
ATOM 3499 C C . GLN B 1 135 ? 2.543 -8.617 -22.734 1 78.56 135 GLN B C 1
ATOM 3501 O O . GLN B 1 135 ? 1.416 -8.359 -22.312 1 78.56 135 GLN B O 1
ATOM 3506 N N . ASP B 1 136 ? 3.514 -9.359 -22.125 1 78.12 136 ASP B N 1
ATOM 3507 C CA . ASP B 1 136 ? 3.357 -9.672 -20.703 1 78.12 136 ASP B CA 1
ATOM 3508 C C . ASP B 1 136 ? 4.371 -8.898 -19.859 1 78.12 136 ASP B C 1
ATOM 3510 O O . ASP B 1 136 ? 5.363 -8.391 -20.375 1 78.12 136 ASP B O 1
ATOM 3514 N N . ILE B 1 137 ? 4.008 -8.797 -18.641 1 79.5 137 ILE B N 1
ATOM 3515 C CA . ILE B 1 137 ? 4.949 -8.148 -17.734 1 79.5 137 ILE B CA 1
ATOM 3516 C C . ILE B 1 137 ? 6.195 -9.016 -17.578 1 79.5 137 ILE B C 1
ATOM 3518 O O . ILE B 1 137 ? 6.094 -10.227 -17.359 1 79.5 137 ILE B O 1
ATOM 3522 N N . ASP B 1 138 ? 7.293 -8.477 -17.828 1 78.31 138 ASP B N 1
ATOM 3523 C CA . ASP B 1 138 ? 8.516 -9.273 -17.891 1 78.31 138 ASP B CA 1
ATOM 3524 C C . ASP B 1 138 ? 9.227 -9.281 -16.531 1 78.31 138 ASP B C 1
ATOM 3526 O O . ASP B 1 138 ? 8.742 -8.695 -15.57 1 78.31 138 ASP B O 1
ATOM 3530 N N . GLU B 1 139 ? 10.297 -10.047 -16.5 1 83.25 139 GLU B N 1
ATOM 3531 C CA . GLU B 1 139 ? 11.055 -10.297 -15.273 1 83.25 139 GLU B CA 1
ATOM 3532 C C . GLU B 1 139 ? 11.695 -9.016 -14.758 1 83.25 139 GLU B C 1
ATOM 3534 O O . GLU B 1 139 ? 12.109 -8.945 -13.594 1 83.25 139 GLU B O 1
ATOM 3539 N N . SER B 1 140 ? 11.75 -8.031 -15.602 1 79.06 140 SER B N 1
ATOM 3540 C CA . SER B 1 140 ? 12.328 -6.77 -15.164 1 79.06 140 SER B CA 1
ATOM 3541 C C . SER B 1 140 ? 11.391 -6.031 -14.219 1 79.06 140 SER B C 1
ATOM 3543 O O . SER B 1 140 ? 11.805 -5.09 -13.531 1 79.06 140 SER B O 1
ATOM 3545 N N . HIS B 1 141 ? 10.203 -6.555 -14.047 1 84.75 141 HIS B N 1
ATOM 3546 C CA . HIS B 1 141 ? 9.219 -5.895 -13.203 1 84.75 141 HIS B CA 1
ATOM 3547 C C . HIS B 1 141 ? 8.922 -6.723 -11.953 1 84.75 141 HIS B C 1
ATOM 3549 O O . HIS B 1 141 ? 7.914 -6.496 -11.281 1 84.75 141 HIS B O 1
ATOM 3555 N N . PHE B 1 142 ? 9.859 -7.672 -11.719 1 92.62 142 PHE B N 1
ATOM 3556 C CA . PHE B 1 142 ? 9.68 -8.398 -10.469 1 92.62 142 PHE B CA 1
ATOM 3557 C C . PHE B 1 142 ? 9.672 -7.434 -9.281 1 92.62 142 PHE B C 1
ATOM 3559 O O . PHE B 1 142 ? 10.547 -6.574 -9.164 1 92.62 142 PHE B O 1
ATOM 3566 N N . GLY B 1 143 ? 8.664 -7.566 -8.508 1 96.25 143 GLY B N 1
ATOM 3567 C CA . GLY B 1 143 ? 8.703 -6.898 -7.215 1 96.25 143 GLY B CA 1
ATOM 3568 C C . GLY B 1 143 ? 9.492 -7.66 -6.168 1 96.25 143 GLY B C 1
ATOM 3569 O O . GLY B 1 143 ? 10.242 -8.578 -6.5 1 96.25 143 GLY B O 1
ATOM 3570 N N . ARG B 1 144 ? 9.398 -7.191 -4.977 1 97.62 144 ARG B N 1
ATOM 3571 C CA . ARG B 1 144 ? 10.023 -7.809 -3.811 1 97.62 144 ARG B CA 1
ATOM 3572 C C . ARG B 1 144 ? 9 -8.062 -2.709 1 97.62 144 ARG B C 1
ATOM 3574 O O . ARG B 1 144 ? 7.992 -7.359 -2.621 1 97.62 144 ARG B O 1
ATOM 3581 N N . ASP B 1 145 ? 9.25 -9.078 -1.965 1 98.12 145 ASP B N 1
ATOM 3582 C CA . ASP B 1 145 ? 8.367 -9.375 -0.843 1 98.12 145 ASP B CA 1
ATOM 3583 C C . ASP B 1 145 ? 8.523 -8.352 0.275 1 98.12 145 ASP B C 1
ATOM 3585 O O . ASP B 1 145 ? 9.602 -7.777 0.449 1 98.12 145 ASP B O 1
ATOM 3589 N N . VAL B 1 146 ? 7.453 -8.102 0.958 1 98.5 146 VAL B N 1
ATOM 3590 C CA . VAL B 1 146 ? 7.449 -7.254 2.146 1 98.5 146 VAL B CA 1
ATOM 3591 C C . VAL B 1 146 ? 7.332 -8.117 3.398 1 98.5 146 VAL B C 1
ATOM 3593 O O . VAL B 1 146 ? 8.086 -7.93 4.359 1 98.5 146 VAL B O 1
ATOM 3596 N N . SER B 1 147 ? 6.418 -9.07 3.316 1 97.31 147 SER B N 1
ATOM 3597 C CA . SER B 1 147 ? 6.223 -9.969 4.445 1 97.31 147 SER B CA 1
ATOM 3598 C C . SER B 1 147 ? 7.512 -10.711 4.789 1 97.31 147 SER B C 1
ATOM 3600 O O . SER B 1 147 ? 8.242 -11.141 3.896 1 97.31 147 SER B O 1
ATOM 3602 N N . SER B 1 148 ? 7.82 -10.812 6.07 1 95.88 148 SER B N 1
ATOM 3603 C CA . SER B 1 148 ? 8.922 -11.555 6.668 1 95.88 148 SER B CA 1
ATOM 3604 C C . SER B 1 148 ? 10.258 -10.875 6.398 1 95.88 148 SER B C 1
ATOM 3606 O O . SER B 1 148 ? 11.32 -11.422 6.715 1 95.88 148 SER B O 1
ATOM 3608 N N . LYS B 1 149 ? 10.242 -9.75 5.727 1 98.62 149 LYS B N 1
ATOM 3609 C CA . LYS B 1 149 ? 11.461 -8.969 5.527 1 98.62 149 LYS B CA 1
ATOM 3610 C C . LYS B 1 149 ? 11.734 -8.07 6.727 1 98.62 149 LYS B C 1
ATOM 3612 O O . LYS B 1 149 ? 10.992 -8.078 7.707 1 98.62 149 LYS B O 1
ATOM 3617 N N . THR B 1 150 ? 12.852 -7.387 6.676 1 98.88 150 THR B N 1
ATOM 3618 C CA . THR B 1 150 ? 13.281 -6.555 7.793 1 98.88 150 THR B CA 1
ATOM 3619 C C . THR B 1 150 ? 12.969 -5.082 7.523 1 98.88 150 THR B C 1
ATOM 3621 O O . THR B 1 150 ? 13.336 -4.551 6.477 1 98.88 150 THR B O 1
ATOM 3624 N N . LEU B 1 151 ? 12.273 -4.469 8.469 1 98.94 151 LEU B N 1
ATOM 3625 C CA . LEU B 1 151 ? 12.016 -3.033 8.43 1 98.94 151 LEU B CA 1
ATOM 3626 C C . LEU B 1 151 ? 12.883 -2.297 9.438 1 98.94 151 LEU B C 1
ATOM 3628 O O . LEU B 1 151 ? 12.922 -2.662 10.617 1 98.94 151 LEU B O 1
ATOM 3632 N N . GLY B 1 152 ? 13.664 -1.335 8.93 1 98.94 152 GLY B N 1
ATOM 3633 C CA . GLY B 1 152 ? 14.336 -0.383 9.797 1 98.94 152 GLY B CA 1
ATOM 3634 C C . GLY B 1 152 ? 13.602 0.936 9.922 1 98.94 152 GLY B C 1
ATOM 3635 O O . GLY B 1 152 ? 13.344 1.606 8.922 1 98.94 152 GLY B O 1
ATOM 3636 N N . ILE B 1 153 ? 13.219 1.329 11.141 1 98.94 153 ILE B N 1
ATOM 3637 C CA . ILE B 1 153 ? 12.547 2.598 11.406 1 98.94 153 ILE B CA 1
ATOM 3638 C C . ILE B 1 153 ? 13.531 3.588 12.016 1 98.94 153 ILE B C 1
ATOM 3640 O O . ILE B 1 153 ? 14.055 3.355 13.109 1 98.94 153 ILE B O 1
ATOM 3644 N N . VAL B 1 154 ? 13.797 4.66 11.273 1 98.88 154 VAL B N 1
ATOM 3645 C CA . VAL B 1 154 ? 14.594 5.754 11.828 1 98.88 154 VAL B CA 1
ATOM 3646 C C . VAL B 1 154 ? 13.68 6.828 12.398 1 98.88 154 VAL B C 1
ATOM 3648 O O . VAL B 1 154 ? 13.086 7.609 11.648 1 98.88 154 VAL B O 1
ATOM 3651 N N . GLY B 1 155 ? 13.594 6.891 13.703 1 98.31 155 GLY B N 1
ATOM 3652 C CA . GLY B 1 155 ? 12.625 7.738 14.391 1 98.31 155 GLY B CA 1
ATOM 3653 C C . GLY B 1 155 ? 11.32 7.027 14.688 1 98.31 155 GLY B C 1
ATOM 3654 O O . GLY B 1 155 ? 10.32 7.246 13.992 1 98.31 155 GLY B O 1
ATOM 3655 N N . MET B 1 156 ? 11.32 6.238 15.789 1 98.12 156 MET B N 1
ATOM 3656 C CA . MET B 1 156 ? 10.086 5.562 16.188 1 98.12 156 MET B CA 1
ATOM 3657 C C . MET B 1 156 ? 9.375 6.34 17.281 1 98.12 156 MET B C 1
ATOM 3659 O O . MET B 1 156 ? 9.227 5.844 18.406 1 98.12 156 MET B O 1
ATOM 3663 N N . GLY B 1 157 ? 8.992 7.555 16.953 1 96.25 157 GLY B N 1
ATOM 3664 C CA . GLY B 1 157 ? 8.078 8.305 17.797 1 96.25 157 GLY B CA 1
ATOM 3665 C C . GLY B 1 157 ? 6.641 7.832 17.688 1 96.25 157 GLY B C 1
ATOM 3666 O O . GLY B 1 157 ? 6.383 6.633 17.594 1 96.25 157 GLY B O 1
ATOM 3667 N N . ASN B 1 158 ? 5.688 8.742 17.734 1 94.75 158 ASN B N 1
ATOM 3668 C CA . ASN B 1 158 ? 4.27 8.406 17.672 1 94.75 158 ASN B CA 1
ATOM 3669 C C . ASN B 1 158 ? 3.902 7.773 16.344 1 94.75 158 ASN B C 1
ATOM 3671 O O . ASN B 1 158 ? 3.248 6.73 16.297 1 94.75 158 ASN B O 1
ATOM 3675 N N . ILE B 1 159 ? 4.285 8.414 15.266 1 97.12 159 ILE B N 1
ATOM 3676 C CA . ILE B 1 159 ? 3.953 7.914 13.938 1 97.12 159 ILE B CA 1
ATOM 3677 C C . ILE B 1 159 ? 4.746 6.641 13.656 1 97.12 159 ILE B C 1
ATOM 3679 O O . ILE B 1 159 ? 4.207 5.672 13.117 1 97.12 159 ILE B O 1
ATOM 3683 N N . GLY B 1 160 ? 6.074 6.625 14.023 1 98.12 160 GLY B N 1
ATOM 3684 C CA . GLY B 1 160 ? 6.898 5.438 13.844 1 98.12 160 GLY B CA 1
ATOM 3685 C C . GLY B 1 160 ? 6.344 4.215 14.547 1 98.12 160 GLY B C 1
ATOM 3686 O O . GLY B 1 160 ? 6.418 3.102 14.023 1 98.12 160 GLY B O 1
ATOM 3687 N N . TYR B 1 161 ? 5.812 4.438 15.742 1 98.31 161 TYR B N 1
ATOM 3688 C CA . TYR B 1 161 ? 5.211 3.348 16.5 1 98.31 161 TYR B CA 1
ATOM 3689 C C . TYR B 1 161 ? 4 2.775 15.773 1 98.31 161 TYR B C 1
ATOM 3691 O O . TYR B 1 161 ? 3.783 1.561 15.773 1 98.31 161 TYR B O 1
ATOM 3699 N N . ARG B 1 162 ? 3.203 3.645 15.164 1 98.06 162 ARG B N 1
ATOM 3700 C CA . ARG B 1 162 ? 2.053 3.203 14.383 1 98.06 162 ARG B CA 1
ATOM 3701 C C . ARG B 1 162 ? 2.496 2.404 13.156 1 98.06 162 ARG B C 1
ATOM 3703 O O . ARG B 1 162 ? 1.836 1.439 12.766 1 98.06 162 ARG B O 1
ATOM 3710 N N . VAL B 1 163 ? 3.625 2.781 12.555 1 98.81 163 VAL B N 1
ATOM 3711 C CA . VAL B 1 163 ? 4.191 2.025 11.438 1 98.81 163 VAL B CA 1
ATOM 3712 C C . VAL B 1 163 ? 4.648 0.652 11.93 1 98.81 163 VAL B C 1
ATOM 3714 O O . VAL B 1 163 ? 4.391 -0.362 11.273 1 98.81 163 VAL B O 1
ATOM 3717 N N . ALA B 1 164 ? 5.312 0.596 13.094 1 98.88 164 ALA B N 1
ATOM 3718 C CA . ALA B 1 164 ? 5.789 -0.66 13.672 1 98.88 164 ALA B CA 1
ATOM 3719 C C . ALA B 1 164 ? 4.633 -1.626 13.914 1 98.88 164 ALA B C 1
ATOM 3721 O O . ALA B 1 164 ? 4.738 -2.818 13.617 1 98.88 164 ALA B O 1
ATOM 3722 N N . LYS B 1 165 ? 3.553 -1.11 14.422 1 98.56 165 LYS B N 1
ATOM 3723 C CA . LYS B 1 165 ? 2.365 -1.922 14.672 1 98.56 165 LYS B CA 1
ATOM 3724 C C . LYS B 1 165 ? 1.859 -2.568 13.383 1 98.56 165 LYS B C 1
ATOM 3726 O O . LYS B 1 165 ? 1.555 -3.762 13.359 1 98.56 165 LYS B O 1
ATOM 3731 N N . ARG B 1 166 ? 1.777 -1.854 12.367 1 98.62 166 ARG B N 1
ATOM 3732 C CA . ARG B 1 166 ? 1.311 -2.352 11.078 1 98.62 166 ARG B CA 1
ATOM 3733 C C . ARG B 1 166 ? 2.299 -3.354 10.492 1 98.62 166 ARG B C 1
ATOM 3735 O O . ARG B 1 166 ? 1.897 -4.402 9.984 1 98.62 166 ARG B O 1
ATOM 3742 N N . ALA B 1 167 ? 3.609 -3.014 10.602 1 98.81 167 ALA B N 1
ATOM 3743 C CA . ALA B 1 167 ? 4.648 -3.867 10.031 1 98.81 167 ALA B CA 1
ATOM 3744 C C . ALA B 1 167 ? 4.66 -5.238 10.703 1 98.81 167 ALA B C 1
ATOM 3746 O O . ALA B 1 167 ? 4.93 -6.254 10.055 1 98.81 167 ALA B O 1
ATOM 3747 N N . LEU B 1 168 ? 4.41 -5.277 11.992 1 98.62 168 LEU B N 1
ATOM 3748 C CA . LEU B 1 168 ? 4.352 -6.535 12.719 1 98.62 168 LEU B CA 1
ATOM 3749 C C . LEU B 1 168 ? 3.318 -7.477 12.109 1 98.62 168 LEU B C 1
ATOM 3751 O O . LEU B 1 168 ? 3.553 -8.68 12 1 98.62 168 LEU B O 1
ATOM 3755 N N . ALA B 1 169 ? 2.211 -6.961 11.672 1 98.12 169 ALA B N 1
ATOM 3756 C CA . ALA B 1 169 ? 1.129 -7.766 11.109 1 98.12 169 ALA B CA 1
ATOM 3757 C C . ALA B 1 169 ? 1.494 -8.281 9.719 1 98.12 169 ALA B C 1
ATOM 3759 O O . ALA B 1 169 ? 0.844 -9.188 9.203 1 98.12 169 ALA B O 1
ATOM 3760 N N . PHE B 1 170 ? 2.506 -7.734 9.094 1 98.31 170 PHE B N 1
ATOM 3761 C CA . PHE B 1 170 ? 3.061 -8.234 7.84 1 98.31 170 PHE B CA 1
ATOM 3762 C C . PHE B 1 170 ? 4.18 -9.234 8.109 1 98.31 170 PHE B C 1
ATOM 3764 O O . PHE B 1 170 ? 4.922 -9.602 7.195 1 98.31 170 PHE B O 1
ATOM 3771 N N . ASP B 1 171 ? 4.355 -9.602 9.367 1 97.69 171 ASP B N 1
ATOM 3772 C CA . ASP B 1 171 ? 5.363 -10.555 9.812 1 97.69 171 ASP B CA 1
ATOM 3773 C C . ASP B 1 171 ? 6.773 -10.039 9.539 1 97.69 171 ASP B C 1
ATOM 3775 O O . ASP B 1 171 ? 7.664 -10.805 9.172 1 97.69 171 ASP B O 1
ATOM 3779 N N . MET B 1 172 ? 6.965 -8.789 9.555 1 98.69 172 MET B N 1
ATOM 3780 C CA . MET B 1 172 ? 8.289 -8.219 9.352 1 98.69 172 MET B CA 1
ATOM 3781 C C . MET B 1 172 ? 9.102 -8.273 10.641 1 98.69 172 MET B C 1
ATOM 3783 O O . MET B 1 172 ? 8.539 -8.25 11.742 1 98.69 172 MET B O 1
ATOM 3787 N N . LYS B 1 173 ? 10.414 -8.438 10.516 1 98.69 173 LYS B N 1
ATOM 3788 C CA . LYS B 1 173 ? 11.328 -8.117 11.609 1 98.69 173 LYS B CA 1
ATOM 3789 C C . LYS B 1 173 ? 11.578 -6.613 11.695 1 98.69 173 LYS B C 1
ATOM 3791 O O . LYS B 1 173 ? 11.828 -5.957 10.68 1 98.69 173 LYS B O 1
ATOM 3796 N N . ILE B 1 174 ? 11.461 -6.043 12.906 1 98.88 174 ILE B N 1
ATOM 3797 C CA . ILE B 1 174 ? 11.492 -4.586 13.016 1 98.88 174 ILE B CA 1
ATOM 3798 C C . ILE B 1 174 ? 12.664 -4.16 13.891 1 98.88 174 ILE B C 1
ATOM 3800 O O . ILE B 1 174 ? 12.812 -4.629 15.023 1 98.88 174 ILE B O 1
ATOM 3804 N N . PHE B 1 175 ? 13.531 -3.35 13.352 1 98.88 175 PHE B N 1
ATOM 3805 C CA . PHE B 1 175 ? 14.555 -2.619 14.086 1 98.88 175 PHE B CA 1
ATOM 3806 C C . PHE B 1 175 ? 14.289 -1.12 14.047 1 98.88 175 PHE B C 1
ATOM 3808 O O . PHE B 1 175 ? 13.695 -0.615 13.094 1 98.88 175 PHE B O 1
ATOM 3815 N N . TYR B 1 176 ? 14.641 -0.444 15.102 1 98.88 176 TYR B N 1
ATOM 3816 C CA . TYR B 1 176 ? 14.461 1.003 15.062 1 98.88 176 TYR B CA 1
ATOM 3817 C C . TYR B 1 176 ? 15.633 1.715 15.727 1 98.88 176 TYR B C 1
ATOM 3819 O O . TYR B 1 176 ? 16.375 1.112 16.516 1 98.88 176 TYR B O 1
ATOM 3827 N N . HIS B 1 177 ? 15.852 2.908 15.258 1 98.62 177 HIS B N 1
ATOM 3828 C CA . HIS B 1 177 ? 16.859 3.799 15.82 1 98.62 177 HIS B CA 1
ATOM 3829 C C . HIS B 1 177 ? 16.25 5.117 16.266 1 98.62 177 HIS B C 1
ATOM 3831 O O . HIS B 1 177 ? 15.477 5.734 15.531 1 98.62 177 HIS B O 1
ATOM 3837 N N . ASN B 1 178 ? 16.469 5.473 17.422 1 97.38 178 ASN B N 1
ATOM 3838 C CA . ASN B 1 178 ? 16.078 6.723 18.062 1 97.38 178 ASN B CA 1
ATOM 3839 C C . ASN B 1 178 ? 17.234 7.367 18.812 1 97.38 178 ASN B C 1
ATOM 3841 O O . ASN B 1 178 ? 18.219 6.695 19.125 1 97.38 178 ASN B O 1
ATOM 3845 N N . ARG B 1 179 ? 17.094 8.727 19.016 1 93.69 179 ARG B N 1
ATOM 3846 C CA . ARG B 1 179 ? 18.031 9.359 19.922 1 93.69 179 ARG B CA 1
ATOM 3847 C C . ARG B 1 179 ? 17.906 8.781 21.328 1 93.69 179 ARG B C 1
ATOM 3849 O O . ARG B 1 179 ? 18.906 8.531 22 1 93.69 179 ARG B O 1
ATOM 3856 N N . ARG B 1 180 ? 16.672 8.594 21.797 1 94.44 180 ARG B N 1
ATOM 3857 C CA . ARG B 1 180 ? 16.375 7.973 23.078 1 94.44 180 ARG B CA 1
ATOM 3858 C C . ARG B 1 180 ? 15.562 6.695 22.906 1 94.44 180 ARG B C 1
ATOM 3860 O O . ARG B 1 180 ? 14.492 6.719 22.297 1 94.44 180 ARG B O 1
ATOM 3867 N N . ARG B 1 181 ? 16.078 5.582 23.484 1 97.44 181 ARG B N 1
ATOM 3868 C CA . ARG B 1 181 ? 15.398 4.289 23.375 1 97.44 181 ARG B CA 1
ATOM 3869 C C . ARG B 1 181 ? 14.008 4.348 24 1 97.44 181 ARG B C 1
ATOM 3871 O O . ARG B 1 181 ? 13.828 4.934 25.078 1 97.44 181 ARG B O 1
ATOM 3878 N N . ARG B 1 182 ? 13.031 3.746 23.312 1 97.44 182 ARG B N 1
ATOM 3879 C CA . ARG B 1 182 ? 11.688 3.641 23.875 1 97.44 182 ARG B CA 1
ATOM 3880 C C . ARG B 1 182 ? 11.641 2.666 25.047 1 97.44 182 ARG B C 1
ATOM 3882 O O . ARG B 1 182 ? 12.516 1.806 25.172 1 97.44 182 ARG B O 1
ATOM 3889 N N . PRO B 1 183 ? 10.602 2.803 25.906 1 97.44 183 PRO B N 1
ATOM 3890 C CA . PRO B 1 183 ? 10.43 1.783 26.953 1 97.44 183 PRO B CA 1
ATOM 3891 C C . PRO B 1 183 ? 10.32 0.372 26.375 1 97.44 183 PRO B C 1
ATOM 3893 O O . PRO B 1 183 ? 9.656 0.165 25.359 1 97.44 183 PRO B O 1
ATOM 3896 N N . VAL B 1 184 ? 10.898 -0.553 27.031 1 96.81 184 VAL B N 1
ATOM 3897 C CA . VAL B 1 184 ? 11.016 -1.93 26.562 1 96.81 184 VAL B CA 1
ATOM 3898 C C . VAL B 1 184 ? 9.625 -2.52 26.344 1 96.81 184 VAL B C 1
ATOM 3900 O O . VAL B 1 184 ? 9.414 -3.287 25.406 1 96.81 184 VAL B O 1
ATOM 3903 N N . GLU B 1 185 ? 8.727 -2.158 27.172 1 97.5 185 GLU B N 1
ATOM 3904 C CA . GLU B 1 185 ? 7.363 -2.666 27.062 1 97.5 185 GLU B CA 1
ATOM 3905 C C . GLU B 1 185 ? 6.727 -2.248 25.734 1 97.5 185 GLU B C 1
ATOM 3907 O O . GLU B 1 185 ? 5.992 -3.027 25.125 1 97.5 185 GLU B O 1
ATOM 3912 N N . GLU B 1 186 ? 6.984 -1.018 25.297 1 96.88 186 GLU B N 1
ATOM 3913 C CA . GLU B 1 186 ? 6.449 -0.524 24.031 1 96.88 186 GLU B CA 1
ATOM 3914 C C . GLU B 1 186 ? 7.109 -1.222 22.859 1 96.88 186 GLU B C 1
ATOM 3916 O O . GLU B 1 186 ? 6.457 -1.477 21.828 1 96.88 186 GLU B O 1
ATOM 3921 N N . GLU B 1 187 ? 8.414 -1.563 23 1 97.38 187 GLU B N 1
ATOM 3922 C CA . GLU B 1 187 ? 9.125 -2.342 21.984 1 97.38 187 GLU B CA 1
ATOM 3923 C C . GLU B 1 187 ? 8.492 -3.719 21.812 1 97.38 187 GLU B C 1
ATOM 3925 O O . GLU B 1 187 ? 8.234 -4.148 20.688 1 97.38 187 GLU B O 1
ATOM 3930 N N . GLN B 1 188 ? 8.25 -4.352 22.891 1 97.5 188 GLN B N 1
ATOM 3931 C CA . GLN B 1 188 ? 7.75 -5.719 22.891 1 97.5 188 GLN B CA 1
ATOM 3932 C C . GLN B 1 188 ? 6.348 -5.793 22.297 1 97.5 188 GLN B C 1
ATOM 3934 O O . GLN B 1 188 ? 6.004 -6.766 21.625 1 97.5 188 GLN B O 1
ATOM 3939 N N . MET B 1 189 ? 5.602 -4.77 22.484 1 97.19 189 MET B N 1
ATOM 3940 C CA . MET B 1 189 ? 4.223 -4.746 22.016 1 97.19 189 MET B CA 1
ATOM 3941 C C . MET B 1 189 ? 4.172 -4.77 20.484 1 97.19 189 MET B C 1
ATOM 3943 O O . MET B 1 189 ? 3.232 -5.312 19.906 1 97.19 189 MET B O 1
ATOM 3947 N N . VAL B 1 190 ? 5.223 -4.223 19.875 1 97.81 190 VAL B N 1
ATOM 3948 C CA . VAL B 1 190 ? 5.219 -4.191 18.422 1 97.81 190 VAL B CA 1
ATOM 3949 C C . VAL B 1 190 ? 6.359 -5.051 17.891 1 97.81 190 VAL B C 1
ATOM 3951 O O . VAL B 1 190 ? 6.668 -5.008 16.688 1 97.81 190 VAL B O 1
ATOM 3954 N N . GLY B 1 191 ? 7.023 -5.766 18.75 1 97.62 191 GLY B N 1
ATOM 3955 C CA . GLY B 1 191 ? 8.086 -6.672 18.328 1 97.62 191 GLY B CA 1
ATOM 3956 C C . GLY B 1 191 ? 9.289 -5.961 17.75 1 97.62 191 GLY B C 1
ATOM 3957 O O . GLY B 1 191 ? 9.945 -6.484 16.844 1 97.62 191 GLY B O 1
ATOM 3958 N N . ALA B 1 192 ? 9.547 -4.727 18.156 1 98.56 192 ALA B N 1
ATOM 3959 C CA . ALA B 1 192 ? 10.656 -3.943 17.609 1 98.56 192 ALA B CA 1
ATOM 3960 C C . ALA B 1 192 ? 11.898 -4.078 18.484 1 98.56 192 ALA B C 1
ATOM 3962 O O . ALA B 1 192 ? 11.805 -4.23 19.703 1 98.56 192 ALA B O 1
ATOM 3963 N N . GLU B 1 193 ? 13.016 -4.082 17.891 1 98.69 193 GLU B N 1
ATOM 3964 C CA . GLU B 1 193 ? 14.305 -4.133 18.578 1 98.69 193 GLU B CA 1
ATOM 3965 C C . GLU B 1 193 ? 15.094 -2.848 18.375 1 98.69 193 GLU B C 1
ATOM 3967 O O . GLU B 1 193 ? 15.203 -2.355 17.25 1 98.69 193 GLU B O 1
ATOM 3972 N N . TYR B 1 194 ? 15.625 -2.33 19.453 1 98.56 194 TYR B N 1
ATOM 3973 C CA . TYR B 1 194 ? 16.375 -1.085 19.422 1 98.56 194 TYR B CA 1
ATOM 3974 C C . TYR B 1 194 ? 17.766 -1.312 18.828 1 98.56 194 TYR B C 1
ATOM 3976 O O . TYR B 1 194 ? 18.469 -2.252 19.219 1 98.56 194 TYR B O 1
ATOM 3984 N N . CYS B 1 195 ? 18.156 -0.486 17.844 1 98.31 195 CYS B N 1
ATOM 3985 C CA . CYS B 1 195 ? 19.5 -0.432 17.281 1 98.31 195 CYS B CA 1
ATOM 3986 C C . CYS B 1 195 ? 20.172 0.893 17.609 1 98.31 195 CYS B C 1
ATOM 3988 O O . CYS B 1 195 ? 19.859 1.924 17.016 1 98.31 195 CYS B O 1
ATOM 3990 N N . PRO B 1 196 ? 21.188 0.87 18.438 1 97.69 196 PRO B N 1
ATOM 3991 C CA . PRO B 1 196 ? 21.812 2.127 18.844 1 97.69 196 PRO B CA 1
ATOM 3992 C C . PRO B 1 196 ? 22.625 2.779 17.734 1 97.69 196 PRO B C 1
ATOM 3994 O O . PRO B 1 196 ? 22.797 4 17.719 1 97.69 196 PRO B O 1
ATOM 3997 N N . VAL B 1 197 ? 23.125 1.983 16.828 1 97.94 197 VAL B N 1
ATOM 3998 C CA . VAL B 1 197 ? 23.953 2.488 15.727 1 97.94 197 VAL B CA 1
ATOM 3999 C C . VAL B 1 197 ? 23.141 2.492 14.43 1 97.94 197 VAL B C 1
ATOM 4001 O O . VAL B 1 197 ? 22.688 1.439 13.969 1 97.94 197 VAL B O 1
ATOM 4004 N N . LEU B 1 198 ? 23 3.631 13.844 1 98.31 198 LEU B N 1
ATOM 4005 C CA . LEU B 1 198 ? 22.172 3.807 12.656 1 98.31 198 LEU B CA 1
ATOM 4006 C C . LEU B 1 198 ? 22.672 2.93 11.516 1 98.31 198 LEU B C 1
ATOM 4008 O O . LEU B 1 198 ? 21.875 2.264 10.844 1 98.31 198 LEU B O 1
ATOM 4012 N N . GLU B 1 199 ? 23.969 2.875 11.289 1 98 199 GLU B N 1
ATOM 4013 C CA . GLU B 1 199 ? 24.547 2.127 10.18 1 98 199 GLU B CA 1
ATOM 4014 C C . GLU B 1 199 ? 24.25 0.637 10.297 1 98 199 GLU B C 1
ATOM 4016 O O . GLU B 1 199 ? 24.078 -0.048 9.289 1 98 199 GLU B O 1
ATOM 4021 N N . ASP B 1 200 ? 24.219 0.133 11.523 1 98.44 200 ASP B N 1
ATOM 4022 C CA . ASP B 1 200 ? 23.875 -1.268 11.734 1 98.44 200 ASP B CA 1
ATOM 4023 C C . ASP B 1 200 ? 22.438 -1.542 11.297 1 98.44 200 ASP B C 1
ATOM 4025 O O . ASP B 1 200 ? 22.141 -2.572 10.688 1 98.44 200 ASP B O 1
ATOM 4029 N N . LEU B 1 201 ? 21.562 -0.621 11.641 1 98.81 201 LEU B N 1
ATOM 4030 C CA . LEU B 1 201 ? 20.172 -0.733 11.219 1 98.81 201 LEU B CA 1
ATOM 4031 C C . LEU B 1 201 ? 20.062 -0.744 9.695 1 98.81 201 LEU B C 1
ATOM 4033 O O . LEU B 1 201 ? 19.359 -1.582 9.125 1 98.81 201 LEU B O 1
ATOM 4037 N N . LEU B 1 202 ? 20.734 0.169 9.062 1 98.88 202 LEU B N 1
ATOM 4038 C CA . LEU B 1 202 ? 20.703 0.305 7.613 1 98.88 202 LEU B CA 1
ATOM 4039 C C . LEU B 1 202 ? 21.219 -0.961 6.938 1 98.88 202 LEU B C 1
ATOM 4041 O O . LEU B 1 202 ? 20.656 -1.405 5.934 1 98.88 202 LEU B O 1
ATOM 4045 N N . ALA B 1 203 ? 22.219 -1.624 7.496 1 98.75 203 ALA B N 1
ATOM 4046 C CA . ALA B 1 203 ? 22.891 -2.766 6.895 1 98.75 203 ALA B CA 1
ATOM 4047 C C . ALA B 1 203 ? 22 -4 6.879 1 98.75 203 ALA B C 1
ATOM 4049 O O . ALA B 1 203 ? 22.141 -4.863 6.008 1 98.75 203 ALA B O 1
ATOM 4050 N N . VAL B 1 204 ? 21.078 -4.102 7.793 1 98.69 204 VAL B N 1
ATOM 4051 C CA . VAL B 1 204 ? 20.312 -5.34 7.918 1 98.69 204 VAL B CA 1
ATOM 4052 C C . VAL B 1 204 ? 18.906 -5.145 7.332 1 98.69 204 VAL B C 1
ATOM 4054 O O . VAL B 1 204 ? 18.172 -6.109 7.156 1 98.69 204 VAL B O 1
ATOM 4057 N N . SER B 1 205 ? 18.531 -3.916 7.008 1 98.94 205 SER B N 1
ATOM 4058 C CA . SER B 1 205 ? 17.156 -3.596 6.648 1 98.94 205 SER B CA 1
ATOM 4059 C C . SER B 1 205 ? 16.906 -3.811 5.156 1 98.94 205 SER B C 1
ATOM 4061 O O . SER B 1 205 ? 17.75 -3.445 4.324 1 98.94 205 SER B O 1
ATOM 4063 N N . ASP B 1 206 ? 15.812 -4.457 4.816 1 98.94 206 ASP B N 1
ATOM 4064 C CA . ASP B 1 206 ? 15.328 -4.52 3.441 1 98.94 206 ASP B CA 1
ATOM 4065 C C . ASP B 1 206 ? 14.562 -3.25 3.07 1 98.94 206 ASP B C 1
ATOM 4067 O O . ASP B 1 206 ? 14.555 -2.848 1.906 1 98.94 206 ASP B O 1
ATOM 4071 N N . TYR B 1 207 ? 13.891 -2.699 4.023 1 98.94 207 TYR B N 1
ATOM 4072 C CA . TYR B 1 207 ? 13.172 -1.435 3.928 1 98.94 207 TYR B CA 1
ATOM 4073 C C . TYR B 1 207 ? 13.547 -0.502 5.07 1 98.94 207 TYR B C 1
ATOM 4075 O O . TYR B 1 207 ? 13.688 -0.938 6.215 1 98.94 207 TYR B O 1
ATOM 4083 N N . VAL B 1 208 ? 13.766 0.781 4.746 1 98.94 208 VAL B N 1
ATOM 4084 C CA . VAL B 1 208 ? 14.062 1.797 5.75 1 98.94 208 VAL B CA 1
ATOM 4085 C C . VAL B 1 208 ? 13.047 2.932 5.656 1 98.94 208 VAL B C 1
ATOM 4087 O O . VAL B 1 208 ? 12.852 3.512 4.586 1 98.94 208 VAL B O 1
ATOM 4090 N N . VAL B 1 209 ? 12.383 3.234 6.75 1 98.94 209 VAL B N 1
ATOM 4091 C CA . VAL B 1 209 ? 11.422 4.336 6.77 1 98.94 209 VAL B CA 1
ATOM 4092 C C . VAL B 1 209 ? 11.922 5.438 7.699 1 98.94 209 VAL B C 1
ATOM 4094 O O . VAL B 1 209 ? 12.352 5.164 8.82 1 98.94 209 VAL B O 1
ATOM 4097 N N . LEU B 1 210 ? 11.922 6.68 7.207 1 98.88 210 LEU B N 1
ATOM 4098 C CA . LEU B 1 210 ? 12.359 7.844 7.969 1 98.88 210 LEU B CA 1
ATOM 4099 C C . LEU B 1 210 ? 11.156 8.586 8.555 1 98.88 210 LEU B C 1
ATOM 4101 O O . LEU B 1 210 ? 10.266 9 7.816 1 98.88 210 LEU B O 1
ATOM 4105 N N . LEU B 1 211 ? 11.133 8.742 9.844 1 98.19 211 LEU B N 1
ATOM 4106 C CA . LEU B 1 211 ? 10.055 9.398 10.578 1 98.19 211 LEU B CA 1
ATOM 4107 C C . LEU B 1 211 ? 10.609 10.289 11.68 1 98.19 211 LEU B C 1
ATOM 4109 O O . LEU B 1 211 ? 10.18 10.195 12.836 1 98.19 211 LEU B O 1
ATOM 4113 N N . VAL B 1 212 ? 11.516 11.172 11.32 1 97.25 212 VAL B N 1
ATOM 4114 C CA . VAL B 1 212 ? 12.164 12.055 12.281 1 97.25 212 VAL B CA 1
ATOM 4115 C C . VAL B 1 212 ? 11.719 13.5 12.039 1 97.25 212 VAL B C 1
ATOM 4117 O O . VAL B 1 212 ? 11.383 13.867 10.914 1 97.25 212 VAL B O 1
ATOM 4120 N N . ASN B 1 213 ? 11.766 14.305 13.094 1 92.69 213 ASN B N 1
ATOM 4121 C CA . ASN B 1 213 ? 11.617 15.742 12.914 1 92.69 213 ASN B CA 1
ATOM 4122 C C . ASN B 1 213 ? 12.852 16.359 12.25 1 92.69 213 ASN B C 1
ATOM 4124 O O . ASN B 1 213 ? 13.969 15.883 12.453 1 92.69 213 ASN B O 1
ATOM 4128 N N . LEU B 1 214 ? 12.602 17.344 11.492 1 94 214 LEU B N 1
ATOM 4129 C CA . LEU B 1 214 ? 13.742 18.047 10.906 1 94 214 LEU B CA 1
ATOM 4130 C C . LEU B 1 214 ? 14.383 18.984 11.93 1 94 214 LEU B C 1
ATOM 4132 O O . LEU B 1 214 ? 13.695 19.75 12.586 1 94 214 LEU B O 1
ATOM 4136 N N . SER B 1 215 ? 15.562 18.859 12.211 1 93 215 SER B N 1
ATOM 4137 C CA . SER B 1 215 ? 16.438 19.656 13.062 1 93 215 SER B CA 1
ATOM 4138 C C . SER B 1 215 ? 17.844 19.75 12.484 1 93 215 SER B C 1
ATOM 4140 O O . SER B 1 215 ? 18.109 19.219 11.398 1 93 215 SER B O 1
ATOM 4142 N N . LYS B 1 216 ? 18.703 20.453 13.125 1 94.56 216 LYS B N 1
ATOM 4143 C CA . LYS B 1 216 ? 20.094 20.5 12.688 1 94.56 216 LYS B CA 1
ATOM 4144 C C . LYS B 1 216 ? 20.703 19.094 12.688 1 94.56 216 LYS B C 1
ATOM 4146 O O . LYS B 1 216 ? 21.453 18.734 11.773 1 94.56 216 LYS B O 1
ATOM 4151 N N . ALA B 1 217 ? 20.344 18.344 13.656 1 94.31 217 ALA B N 1
ATOM 4152 C CA . ALA B 1 217 ? 20.906 17 13.836 1 94.31 217 ALA B CA 1
ATOM 4153 C C . ALA B 1 217 ? 20.375 16.031 12.789 1 94.31 217 ALA B C 1
ATOM 4155 O O . ALA B 1 217 ? 21.047 15.062 12.422 1 94.31 217 ALA B O 1
ATOM 4156 N N . SER B 1 218 ? 19.172 16.266 12.211 1 96.56 218 SER B N 1
ATOM 4157 C CA . SER B 1 218 ? 18.562 15.305 11.297 1 96.56 218 SER B CA 1
ATOM 4158 C C . SER B 1 218 ? 18.688 15.773 9.852 1 96.56 218 SER B C 1
ATOM 4160 O O . SER B 1 218 ? 18.281 15.062 8.93 1 96.56 218 SER B O 1
ATOM 4162 N N . THR B 1 219 ? 19.219 17 9.68 1 97.75 219 THR B N 1
ATOM 4163 C CA . THR B 1 219 ? 19.453 17.453 8.32 1 97.75 219 THR B CA 1
ATOM 4164 C C . THR B 1 219 ? 20.531 16.609 7.641 1 97.75 219 THR B C 1
ATOM 4166 O O . THR B 1 219 ? 21.641 16.469 8.156 1 97.75 219 THR B O 1
ATOM 4169 N N . HIS B 1 220 ? 20.172 16.016 6.535 1 98.06 220 HIS B N 1
ATOM 4170 C CA . HIS B 1 220 ? 21.047 15.133 5.777 1 98.06 220 HIS B CA 1
ATOM 4171 C C . HIS B 1 220 ? 21.516 13.953 6.625 1 98.06 220 HIS B C 1
ATOM 4173 O O . HIS B 1 220 ? 22.688 13.547 6.547 1 98.06 220 HIS B O 1
ATOM 4179 N N . LEU B 1 221 ? 20.594 13.555 7.52 1 98.44 221 LEU B N 1
ATOM 4180 C CA . LEU B 1 221 ? 20.828 12.367 8.336 1 98.44 221 LEU B CA 1
ATOM 4181 C C . LEU B 1 221 ? 21.188 11.172 7.457 1 98.44 221 LEU B C 1
ATOM 4183 O O . LEU B 1 221 ? 22.031 10.352 7.836 1 98.44 221 LEU B O 1
ATOM 4187 N N . ILE B 1 222 ? 20.547 11.016 6.309 1 98.88 222 ILE B N 1
ATOM 4188 C CA . ILE B 1 222 ? 20.844 9.992 5.316 1 98.88 222 ILE B CA 1
ATOM 4189 C C . ILE B 1 222 ? 21.609 10.602 4.148 1 98.88 222 ILE B C 1
ATOM 4191 O O . ILE B 1 222 ? 21.016 11.25 3.279 1 98.88 222 ILE B O 1
ATOM 4195 N N . GLY B 1 223 ? 22.844 10.453 4.184 1 98.56 223 GLY B N 1
ATOM 4196 C CA . GLY B 1 223 ? 23.719 10.898 3.109 1 98.56 223 GLY B CA 1
ATOM 4197 C C . GLY B 1 223 ? 24.406 9.75 2.381 1 98.56 223 GLY B C 1
ATOM 4198 O O . GLY B 1 223 ? 23.922 8.617 2.402 1 98.56 223 GLY B O 1
ATOM 4199 N N . ARG B 1 224 ? 25.438 10.008 1.656 1 98.44 224 ARG B N 1
ATOM 4200 C CA . ARG B 1 224 ? 26.156 9.039 0.836 1 98.44 224 ARG B CA 1
ATOM 4201 C C . ARG B 1 224 ? 26.609 7.848 1.672 1 98.44 224 ARG B C 1
ATOM 4203 O O . ARG B 1 224 ? 26.469 6.695 1.256 1 98.44 224 ARG B O 1
ATOM 4210 N N . LYS B 1 225 ? 27.172 8.141 2.793 1 98.44 225 LYS B N 1
ATOM 4211 C CA . LYS B 1 225 ? 27.688 7.082 3.668 1 98.44 225 LYS B CA 1
ATOM 4212 C C . LYS B 1 225 ? 26.562 6.145 4.102 1 98.44 225 LYS B C 1
ATOM 4214 O O . LYS B 1 225 ? 26.719 4.922 4.051 1 98.44 225 LYS B O 1
ATOM 4219 N N . GLN B 1 226 ? 25.5 6.703 4.551 1 98.81 226 GLN B N 1
ATOM 4220 C CA . GLN B 1 226 ? 24.359 5.922 5.02 1 98.81 226 GLN B CA 1
ATOM 4221 C C . GLN B 1 226 ? 23.75 5.109 3.885 1 98.81 226 GLN B C 1
ATOM 4223 O O . GLN B 1 226 ? 23.406 3.939 4.062 1 98.81 226 GLN B O 1
ATOM 4228 N N . LEU B 1 227 ? 23.609 5.719 2.734 1 98.81 227 LEU B N 1
ATOM 4229 C CA . LEU B 1 227 ? 23.062 5.031 1.571 1 98.81 227 LEU B CA 1
ATOM 4230 C C . LEU B 1 227 ? 23.938 3.857 1.168 1 98.81 227 LEU B C 1
ATOM 4232 O O . LEU B 1 227 ? 23.438 2.795 0.792 1 98.81 227 LEU B O 1
ATOM 4236 N N . SER B 1 228 ? 25.234 4.043 1.289 1 98.5 228 SER B N 1
ATOM 4237 C CA . SER B 1 228 ? 26.188 2.986 0.936 1 98.5 228 SER B CA 1
ATOM 4238 C C . SER B 1 228 ? 26.125 1.829 1.926 1 98.5 228 SER B C 1
ATOM 4240 O O . SER B 1 228 ? 26.516 0.706 1.604 1 98.5 228 SER B O 1
ATOM 4242 N N . ALA B 1 229 ? 25.672 2.121 3.117 1 98.62 229 ALA B N 1
ATOM 4243 C CA . ALA B 1 229 ? 25.578 1.1 4.156 1 98.62 229 ALA B CA 1
ATOM 4244 C C . ALA B 1 229 ? 24.328 0.245 3.973 1 98.62 229 ALA B C 1
ATOM 4246 O O . ALA B 1 229 ? 24.219 -0.832 4.562 1 98.62 229 ALA B O 1
ATOM 4247 N N . MET B 1 230 ? 23.375 0.654 3.174 1 98.75 230 MET B N 1
ATOM 4248 C CA . MET B 1 230 ? 22.141 -0.089 2.943 1 98.75 230 MET B CA 1
ATOM 4249 C C . MET B 1 230 ? 22.375 -1.268 2.008 1 98.75 230 MET B C 1
ATOM 4251 O O . MET B 1 230 ? 23.344 -1.279 1.254 1 98.75 230 MET B O 1
ATOM 4255 N N . LYS B 1 231 ? 21.484 -2.285 2.096 1 98.5 231 LYS B N 1
ATOM 4256 C CA . LYS B 1 231 ? 21.516 -3.365 1.113 1 98.5 231 LYS B CA 1
ATOM 4257 C C . LYS B 1 231 ? 21.266 -2.836 -0.295 1 98.5 231 LYS B C 1
ATOM 4259 O O . LYS B 1 231 ? 20.438 -1.936 -0.487 1 98.5 231 LYS B O 1
ATOM 4264 N N . SER B 1 232 ? 21.875 -3.371 -1.272 1 98.25 232 SER B N 1
ATOM 4265 C CA . SER B 1 232 ? 21.641 -2.971 -2.656 1 98.25 232 SER B CA 1
ATOM 4266 C C . SER B 1 232 ? 20.203 -3.262 -3.088 1 98.25 232 SER B C 1
ATOM 4268 O O . SER B 1 232 ? 19.719 -2.684 -4.059 1 98.25 232 SER B O 1
ATOM 4270 N N . THR B 1 233 ? 19.5 -4.137 -2.336 1 97.62 233 THR B N 1
ATOM 4271 C CA . THR B 1 233 ? 18.125 -4.504 -2.643 1 97.62 233 THR B CA 1
ATOM 4272 C C . THR B 1 233 ? 17.141 -3.67 -1.82 1 97.62 233 THR B C 1
ATOM 4274 O O . THR B 1 233 ? 15.938 -3.875 -1.892 1 97.62 233 THR B O 1
ATOM 4277 N N . ALA B 1 234 ? 17.625 -2.74 -1.032 1 98.69 234 ALA B N 1
ATOM 4278 C CA . ALA B 1 234 ? 16.797 -2.049 -0.054 1 98.69 234 ALA B CA 1
ATOM 4279 C C . ALA B 1 234 ? 16.031 -0.896 -0.703 1 98.69 234 ALA B C 1
ATOM 4281 O O . ALA B 1 234 ? 16.438 -0.388 -1.751 1 98.69 234 ALA B O 1
ATOM 4282 N N . THR B 1 235 ? 14.953 -0.557 -0.132 1 98.88 235 THR B N 1
ATOM 4283 C CA . THR B 1 235 ? 14.156 0.612 -0.488 1 98.88 235 THR B CA 1
ATOM 4284 C C . THR B 1 235 ? 14.141 1.623 0.654 1 98.88 235 THR B C 1
ATOM 4286 O O . THR B 1 235 ? 13.961 1.253 1.816 1 98.88 235 THR B O 1
ATOM 4289 N N . LEU B 1 236 ? 14.383 2.859 0.324 1 98.94 236 LEU B N 1
ATOM 4290 C CA . LEU B 1 236 ? 14.305 3.955 1.285 1 98.94 236 LEU B CA 1
ATOM 4291 C C . LEU B 1 236 ? 12.961 4.672 1.182 1 98.94 236 LEU B C 1
ATOM 4293 O O . LEU B 1 236 ? 12.57 5.113 0.099 1 98.94 236 LEU B O 1
ATOM 4297 N N . ILE B 1 237 ? 12.227 4.766 2.281 1 98.94 237 ILE B N 1
ATOM 4298 C CA . ILE B 1 237 ? 10.945 5.469 2.348 1 98.94 237 ILE B CA 1
ATOM 4299 C C . ILE B 1 237 ? 11.086 6.707 3.229 1 98.94 237 ILE B C 1
ATOM 4301 O O . ILE B 1 237 ? 11.516 6.613 4.383 1 98.94 237 ILE B O 1
ATOM 4305 N N . ASN B 1 238 ? 10.75 7.863 2.674 1 98.88 238 ASN B N 1
ATOM 4306 C CA . ASN B 1 238 ? 10.812 9.094 3.459 1 98.88 238 ASN B CA 1
ATOM 4307 C C . ASN B 1 238 ? 9.453 9.789 3.52 1 98.88 238 ASN B C 1
ATOM 4309 O O . ASN B 1 238 ? 8.984 10.32 2.516 1 98.88 238 ASN B O 1
ATOM 4313 N N . VAL B 1 239 ? 8.82 9.773 4.699 1 98.38 239 VAL B N 1
ATOM 4314 C CA . VAL B 1 239 ? 7.566 10.477 4.922 1 98.38 239 VAL B CA 1
ATOM 4315 C C . VAL B 1 239 ? 7.746 11.516 6.027 1 98.38 239 VAL B C 1
ATOM 4317 O O . VAL B 1 239 ? 6.781 11.891 6.695 1 98.38 239 VAL B O 1
ATOM 4320 N N . SER B 1 240 ? 8.961 11.891 6.312 1 96.75 240 SER B N 1
ATOM 4321 C CA . SER B 1 240 ? 9.281 12.906 7.301 1 96.75 240 SER B CA 1
ATOM 4322 C C . SER B 1 240 ? 9.43 14.281 6.652 1 96.75 240 SER B C 1
ATOM 4324 O O . SER B 1 240 ? 8.438 14.906 6.281 1 96.75 240 SER B O 1
ATOM 4326 N N . ARG B 1 241 ? 10.719 14.727 6.367 1 96.88 241 ARG B N 1
ATOM 4327 C CA . ARG B 1 241 ? 11.031 15.961 5.652 1 96.88 241 ARG B CA 1
ATOM 4328 C C . ARG B 1 241 ? 12.094 15.727 4.59 1 96.88 241 ARG B C 1
ATOM 4330 O O . ARG B 1 241 ? 12.992 14.906 4.777 1 96.88 241 ARG B O 1
ATOM 4337 N N . GLY B 1 242 ? 11.953 16.453 3.51 1 97.25 242 GLY B N 1
ATOM 4338 C CA . GLY B 1 242 ? 12.867 16.266 2.396 1 97.25 242 GLY B CA 1
ATOM 4339 C C . GLY B 1 242 ? 14.328 16.453 2.783 1 97.25 242 GLY B C 1
ATOM 4340 O O . GLY B 1 242 ? 15.195 15.711 2.324 1 97.25 242 GLY B O 1
ATOM 4341 N N . MET B 1 243 ? 14.578 17.359 3.719 1 97.5 243 MET B N 1
ATOM 4342 C CA . MET B 1 243 ? 15.945 17.766 4.059 1 97.5 243 MET B CA 1
ATOM 4343 C C . MET B 1 243 ? 16.609 16.719 4.957 1 97.5 243 MET B C 1
ATOM 4345 O O . MET B 1 243 ? 17.812 16.797 5.215 1 97.5 243 MET B O 1
ATOM 4349 N N . VAL B 1 244 ? 15.906 15.727 5.332 1 98.5 244 VAL B N 1
ATOM 4350 C CA . VAL B 1 244 ? 16.484 14.641 6.125 1 98.5 244 VAL B CA 1
ATOM 4351 C C . VAL B 1 244 ? 17.406 13.797 5.25 1 98.5 244 VAL B C 1
ATOM 4353 O O . VAL B 1 244 ? 18.344 13.18 5.75 1 98.5 244 VAL B O 1
ATOM 4356 N N . VAL B 1 245 ? 17.172 13.828 3.949 1 98.75 245 VAL B N 1
ATOM 4357 C CA . VAL B 1 245 ? 17.953 13.055 2.996 1 98.75 245 VAL B CA 1
ATOM 4358 C C . VAL B 1 245 ? 18.781 13.992 2.119 1 98.75 245 VAL B C 1
ATOM 4360 O O . VAL B 1 245 ? 18.266 15.008 1.634 1 98.75 245 VAL B O 1
ATOM 4363 N N . ASP B 1 246 ? 20.078 13.727 2.027 1 98.62 246 ASP B N 1
ATOM 4364 C CA . ASP B 1 246 ? 20.859 14.359 0.972 1 98.62 246 ASP B CA 1
ATOM 4365 C C . ASP B 1 246 ? 20.391 13.906 -0.409 1 98.62 246 ASP B C 1
ATOM 4367 O O . ASP B 1 246 ? 20.781 12.844 -0.888 1 98.62 246 ASP B O 1
ATOM 4371 N N . GLN B 1 247 ? 19.656 14.766 -1.037 1 97.88 247 GLN B N 1
ATOM 4372 C CA . GLN B 1 247 ? 18.938 14.375 -2.25 1 97.88 247 GLN B CA 1
ATOM 4373 C C . GLN B 1 247 ? 19.906 14.125 -3.402 1 97.88 247 GLN B C 1
ATOM 4375 O O . GLN B 1 247 ? 19.641 13.289 -4.27 1 97.88 247 GLN B O 1
ATOM 4380 N N . GLU B 1 248 ? 20.953 14.859 -3.451 1 97.75 248 GLU B N 1
ATOM 4381 C CA . GLU B 1 248 ? 21.969 14.594 -4.469 1 97.75 248 GLU B CA 1
ATOM 4382 C C . GLU B 1 248 ? 22.562 13.203 -4.309 1 97.75 248 GLU B C 1
ATOM 4384 O O . GLU B 1 248 ? 22.734 12.477 -5.293 1 97.75 248 GLU B O 1
ATOM 4389 N N . ALA B 1 249 ? 22.906 12.883 -3.113 1 98.69 249 ALA B N 1
ATOM 4390 C CA . ALA B 1 249 ? 23.422 11.547 -2.822 1 98.69 249 ALA B CA 1
ATOM 4391 C C . ALA B 1 249 ? 22.391 10.477 -3.178 1 98.69 249 ALA B C 1
ATOM 4393 O O . ALA B 1 249 ? 22.734 9.398 -3.672 1 98.69 249 ALA B O 1
ATOM 4394 N N . LEU B 1 250 ? 21.172 10.773 -2.904 1 98.81 250 LEU B N 1
ATOM 4395 C CA . LEU B 1 250 ? 20.094 9.82 -3.203 1 98.81 250 LEU B CA 1
ATOM 4396 C C . LEU B 1 250 ? 19.984 9.586 -4.703 1 98.81 250 LEU B C 1
ATOM 4398 O O . LEU B 1 250 ? 19.844 8.445 -5.148 1 98.81 250 LEU B O 1
ATOM 4402 N N . VAL B 1 251 ? 20 10.68 -5.484 1 98.62 251 VAL B N 1
ATOM 4403 C CA . VAL B 1 251 ? 19.953 10.562 -6.938 1 98.62 251 VAL B CA 1
ATOM 4404 C C . VAL B 1 251 ? 21.078 9.641 -7.414 1 98.62 251 VAL B C 1
ATOM 4406 O O . VAL B 1 251 ? 20.828 8.703 -8.188 1 98.62 251 VAL B O 1
ATOM 4409 N N . GLU B 1 252 ? 22.234 9.906 -6.922 1 98.62 252 GLU B N 1
ATOM 4410 C CA . GLU B 1 252 ? 23.391 9.102 -7.305 1 98.62 252 GLU B CA 1
ATOM 4411 C C . GLU B 1 252 ? 23.188 7.637 -6.914 1 98.62 252 GLU B C 1
ATOM 4413 O O . GLU B 1 252 ? 23.484 6.734 -7.707 1 98.62 252 GLU B O 1
ATOM 4418 N N . ALA B 1 253 ? 22.75 7.391 -5.73 1 98.81 253 ALA B N 1
ATOM 4419 C CA . ALA B 1 253 ? 22.562 6.035 -5.223 1 98.81 253 ALA B CA 1
ATOM 4420 C C . ALA B 1 253 ? 21.547 5.273 -6.07 1 98.81 253 ALA B C 1
ATOM 4422 O O . ALA B 1 253 ? 21.734 4.09 -6.359 1 98.81 253 ALA B O 1
ATOM 4423 N N . LEU B 1 254 ? 20.5 5.91 -6.477 1 98.69 254 LEU B N 1
ATOM 4424 C CA . LEU B 1 254 ? 19.438 5.281 -7.27 1 98.69 254 LEU B CA 1
ATOM 4425 C C . LEU B 1 254 ? 19.922 5.016 -8.695 1 98.69 254 LEU B C 1
ATOM 4427 O O . LEU B 1 254 ? 19.641 3.959 -9.266 1 98.69 254 LEU B O 1
ATOM 4431 N N . GLN B 1 255 ? 20.641 5.965 -9.242 1 98.12 255 GLN B N 1
ATOM 4432 C CA . GLN B 1 255 ? 21.156 5.816 -10.594 1 98.12 255 GLN B CA 1
ATOM 4433 C C . GLN B 1 255 ? 22.172 4.672 -10.672 1 98.12 255 GLN B C 1
ATOM 4435 O O . GLN B 1 255 ? 22.172 3.912 -11.641 1 98.12 255 GLN B O 1
ATOM 4440 N N . ASN B 1 256 ? 22.984 4.582 -9.633 1 98 256 ASN B N 1
ATOM 4441 C CA . ASN B 1 256 ? 24.062 3.586 -9.617 1 98 256 ASN B CA 1
ATOM 4442 C C . ASN B 1 256 ? 23.578 2.262 -9.023 1 98 256 ASN B C 1
ATOM 4444 O O . ASN B 1 256 ? 24.359 1.318 -8.898 1 98 256 ASN B O 1
ATOM 4448 N N . LYS B 1 257 ? 22.375 2.221 -8.578 1 97.19 257 LYS B N 1
ATOM 4449 C CA . LYS B 1 257 ? 21.766 1.025 -8 1 97.19 257 LYS B CA 1
ATOM 4450 C C . LYS B 1 257 ? 22.484 0.598 -6.73 1 97.19 257 LYS B C 1
ATOM 4452 O O . LYS B 1 257 ? 22.672 -0.596 -6.488 1 97.19 257 LYS B O 1
ATOM 4457 N N . THR B 1 258 ? 23 1.668 -6.07 1 98.44 258 THR B N 1
ATOM 4458 C CA . THR B 1 258 ? 23.5 1.42 -4.723 1 98.44 258 THR B CA 1
ATOM 4459 C C . THR B 1 258 ? 22.375 0.888 -3.828 1 98.44 258 THR B C 1
ATOM 4461 O O . THR B 1 258 ? 22.625 0.035 -2.971 1 98.44 258 THR B O 1
ATOM 4464 N N . ILE B 1 259 ? 21.219 1.388 -3.957 1 98.62 259 ILE B N 1
ATOM 4465 C CA . ILE B 1 259 ? 19.984 0.834 -3.4 1 98.62 259 ILE B CA 1
ATOM 4466 C C . ILE B 1 259 ? 18.984 0.584 -4.523 1 98.62 259 ILE B C 1
ATOM 4468 O O . ILE B 1 259 ? 19.125 1.104 -5.629 1 98.62 259 ILE B O 1
ATOM 4472 N N . GLN B 1 260 ? 18.016 -0.183 -4.195 1 98 260 GLN B N 1
ATOM 4473 C CA . GLN B 1 260 ? 17.078 -0.634 -5.223 1 98 260 GLN B CA 1
ATOM 4474 C C . GLN B 1 260 ? 16.094 0.473 -5.598 1 98 260 GLN B C 1
ATOM 4476 O O . GLN B 1 260 ? 15.766 0.646 -6.773 1 98 260 GLN B O 1
ATOM 4481 N N . ALA B 1 261 ? 15.555 1.13 -4.625 1 98.69 261 ALA B N 1
ATOM 4482 C CA . ALA B 1 261 ? 14.461 2.061 -4.895 1 98.69 261 ALA B CA 1
ATOM 4483 C C . ALA B 1 261 ? 14.289 3.049 -3.742 1 98.69 261 ALA B C 1
ATOM 4485 O O . ALA B 1 261 ? 14.898 2.891 -2.684 1 98.69 261 ALA B O 1
ATOM 4486 N N . ALA B 1 262 ? 13.523 4.051 -3.994 1 98.88 262 ALA B N 1
ATOM 4487 C CA . ALA B 1 262 ? 13.062 4.98 -2.963 1 98.88 262 ALA B CA 1
ATOM 4488 C C . ALA B 1 262 ? 11.602 5.348 -3.166 1 98.88 262 ALA B C 1
ATOM 4490 O O . ALA B 1 262 ? 11.078 5.266 -4.281 1 98.88 262 ALA B O 1
ATOM 4491 N N . ALA B 1 263 ? 10.922 5.668 -2.148 1 98.94 263 ALA B N 1
ATOM 4492 C CA . ALA B 1 263 ? 9.555 6.191 -2.148 1 98.94 263 ALA B CA 1
ATOM 4493 C C . ALA B 1 263 ? 9.422 7.383 -1.208 1 98.94 263 ALA B C 1
ATOM 4495 O O . ALA B 1 263 ? 9.578 7.246 0.008 1 98.94 263 ALA B O 1
ATOM 4496 N N . LEU B 1 264 ? 9.125 8.531 -1.81 1 98.88 264 LEU B N 1
ATOM 4497 C CA . LEU B 1 264 ? 9.234 9.797 -1.094 1 98.88 264 LEU B CA 1
ATOM 4498 C C . LEU B 1 264 ? 7.891 10.523 -1.065 1 98.88 264 LEU B C 1
ATOM 4500 O O . LEU B 1 264 ? 7.293 10.781 -2.115 1 98.88 264 LEU B O 1
ATOM 4504 N N . ASP B 1 265 ? 7.422 10.883 0.102 1 98.31 265 ASP B N 1
ATOM 4505 C CA . ASP B 1 265 ? 6.281 11.789 0.22 1 98.31 265 ASP B CA 1
ATOM 4506 C C . ASP B 1 265 ? 6.738 13.234 0.335 1 98.31 265 ASP B C 1
ATOM 4508 O O . ASP B 1 265 ? 5.93 14.164 0.211 1 98.31 265 ASP B O 1
ATOM 4512 N N . VAL B 1 266 ? 8.023 13.383 0.634 1 97.12 266 VAL B N 1
ATOM 4513 C CA . VAL B 1 266 ? 8.586 14.711 0.868 1 97.12 266 VAL B CA 1
ATOM 4514 C C . VAL B 1 266 ? 9.891 14.859 0.089 1 97.12 266 VAL B C 1
ATOM 4516 O O . VAL B 1 266 ? 10.617 13.883 -0.107 1 97.12 266 VAL B O 1
ATOM 4519 N N . THR B 1 267 ? 10.133 16 -0.347 1 96.44 267 THR B N 1
ATOM 4520 C CA . THR B 1 267 ? 11.336 16.344 -1.086 1 96.44 267 THR B CA 1
ATOM 4521 C C . THR B 1 267 ? 11.828 17.734 -0.693 1 96.44 267 THR B C 1
ATOM 4523 O O . THR B 1 267 ? 11.188 18.422 0.117 1 96.44 267 THR B O 1
ATOM 4526 N N . TYR B 1 268 ? 12.953 18.094 -1.268 1 94.19 268 TYR B N 1
ATOM 4527 C CA . TYR B 1 268 ? 13.43 19.469 -1.157 1 94.19 268 TYR B CA 1
ATOM 4528 C C . TYR B 1 268 ? 13.953 19.984 -2.498 1 94.19 268 TYR B C 1
ATOM 4530 O O . TYR B 1 268 ? 14.859 19.375 -3.086 1 94.19 268 TYR B O 1
ATOM 4538 N N . PRO B 1 269 ? 13.516 21.125 -2.979 1 91.69 269 PRO B N 1
ATOM 4539 C CA . PRO B 1 269 ? 12.32 21.797 -2.482 1 91.69 269 PRO B CA 1
ATOM 4540 C C . PRO B 1 269 ? 11.047 20.984 -2.688 1 91.69 269 PRO B C 1
ATOM 4542 O O . PRO B 1 269 ? 11.102 19.859 -3.205 1 91.69 269 PRO B O 1
ATOM 4545 N N . GLU B 1 270 ? 9.961 21.469 -2.23 1 87.69 270 GLU B N 1
ATOM 4546 C CA . GLU B 1 270 ? 8.656 20.828 -2.35 1 87.69 270 GLU B CA 1
ATOM 4547 C C . GLU B 1 270 ? 7.609 21.797 -2.91 1 87.69 270 GLU B C 1
ATOM 4549 O O . GLU B 1 270 ? 7.289 22.797 -2.279 1 87.69 270 GLU B O 1
ATOM 4554 N N . PRO B 1 271 ? 7.188 21.516 -4.098 1 87.12 271 PRO B N 1
ATOM 4555 C CA . PRO B 1 271 ? 7.465 20.422 -5.023 1 87.12 271 PRO B CA 1
ATOM 4556 C C . PRO B 1 271 ? 8.82 20.562 -5.711 1 87.12 271 PRO B C 1
ATOM 4558 O O . PRO B 1 271 ? 9.414 21.641 -5.711 1 87.12 271 PRO B O 1
ATOM 4561 N N . LEU B 1 272 ? 9.234 19.469 -6.285 1 91.88 272 LEU B N 1
ATOM 4562 C CA . LEU B 1 272 ? 10.469 19.484 -7.055 1 91.88 272 LEU B CA 1
ATOM 4563 C C . LEU B 1 272 ? 10.281 20.203 -8.383 1 91.88 272 LEU B C 1
ATOM 4565 O O . LEU B 1 272 ? 9.219 20.109 -9 1 91.88 272 LEU B O 1
ATOM 4569 N N . PRO B 1 273 ? 11.391 20.953 -8.719 1 89.69 273 PRO B N 1
ATOM 4570 C CA . PRO B 1 273 ? 11.352 21.438 -10.102 1 89.69 273 PRO B CA 1
ATOM 4571 C C . PRO B 1 273 ? 11.164 20.312 -11.125 1 89.69 273 PRO B C 1
ATOM 4573 O O . PRO B 1 273 ? 11.68 19.219 -10.93 1 89.69 273 PRO B O 1
ATOM 4576 N N . ARG B 1 274 ? 10.547 20.562 -12.203 1 87.94 274 ARG B N 1
ATOM 4577 C CA . ARG B 1 274 ? 10.133 19.578 -13.195 1 87.94 274 ARG B CA 1
ATOM 4578 C C . ARG B 1 274 ? 11.344 18.859 -13.781 1 87.94 274 ARG B C 1
ATOM 4580 O O . ARG B 1 274 ? 11.242 17.703 -14.188 1 87.94 274 ARG B O 1
ATOM 4587 N N . ASP B 1 275 ? 12.461 19.484 -13.797 1 91.44 275 ASP B N 1
ATOM 4588 C CA . ASP B 1 275 ? 13.633 18.891 -14.43 1 91.44 275 ASP B CA 1
ATOM 4589 C C . ASP B 1 275 ? 14.531 18.219 -13.391 1 91.44 275 ASP B C 1
ATOM 4591 O O . ASP B 1 275 ? 15.641 17.797 -13.703 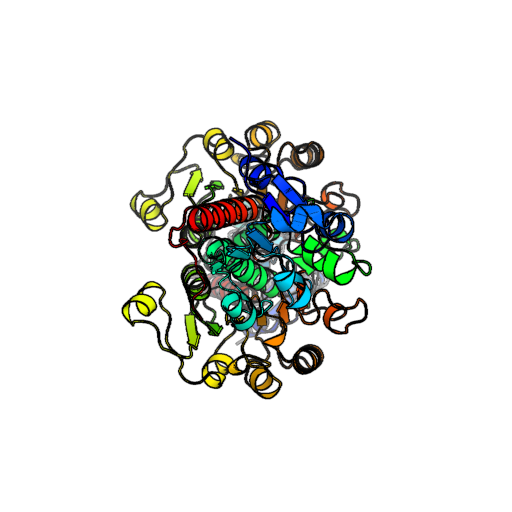1 91.44 275 ASP B O 1
ATOM 4595 N N . HIS B 1 276 ? 14.031 18.188 -12.242 1 94.31 276 HIS B N 1
ATOM 4596 C CA . HIS B 1 276 ? 14.859 17.547 -11.234 1 94.31 276 HIS B CA 1
ATOM 4597 C C . HIS B 1 276 ? 15.125 16.094 -11.586 1 94.31 276 HIS B C 1
ATOM 4599 O O . HIS B 1 276 ? 14.211 15.359 -11.977 1 94.31 276 HIS B O 1
ATOM 4605 N N . PRO B 1 277 ? 16.266 15.57 -11.383 1 96.5 277 PRO B N 1
ATOM 4606 C CA . PRO B 1 277 ? 16.641 14.219 -11.805 1 96.5 277 PRO B CA 1
ATOM 4607 C C . PRO B 1 277 ? 15.828 13.133 -11.109 1 96.5 277 PRO B C 1
ATOM 4609 O O . PRO B 1 277 ? 15.531 12.094 -11.719 1 96.5 277 PRO B O 1
ATOM 4612 N N . LEU B 1 278 ? 15.398 13.266 -9.938 1 96.69 278 LEU B N 1
ATOM 4613 C CA . LEU B 1 278 ? 14.609 12.281 -9.211 1 96.69 278 LEU B CA 1
ATOM 4614 C C . LEU B 1 278 ? 13.336 11.93 -9.977 1 96.69 278 LEU B C 1
ATOM 4616 O O . LEU B 1 278 ? 12.867 10.789 -9.93 1 96.69 278 LEU B O 1
ATOM 4620 N N . LEU B 1 279 ? 12.828 12.906 -10.656 1 96.19 279 LEU B N 1
ATOM 4621 C CA . LEU B 1 279 ? 11.531 12.75 -11.305 1 96.19 279 LEU B CA 1
ATOM 4622 C C . LEU B 1 279 ? 11.656 11.938 -12.586 1 96.19 279 LEU B C 1
ATOM 4624 O O . LEU B 1 279 ? 10.648 11.492 -13.148 1 96.19 279 LEU B O 1
ATOM 4628 N N . SER B 1 280 ? 12.875 11.688 -13.039 1 95.12 280 SER B N 1
ATOM 4629 C CA . SER B 1 280 ? 13.086 10.938 -14.273 1 95.12 280 SER B CA 1
ATOM 4630 C C . SER B 1 280 ? 13.508 9.5 -13.984 1 95.12 280 SER B C 1
ATOM 4632 O O . SER B 1 280 ? 13.602 8.68 -14.898 1 95.12 280 SER B O 1
ATOM 4634 N N . LEU B 1 281 ? 13.781 9.195 -12.758 1 96.69 281 LEU B N 1
ATOM 4635 C CA . LEU B 1 281 ? 14.219 7.855 -12.391 1 96.69 281 LEU B CA 1
ATOM 4636 C C . LEU B 1 281 ? 13.039 6.898 -12.297 1 96.69 281 LEU B C 1
ATOM 4638 O O . LEU B 1 281 ? 11.992 7.25 -11.75 1 96.69 281 LEU B O 1
ATOM 4642 N N . PRO B 1 282 ? 13.117 5.699 -12.797 1 94.62 282 PRO B N 1
ATOM 4643 C CA . PRO B 1 282 ? 12.008 4.746 -12.797 1 94.62 282 PRO B CA 1
ATOM 4644 C C . PRO B 1 282 ? 11.844 4.039 -11.453 1 94.62 282 PRO B C 1
ATOM 4646 O O . PRO B 1 282 ? 10.828 3.387 -11.211 1 94.62 282 PRO B O 1
ATOM 4649 N N . ASN B 1 283 ? 12.867 4.078 -10.594 1 97.44 283 ASN B N 1
ATOM 4650 C CA . ASN B 1 283 ? 12.844 3.312 -9.352 1 97.44 283 ASN B CA 1
ATOM 4651 C C . ASN B 1 283 ? 12.602 4.211 -8.141 1 97.44 283 ASN B C 1
ATOM 4653 O O . ASN B 1 283 ? 13.117 3.943 -7.055 1 97.44 283 ASN B O 1
ATOM 4657 N N . VAL B 1 284 ? 11.867 5.305 -8.375 1 98.5 284 VAL B N 1
ATOM 4658 C CA . VAL B 1 284 ? 11.492 6.176 -7.266 1 98.5 284 VAL B CA 1
ATOM 4659 C C . VAL B 1 284 ? 10.023 6.578 -7.395 1 98.5 284 VAL B C 1
ATOM 4661 O O . VAL B 1 284 ? 9.523 6.773 -8.5 1 98.5 284 VAL B O 1
ATOM 4664 N N . ILE B 1 285 ? 9.297 6.543 -6.305 1 98.69 285 ILE B N 1
ATOM 4665 C CA . ILE B 1 285 ? 7.977 7.156 -6.191 1 98.69 285 ILE B CA 1
ATOM 4666 C C . ILE B 1 285 ? 8.102 8.516 -5.504 1 98.69 285 ILE B C 1
ATOM 4668 O O . ILE B 1 285 ? 8.812 8.656 -4.508 1 98.69 285 ILE B O 1
ATOM 4672 N N . VAL B 1 286 ? 7.531 9.539 -6.082 1 98.12 286 VAL B N 1
ATOM 4673 C CA . VAL B 1 286 ? 7.547 10.867 -5.484 1 98.12 286 VAL B CA 1
ATOM 4674 C C . VAL B 1 286 ? 6.121 11.391 -5.344 1 98.12 286 VAL B C 1
ATOM 4676 O O . VAL B 1 286 ? 5.418 11.57 -6.34 1 98.12 286 VAL B O 1
ATOM 4679 N N . LEU B 1 287 ? 5.703 11.594 -4.129 1 97.19 287 LEU B N 1
ATOM 4680 C CA . LEU B 1 287 ? 4.402 12.18 -3.84 1 97.19 287 LEU B CA 1
ATOM 4681 C C . LEU B 1 287 ? 4.547 13.633 -3.402 1 97.19 287 LEU B C 1
ATOM 4683 O O . LEU B 1 287 ? 5.621 14.055 -2.965 1 97.19 287 LEU B O 1
ATOM 4687 N N . PRO B 1 288 ? 3.539 14.461 -3.584 1 94.12 288 PRO B N 1
ATOM 4688 C CA . PRO B 1 288 ? 3.58 15.875 -3.209 1 94.12 288 PRO B CA 1
ATOM 4689 C C . PRO B 1 288 ? 3.08 16.125 -1.788 1 94.12 288 PRO B C 1
ATOM 4691 O O . PRO B 1 288 ? 2.168 16.922 -1.584 1 94.12 288 PRO B O 1
ATOM 4694 N N . HIS B 1 289 ? 3.717 15.422 -0.82 1 93.62 289 HIS B N 1
ATOM 4695 C CA . HIS B 1 289 ? 3.455 15.641 0.598 1 93.62 289 HIS B CA 1
ATOM 4696 C C . HIS B 1 289 ? 2 15.344 0.943 1 93.62 289 HIS B C 1
ATOM 4698 O O . HIS B 1 289 ? 1.284 16.203 1.446 1 93.62 289 HIS B O 1
ATOM 4704 N N . MET B 1 290 ? 1.637 14.078 0.874 1 95.56 290 MET B N 1
ATOM 4705 C CA . MET B 1 290 ? 0.245 13.656 0.98 1 95.56 290 MET B CA 1
ATOM 4706 C C . MET B 1 290 ? 0.017 12.859 2.26 1 95.56 290 MET B C 1
ATOM 4708 O O . MET B 1 290 ? -0.979 12.141 2.381 1 95.56 290 MET B O 1
ATOM 4712 N N . GLY B 1 291 ? 0.928 12.875 3.152 1 95.69 291 GLY B N 1
ATOM 4713 C CA . GLY B 1 291 ? 0.848 12.086 4.367 1 95.69 291 GLY B CA 1
ATOM 4714 C C . GLY B 1 291 ? -0.487 12.211 5.078 1 95.69 291 GLY B C 1
ATOM 4715 O O . GLY B 1 291 ? -1.009 11.234 5.613 1 95.69 291 GLY B O 1
ATOM 4716 N N . THR B 1 292 ? -1.044 13.43 5.031 1 95.06 292 THR B N 1
ATOM 4717 C CA . THR B 1 292 ? -2.297 13.68 5.73 1 95.06 292 THR B CA 1
ATOM 4718 C C . THR B 1 292 ? -3.398 14.07 4.746 1 95.06 292 THR B C 1
ATOM 4720 O O . THR B 1 292 ? -4.445 14.586 5.148 1 95.06 292 THR B O 1
ATOM 4723 N N . HIS B 1 293 ? -3.174 13.883 3.457 1 94.75 293 HIS B N 1
ATOM 4724 C CA . HIS B 1 293 ? -4.051 14.406 2.416 1 94.75 293 HIS B CA 1
ATOM 4725 C C . HIS B 1 293 ? -5.238 13.477 2.18 1 94.75 293 HIS B C 1
ATOM 4727 O O . HIS B 1 293 ? -5.441 12.984 1.066 1 94.75 293 HIS B O 1
ATOM 4733 N N . THR B 1 294 ? -6.027 13.227 3.168 1 96.56 294 THR B N 1
ATOM 4734 C CA . THR B 1 294 ? -7.336 12.578 3.1 1 96.56 294 THR B CA 1
ATOM 4735 C C . THR B 1 294 ? -8.43 13.516 3.609 1 96.56 294 THR B C 1
ATOM 4737 O O . THR B 1 294 ? -8.172 14.383 4.449 1 96.56 294 THR B O 1
ATOM 4740 N N . LEU B 1 295 ? -9.586 13.352 3.092 1 96.19 295 LEU B N 1
ATOM 4741 C CA . LEU B 1 295 ? -10.703 14.195 3.502 1 96.19 295 LEU B CA 1
ATOM 4742 C C . LEU B 1 295 ? -10.953 14.078 5 1 96.19 295 LEU B C 1
ATOM 4744 O O . LEU B 1 295 ? -11.07 15.094 5.695 1 96.19 295 LEU B O 1
ATOM 4748 N N . GLU B 1 296 ? -11 12.883 5.512 1 97 296 GLU B N 1
ATOM 4749 C CA . GLU B 1 296 ? -11.297 12.633 6.918 1 97 296 GLU B CA 1
ATOM 4750 C C . GLU B 1 296 ? -10.227 13.234 7.824 1 97 296 GLU B C 1
ATOM 4752 O O . GLU B 1 296 ? -10.539 13.945 8.781 1 97 296 GLU B O 1
ATOM 4757 N N . THR B 1 297 ? -8.984 12.984 7.496 1 97.19 297 THR B N 1
ATOM 4758 C CA . THR B 1 297 ? -7.895 13.492 8.32 1 97.19 297 THR B CA 1
ATOM 4759 C C . THR B 1 297 ? -7.84 15.016 8.273 1 97.19 297 THR B C 1
ATOM 4761 O O . THR B 1 297 ? -7.637 15.664 9.305 1 97.19 297 THR B O 1
ATOM 4764 N N . SER B 1 298 ? -8.016 15.609 7.086 1 96.25 298 SER B N 1
ATOM 4765 C CA . SER B 1 298 ? -8.016 17.062 6.969 1 96.25 298 SER B CA 1
ATOM 4766 C C . SER B 1 298 ? -9.117 17.688 7.824 1 96.25 298 SER B C 1
ATOM 4768 O O . SER B 1 298 ? -8.891 18.688 8.492 1 96.25 298 SER B O 1
ATOM 4770 N N . ARG B 1 299 ? -10.258 17.078 7.816 1 97.12 299 ARG B N 1
ATOM 4771 C CA . ARG B 1 299 ? -11.359 17.547 8.648 1 97.12 299 ARG B CA 1
ATOM 4772 C C . ARG B 1 299 ? -10.984 17.5 10.125 1 97.12 299 ARG B C 1
ATOM 4774 O O . ARG B 1 299 ? -11.219 18.453 10.867 1 97.12 299 ARG B O 1
ATOM 4781 N N . HIS B 1 300 ? -10.398 16.391 10.508 1 97.56 300 HIS B N 1
ATOM 4782 C CA . HIS B 1 300 ? -10.008 16.234 11.898 1 97.56 300 HIS B CA 1
ATOM 4783 C C . HIS B 1 300 ? -8.93 17.234 12.289 1 97.56 300 HIS B C 1
ATOM 4785 O O . HIS B 1 300 ? -8.922 17.75 13.414 1 97.56 300 HIS B O 1
ATOM 4791 N N . MET B 1 301 ? -8.008 17.484 11.383 1 97.44 301 MET B N 1
ATOM 4792 C CA . MET B 1 301 ? -6.953 18.469 11.625 1 97.44 301 MET B CA 1
ATOM 4793 C C . MET B 1 301 ? -7.547 19.844 11.867 1 97.44 301 MET B C 1
ATOM 4795 O O . MET B 1 301 ? -7.191 20.516 12.836 1 97.44 301 MET B O 1
ATOM 4799 N N . ILE B 1 302 ? -8.477 20.234 11.016 1 97.69 302 ILE B N 1
ATOM 4800 C CA . ILE B 1 302 ? -9.07 21.562 11.125 1 97.69 302 ILE B CA 1
ATOM 4801 C C . ILE B 1 302 ? -9.859 21.656 12.43 1 97.69 302 ILE B C 1
ATOM 4803 O O . ILE B 1 302 ? -9.766 22.656 13.141 1 97.69 302 ILE B O 1
ATOM 4807 N N . LYS B 1 303 ? -10.609 20.625 12.758 1 98 303 LYS B N 1
ATOM 4808 C CA . LYS B 1 303 ? -11.352 20.625 14.016 1 98 303 LYS B CA 1
ATOM 4809 C C . LYS B 1 303 ? -10.414 20.797 15.203 1 98 303 LYS B C 1
ATOM 4811 O O . LYS B 1 303 ? -10.719 21.531 16.141 1 98 303 LYS B O 1
ATOM 4816 N N . GLN B 1 304 ? -9.32 20.078 15.125 1 97.94 304 GLN B N 1
ATOM 4817 C CA . GLN B 1 304 ? -8.344 20.188 16.203 1 97.94 304 GLN B CA 1
ATOM 4818 C C . GLN B 1 304 ? -7.711 21.578 16.234 1 97.94 304 GLN B C 1
ATOM 4820 O O . GLN B 1 304 ? -7.438 22.125 17.312 1 97.94 304 GLN B O 1
ATOM 4825 N N . MET B 1 305 ? -7.41 22.141 15.078 1 97.94 305 MET B N 1
ATOM 4826 C CA . MET B 1 305 ? -6.914 23.516 14.992 1 97.94 305 MET B CA 1
ATOM 4827 C C . MET B 1 305 ? -7.883 24.484 15.664 1 97.94 305 MET B C 1
ATOM 4829 O O . MET B 1 305 ? -7.461 25.359 16.422 1 97.94 305 MET B O 1
ATOM 4833 N N . MET B 1 306 ? -9.203 24.297 15.422 1 97.94 306 MET B N 1
ATOM 4834 C CA . MET B 1 306 ? -10.219 25.172 16.016 1 97.94 306 MET B CA 1
ATOM 4835 C C . MET B 1 306 ? -10.25 25.016 17.531 1 97.94 306 MET B C 1
ATOM 4837 O O . MET B 1 306 ? -10.344 26 18.266 1 97.94 306 MET B O 1
ATOM 4841 N N . ALA B 1 307 ? -10.148 23.781 17.938 1 98 307 ALA B N 1
ATOM 4842 C CA . ALA B 1 307 ? -10.141 23.547 19.375 1 98 307 ALA B CA 1
ATOM 4843 C C . ALA B 1 307 ? -8.961 24.25 20.047 1 98 307 ALA B C 1
ATOM 4845 O O . ALA B 1 307 ? -9.109 24.828 21.125 1 98 307 ALA B O 1
ATOM 4846 N N . ASN B 1 308 ? -7.793 24.188 19.469 1 98.31 308 ASN B N 1
ATOM 4847 C CA . ASN B 1 308 ? -6.602 24.859 19.984 1 98.31 308 ASN B CA 1
ATOM 4848 C C . ASN B 1 308 ? -6.77 26.375 20 1 98.31 308 ASN B C 1
ATOM 4850 O O . ASN B 1 308 ? -6.457 27.016 21 1 98.31 308 ASN B O 1
ATOM 4854 N N . ALA B 1 309 ? -7.277 26.938 18.922 1 98.25 309 ALA B N 1
ATOM 4855 C CA . ALA B 1 309 ? -7.473 28.375 18.828 1 98.25 309 ALA B CA 1
ATOM 4856 C C . ALA B 1 309 ? -8.469 28.859 19.875 1 98.25 309 ALA B C 1
ATOM 4858 O O . ALA B 1 309 ? -8.211 29.844 20.562 1 98.25 309 ALA B O 1
ATOM 4859 N N . LEU B 1 310 ? -9.562 28.156 20 1 98.12 310 LEU B N 1
ATOM 4860 C CA . LEU B 1 310 ? -10.617 28.547 20.922 1 98.12 310 LEU B CA 1
ATOM 4861 C C . LEU B 1 310 ? -10.141 28.484 22.375 1 98.12 310 LEU B C 1
ATOM 4863 O O . LEU B 1 310 ? -10.453 29.359 23.172 1 98.12 310 LEU B O 1
ATOM 4867 N N . ALA B 1 311 ? -9.414 27.469 22.656 1 98.19 311 ALA B N 1
ATOM 4868 C CA . ALA B 1 311 ? -8.859 27.344 24 1 98.19 311 ALA B CA 1
ATOM 4869 C C . ALA B 1 311 ? -7.926 28.516 24.312 1 98.19 311 ALA B C 1
ATOM 4871 O O . ALA B 1 311 ? -8.008 29.109 25.391 1 98.19 311 ALA B O 1
ATOM 4872 N N . ALA B 1 312 ? -7.059 28.859 23.406 1 97.81 312 ALA B N 1
ATOM 4873 C CA . ALA B 1 312 ? -6.121 29.953 23.594 1 97.81 312 ALA B CA 1
ATOM 4874 C C . ALA B 1 312 ? -6.859 31.281 23.766 1 97.81 312 ALA B C 1
ATOM 4876 O O . ALA B 1 312 ? -6.492 32.094 24.625 1 97.81 312 ALA B O 1
ATOM 4877 N N . LEU B 1 313 ? -7.879 31.516 23 1 97.5 313 LEU B N 1
ATOM 4878 C CA . LEU B 1 313 ? -8.641 32.75 23.062 1 97.5 313 LEU B CA 1
ATOM 4879 C C . LEU B 1 313 ? -9.414 32.875 24.375 1 97.5 313 LEU B C 1
ATOM 4881 O O . LEU B 1 313 ? -9.672 33.969 24.859 1 97.5 313 LEU B O 1
ATOM 4885 N N . ALA B 1 314 ? -9.695 31.719 24.922 1 97 314 ALA B N 1
ATOM 4886 C CA . ALA B 1 314 ? -10.406 31.688 26.188 1 97 314 ALA B CA 1
ATOM 4887 C C . ALA B 1 314 ? -9.438 31.844 27.359 1 97 314 ALA B C 1
ATOM 4889 O O . ALA B 1 314 ? -9.859 31.875 28.516 1 97 314 ALA B O 1
ATOM 4890 N N . GLY B 1 315 ? -8.211 31.891 27.062 1 96.06 315 GLY B N 1
ATOM 4891 C CA . GLY B 1 315 ? -7.215 32.031 28.109 1 96.06 315 GLY B CA 1
ATOM 4892 C C . GLY B 1 315 ? -6.832 30.703 28.75 1 96.06 315 GLY B C 1
ATOM 4893 O O . GLY B 1 315 ? -6.203 30.688 29.812 1 96.06 315 GLY B O 1
ATOM 4894 N N . GLU B 1 316 ? -7.227 29.641 28.062 1 96.62 316 GLU B N 1
ATOM 4895 C CA . GLU B 1 316 ? -6.879 28.312 28.531 1 96.62 316 GLU B CA 1
ATOM 4896 C C . GLU B 1 316 ? -5.625 27.781 27.844 1 96.62 316 GLU B C 1
ATOM 4898 O O . GLU B 1 316 ? -5.148 28.391 26.875 1 96.62 316 GLU B O 1
ATOM 4903 N N . THR B 1 317 ? -5.098 26.781 28.469 1 94.88 317 THR B N 1
ATOM 4904 C CA . THR B 1 317 ? -3.988 26.109 27.797 1 94.88 317 THR B CA 1
ATOM 4905 C C . THR B 1 317 ? -4.492 25.266 26.625 1 94.88 317 THR B C 1
ATOM 4907 O O . THR B 1 317 ? -5.289 24.344 26.812 1 94.88 317 THR B O 1
ATOM 4910 N N . PRO B 1 318 ? -4.039 25.578 25.453 1 96.81 318 PRO B N 1
ATOM 4911 C CA . PRO B 1 318 ? -4.461 24.75 24.312 1 96.81 318 PRO B CA 1
ATOM 4912 C C . PRO B 1 318 ? -4.039 23.297 24.469 1 96.81 318 PRO B C 1
ATOM 4914 O O . PRO B 1 318 ? -2.961 23 24.984 1 96.81 318 PRO B O 1
ATOM 4917 N N . PRO B 1 319 ? -4.805 22.359 23.953 1 95 319 PRO B N 1
ATOM 4918 C CA . PRO B 1 319 ? -4.523 20.938 24.078 1 95 319 PRO B CA 1
ATOM 4919 C C . PRO B 1 319 ? -3.191 20.531 23.438 1 95 319 PRO B C 1
ATOM 4921 O O . PRO B 1 319 ? -2.543 19.594 23.891 1 95 319 PRO B O 1
ATOM 4924 N N . ASP B 1 320 ? -2.73 21.25 22.359 1 97.12 320 ASP B N 1
ATOM 4925 C CA . ASP B 1 320 ? -1.543 20.859 21.609 1 97.12 320 ASP B CA 1
ATOM 4926 C C . ASP B 1 320 ? -0.539 22 21.516 1 97.12 320 ASP B C 1
ATOM 4928 O O . ASP B 1 320 ? 0.001 22.281 20.453 1 97.12 320 ASP B O 1
ATOM 4932 N N . GLU B 1 321 ? -0.399 22.734 22.578 1 97.19 321 GLU B N 1
ATOM 4933 C CA . GLU B 1 321 ? 0.588 23.797 22.578 1 97.19 321 GLU B CA 1
ATOM 4934 C C . GLU B 1 321 ? 2.002 23.25 22.406 1 97.19 321 GLU B C 1
ATOM 4936 O O . GLU B 1 321 ? 2.359 22.25 23.031 1 97.19 321 GLU B O 1
ATOM 4941 N N . VAL B 1 322 ? 2.701 23.859 21.484 1 95 322 VAL B N 1
ATOM 4942 C CA . VAL B 1 322 ? 4.082 23.453 21.25 1 95 322 VAL B CA 1
ATOM 4943 C C . VAL B 1 322 ? 5.004 24.141 22.25 1 95 322 VAL B C 1
ATOM 4945 O O . VAL B 1 322 ? 5.023 25.375 22.344 1 95 322 VAL B O 1
ATOM 4948 N N . ILE B 1 323 ? 5.621 23.438 23.062 1 84.38 323 ILE B N 1
ATOM 4949 C CA . ILE B 1 323 ? 6.531 24 24.062 1 84.38 323 ILE B CA 1
ATOM 4950 C C . ILE B 1 323 ? 7.977 23.75 23.625 1 84.38 323 ILE B C 1
ATOM 4952 O O . ILE B 1 323 ? 8.375 22.609 23.406 1 84.38 323 ILE B O 1
ATOM 4956 N N . VAL B 1 324 ? 8.648 24.859 23.141 1 73.94 324 VAL B N 1
ATOM 4957 C CA . VAL B 1 324 ? 10.047 24.703 22.781 1 73.94 324 VAL B CA 1
ATOM 4958 C C . VAL B 1 324 ? 10.938 25.078 23.953 1 73.94 324 VAL B C 1
ATOM 4960 O O . VAL B 1 324 ? 10.578 25.938 24.766 1 73.94 324 VAL B O 1
#

Secondary structure (DSSP, 8-state):
-PPPEEEEPPTTSTTS--GGGHHHHHTT-EEEEHHHHHH-GGGGGGEEEEEEES--SS-SHHHHHT-TT--EEEEESS--TTS-HHHHHHTT-EEE--TTTSHHHHHHHHHHHHHHHHTTHHHHHHHHHHPPTT----GGG-B---TTSEEEEE--SHHHHHHHHHHHHTT-EEEEE-SSPPPHHHHHHTTEEE-SSHHHHHHH-SEEEE-----TTTTT-B-HHHHHHS-TT-EEEE-S-GGGB-HHHHHHHHHTTSSSEEEES--SSSSPPTT-GGGG-TTEEE-SS-TT-BHHHHHHHHHHHHHHHHHHHTTSPPTTB---/-PPPEEEEPPTTSTTS--GGGHHHHHTT-EEEEHHHHHH-GGGGGGEEEEEEES--SS-SHHHHHT-TT--EEEEESS--TTS-HHHHHHTT-EEE--TTTSHHHHHHHHHHHHHHHHTTHHHHHHHHHHPPTT----GGG-B---TTSEEEEE--SHHHHHHHHHHHHTT-EEEEE-SSPPPHHHHHHTTEEE-SSHHHHHHH-SEEEE-----TTTTT-B-HHHHHHS-TT-EEEE-S-GGGB-HHHHHHHHHTTSSSEEEES--SSSSPPTT-GGGG-TTEEE-SS-TT-BHHHHHHHHHHHHHHHHHHHTTSPPTTB---

Sequence (648 aa):
MEKPCVLARKFGNQEAIYSCLSSLVEEHFTVIDLETIASQPEFNQKIQAILVWDGCSFLNRSLLQVLPNLKVVVNGGAGVNHLDIPLINSFGVKVCNTPNVVGNATADLAMGLMLASARNIIQGDSFSRCHEEGQDIDESHFGRDVSSKTLGIVGMGNIGYRVAKRALAFDMKIFYHNRRRRPVEEEQMVGAEYCPVLEDLLAVSDYVVLLVNLSKASTHLIGRKQLSAMKSTATLINVSRGMVVDQEALVEALQNKTIQAAALDVTYPEPLPRDHPLLSLPNVIVLPHMGTHTLETSRHMIKQMMANALAALAGETPPDEVIVMEKPCVLARKFGNQEAIYSCLSSLVEEHFTVIDLETIASQPEFNQKIQAILVWDGCSFLNRSLLQVLPNLKVVVNGGAGVNHLDIPLINSFGVKVCNTPNVVGNATADLAMGLMLASARNIIQGDSFSRCHEEGQDIDESHFGRDVSSKTLGIVGMGNIGYRVAKRALAFDMKIFYHNRRRRPVEEEQMVGAEYCPVLEDLLAVSDYVVLLVNLSKASTHLIGRKQLSAMKSTATLINVSRGMVVDQEALVEALQNKTIQAAALDVTYPEPLPRDHPLLSLPNVIVLPHMGTHTLETSRHMIKQMMANALAALAGETPPDEVIV

Nearest PDB structures (foldseek):
  1gdh-assembly1_B  TM=8.651E-01  e=4.537E-28  Hyphomicrobium methylovorum
  8bxx-assembly1_AA  TM=8.695E-01  e=1.673E-25  Granulicella mallensis MP5ACTX8
  7arz-assembly1_A-2  TM=8.556E-01  e=1.998E-25  Physcomitrium patens
  7qz1-assembly2_B-2  TM=8.664E-01  e=1.883E-25  Ancylobacter novellus DSM 506
  6t9x-assembly2_D-2  TM=8.436E-01  e=1.245E-25  Granulicella mallensis MP5ACTX8